Protein AF-A0A9D6Q837-F1 (afdb_monomer_lite)

Secondary structure (DSSP, 8-state):
--------------------PPPHHHHHHHHHHHTTS---S--SSSSSTTSSS------------------PPPPPPPPPPPPPPPPPPPPP-PPPPPPPTTTTS-----------PPPPPPP-PPPPPPPPPPPPPPPPPPPPP-----------------------------------------------------------PPPPPGGGSS---PPSS--------S-PPPEEE-TTSGGGGTTTS-HHHHHHHHTTS--EEE----HHHHHTTS-HHHHHHHHHTTTTEEE-TTT--EEETTTSS--S---S-S-SS--TTT-TTHHHHHHHHHHHHHHTT-EEEEEEEEEEEETTEEEEEEEEEEEEEESSS-TT-----TT-EEEEEEEEEEESTTSTT-EEEEEEESSSSPPPEEEEEETTTTEEEEE-GGGGGSBGGGSS-BGGGGGG--S-GGGEEEEEEEEEEEEEEES-SSPEEEEE-SSSEEEE------BGGGSTT--S-TT-B-SS-EEEEEEEEEEEEEES-TT----EEEEEEETTT--EEEEEEE-TTS-EEEEEEEEEEEEE-TTSS-EEEEEEEEEEEETTTTEEEEEEEEEEEEEES---TTTTSHHHHHHTT-

pLDDT: mean 71.73, std 31.16, range [20.94, 98.62]

Radius of gyration: 36.21 Å; chains: 1; bounding box: 129×101×110 Å

Sequence (634 aa):
MCEGLPSAASESNGVAGMASAVSFAELMEVYMMIRRHLPTCLGLAAFVLLLGVGALRAQNVDWGDLFDEGQKPAPKAQPAPAPAVVPAPAAAVPAAKPLTLEDSLRRKPIAKAAPAAAPAAPARRVAKAPAVPAPKRVAAPQPVPQVSEPVTARVAETAAEPVVATAPATAPMAAEREAAAVAEAEPRVAAVAVERAAPLEAPRAKPQPPEQIAKLDFPKAAPAAPADEGDGKSWTLDSNNWQQGEGLLPPTVLKRVKEGQYFYKVSPVDPEKFKQNYSKPFWAASEANDGKYDVDPATCGLKDLKTGKAPEFYFGYPFPRIDAKNDPMAACKMAWNFTAANQMQNGAGATFSLNGIDGSGEFKRIKLWLHAQSFHGRSAGPIANPENLRDESMTQVLEPQDIDGVGGLTKRVNDWTSQDETWFYVPSTRRVRRVNAATRSDPVAGLDIFGDDLNCYAGKVEYYKWKLVGETDILAPVLRPYALPQKQITETRSEVEIPYFRASYETPGSKGAPWLVVENLTLVPRPVWIIEGQADDPYYNFGKVIMYMDKDMYRIYWKLVHNKAGEYFYNAMCAYHWSKSADGSFSAVTPNMVVGVNDKTNRAALGGRYKTQFLESKYEDSYFTLHHLTHMSD

Structure (mmCIF, N/CA/C/O backbone):
data_AF-A0A9D6Q837-F1
#
_entry.id   AF-A0A9D6Q837-F1
#
loop_
_atom_site.group_PDB
_atom_site.id
_atom_site.type_symbol
_atom_site.label_atom_id
_atom_site.label_alt_id
_atom_site.label_comp_id
_atom_site.label_asym_id
_atom_site.label_entity_id
_atom_site.label_seq_id
_atom_site.pdbx_PDB_ins_code
_atom_site.Cartn_x
_atom_site.Cartn_y
_atom_site.Cartn_z
_atom_site.occupancy
_atom_site.B_iso_or_equiv
_atom_site.auth_seq_id
_atom_site.auth_comp_id
_atom_site.auth_asym_id
_atom_site.auth_atom_id
_atom_site.pdbx_PDB_model_num
ATOM 1 N N . MET A 1 1 ? -72.678 18.193 18.899 1.00 39.44 1 MET A N 1
ATOM 2 C CA . MET A 1 1 ? -71.795 17.036 19.150 1.00 39.44 1 MET A CA 1
ATOM 3 C C . MET A 1 1 ? -70.400 17.427 18.704 1.00 39.44 1 MET A C 1
ATOM 5 O O . MET A 1 1 ? -70.150 17.380 17.512 1.00 39.44 1 MET A O 1
ATOM 9 N N . CYS A 1 2 ? -69.603 17.957 19.636 1.00 36.06 2 CYS A N 1
ATOM 10 C CA . CYS A 1 2 ? -68.149 18.174 19.586 1.00 36.06 2 CYS A CA 1
ATOM 11 C C . CYS A 1 2 ? -67.794 19.100 20.766 1.00 36.06 2 CYS A C 1
ATOM 13 O O . CYS A 1 2 ? -68.037 20.299 20.698 1.00 36.06 2 CYS A O 1
ATOM 15 N N . GLU A 1 3 ? -67.256 18.527 21.837 1.00 31.59 3 GLU A N 1
ATOM 16 C CA . GLU A 1 3 ? -66.613 19.173 22.996 1.00 31.59 3 GLU A CA 1
ATOM 17 C C . GLU A 1 3 ? -65.413 18.265 23.325 1.00 31.59 3 GLU A C 1
ATOM 19 O O . GLU A 1 3 ? -65.542 17.052 23.175 1.00 31.59 3 GLU A O 1
ATOM 24 N N . GLY A 1 4 ? -64.211 18.672 23.729 1.00 28.48 4 GLY A N 1
ATOM 25 C CA . GLY A 1 4 ? -63.563 19.926 24.143 1.00 28.48 4 GLY A CA 1
ATOM 26 C C . GLY A 1 4 ? -62.277 19.455 24.870 1.00 28.48 4 GLY A C 1
ATOM 27 O O . GLY A 1 4 ? -62.355 18.501 25.634 1.00 28.48 4 GLY A O 1
ATOM 28 N N . LEU A 1 5 ? -61.057 19.797 24.421 1.00 30.41 5 LEU A N 1
ATOM 29 C CA . LEU A 1 5 ? -60.169 20.867 24.945 1.00 30.41 5 LEU A CA 1
ATOM 30 C C . LEU A 1 5 ? -59.920 20.835 26.486 1.00 30.41 5 LEU A C 1
ATOM 32 O O . LEU A 1 5 ? -60.842 20.508 27.222 1.00 30.41 5 LEU A O 1
ATOM 36 N N . PRO A 1 6 ? -58.815 21.408 27.028 1.00 50.44 6 PRO A N 1
ATOM 37 C CA . PRO A 1 6 ? -57.408 21.403 26.576 1.00 50.44 6 PRO A CA 1
ATOM 38 C C . PRO A 1 6 ? -56.337 21.437 27.718 1.00 50.44 6 PRO A C 1
ATOM 40 O O . PRO A 1 6 ? -56.650 21.539 28.896 1.00 50.44 6 PRO A O 1
ATOM 43 N N . SER A 1 7 ? -55.056 21.405 27.312 1.00 29.47 7 SER A N 1
ATOM 44 C CA . SER A 1 7 ? -53.880 22.179 27.794 1.00 29.47 7 SER A CA 1
ATOM 45 C C . SER A 1 7 ? -53.828 22.755 29.224 1.00 29.47 7 SER A C 1
ATOM 47 O O . SER A 1 7 ? -54.617 23.633 29.557 1.00 29.47 7 SER A O 1
ATOM 49 N N . ALA A 1 8 ? -52.716 22.498 29.933 1.00 27.44 8 ALA A N 1
ATOM 50 C CA . ALA A 1 8 ? -52.001 23.534 30.694 1.00 27.44 8 ALA A CA 1
ATOM 51 C C . ALA A 1 8 ? -50.529 23.157 30.951 1.00 27.44 8 ALA A C 1
ATOM 53 O O . ALA A 1 8 ? -50.224 22.091 31.482 1.00 27.44 8 ALA A O 1
ATOM 54 N N . ALA A 1 9 ? -49.631 24.074 30.594 1.00 30.34 9 ALA A N 1
ATOM 55 C CA . ALA A 1 9 ? -48.292 24.196 31.151 1.00 30.34 9 ALA A CA 1
ATOM 56 C C . ALA A 1 9 ? -48.362 25.042 32.436 1.00 30.34 9 ALA A C 1
ATOM 58 O O . ALA A 1 9 ? -49.115 26.014 32.471 1.00 30.34 9 ALA A O 1
ATOM 59 N N . SER A 1 10 ? -47.548 24.736 33.449 1.00 26.75 10 SER A N 1
ATOM 60 C CA . SER A 1 10 ? -47.136 25.731 34.446 1.00 26.75 10 SER A CA 1
ATOM 61 C C . SER A 1 10 ? -45.802 25.369 35.088 1.00 26.75 10 SER A C 1
ATOM 63 O O . SER A 1 10 ? -45.542 24.223 35.450 1.00 26.75 10 SER A O 1
ATOM 65 N N . GLU A 1 11 ? -44.983 26.399 35.216 1.00 26.88 11 GLU A N 1
ATOM 66 C CA . GLU A 1 11 ? -43.651 26.443 35.790 1.00 26.88 11 GLU A CA 1
ATOM 67 C C . GLU A 1 11 ? -43.623 26.264 37.320 1.00 26.88 11 GLU A C 1
ATOM 69 O O . GLU A 1 11 ? -44.568 26.592 38.034 1.00 26.88 11 GLU A O 1
ATOM 74 N N . SER A 1 12 ? -42.415 25.936 37.788 1.00 24.58 12 SER A N 1
ATOM 75 C CA . SER A 1 12 ? -41.745 26.507 38.967 1.00 24.58 12 SER A CA 1
ATOM 76 C C . SER A 1 12 ? -41.788 25.780 40.325 1.00 24.58 12 SER A C 1
ATOM 78 O O . SER A 1 12 ? -42.825 25.447 40.883 1.00 24.58 12 SER A O 1
ATOM 80 N N . ASN A 1 13 ? -40.563 25.701 40.861 1.00 25.44 13 ASN A N 1
ATOM 81 C CA . ASN A 1 13 ? -40.130 25.750 42.257 1.00 25.44 13 ASN A CA 1
ATOM 82 C C . ASN A 1 13 ? -40.287 24.506 43.140 1.00 25.44 13 ASN A C 1
ATOM 84 O O . ASN A 1 13 ? -41.368 24.043 43.481 1.00 25.44 13 ASN A O 1
ATOM 88 N N . GLY A 1 14 ? -39.117 23.993 43.529 1.00 24.61 14 GLY A N 1
ATOM 89 C CA . GLY A 1 14 ? -38.948 22.806 44.342 1.00 24.61 14 GLY A CA 1
ATOM 90 C C . GLY A 1 14 ? -39.061 23.028 45.843 1.00 24.61 14 GLY A C 1
ATOM 91 O O . GLY A 1 14 ? -39.140 24.148 46.335 1.00 24.61 14 GLY A O 1
ATOM 92 N N . VAL A 1 15 ? -38.965 21.909 46.557 1.00 25.39 15 VAL A N 1
ATOM 93 C CA . VAL A 1 15 ? -38.552 21.825 47.956 1.00 25.39 15 VAL A CA 1
ATOM 94 C C . VAL A 1 15 ? -37.712 20.556 48.100 1.00 25.39 15 VAL A C 1
ATOM 96 O O . VAL A 1 15 ? -38.094 19.478 47.649 1.00 25.39 15 VAL A O 1
ATOM 99 N N . ALA A 1 16 ? -36.534 20.721 48.690 1.00 24.91 16 ALA A N 1
ATOM 100 C CA . ALA A 1 16 ? -35.633 19.657 49.089 1.00 24.91 16 ALA A CA 1
ATOM 101 C C . ALA A 1 16 ? -36.115 18.970 50.376 1.00 24.91 16 ALA A C 1
ATOM 103 O O . ALA A 1 16 ? -36.673 19.624 51.254 1.00 24.91 16 ALA A O 1
ATOM 104 N N . GLY A 1 17 ? -35.755 17.694 50.537 1.00 23.55 17 GLY A N 1
ATOM 105 C CA . GLY A 1 17 ? -35.501 17.109 51.854 1.00 23.55 17 GLY A CA 1
ATOM 106 C C . GLY A 1 17 ? -36.252 15.817 52.159 1.00 23.55 17 GLY A C 1
ATOM 107 O O . GLY A 1 17 ? -37.423 15.850 52.504 1.00 23.55 17 GLY A O 1
ATOM 108 N N . MET A 1 18 ? -35.530 14.694 52.140 1.00 24.53 18 MET A N 1
ATOM 109 C CA . MET A 1 18 ? -35.377 13.830 53.319 1.00 24.53 18 MET A CA 1
ATOM 110 C C . MET A 1 18 ? -34.307 12.771 53.030 1.00 24.53 18 MET A C 1
ATOM 112 O O . MET A 1 18 ? -34.534 11.791 52.329 1.00 24.53 18 MET A O 1
ATOM 116 N N . ALA A 1 19 ? -33.114 13.006 53.575 1.00 25.86 19 ALA A N 1
ATOM 117 C CA . ALA A 1 19 ? -32.118 11.972 53.793 1.00 25.86 19 ALA A CA 1
ATOM 118 C C . ALA A 1 19 ? -32.452 11.286 55.124 1.00 25.86 19 ALA A C 1
ATOM 120 O O . ALA A 1 19 ? -32.451 11.936 56.170 1.00 25.86 19 ALA A O 1
ATOM 121 N N . SER A 1 20 ? -32.745 9.990 55.095 1.00 29.55 20 SER A N 1
ATOM 122 C CA . SER A 1 20 ? -32.776 9.147 56.289 1.00 29.55 20 SER A CA 1
ATOM 123 C C . SER A 1 20 ? -31.363 8.631 56.559 1.00 29.55 20 SER A C 1
ATOM 125 O O . SER A 1 20 ? -30.804 7.874 55.766 1.00 29.55 20 SER A O 1
ATOM 127 N N . ALA A 1 21 ? -30.784 9.094 57.665 1.00 32.91 21 ALA A N 1
ATOM 128 C CA . ALA A 1 21 ? -29.494 8.665 58.180 1.00 32.91 21 ALA A CA 1
ATOM 129 C C . ALA A 1 21 ? -29.577 7.220 58.700 1.00 32.91 21 ALA A C 1
ATOM 131 O O . ALA A 1 21 ? -30.364 6.924 59.596 1.00 32.91 21 ALA A O 1
ATOM 132 N N . VAL A 1 22 ? -28.747 6.340 58.144 1.00 36.19 22 VAL A N 1
ATOM 133 C CA . VAL A 1 22 ? -28.461 5.009 58.697 1.00 36.19 22 VAL A CA 1
ATOM 134 C C . VAL A 1 22 ? -27.540 5.194 59.903 1.00 36.19 22 VAL A C 1
ATOM 136 O O . VAL A 1 22 ? -26.556 5.935 59.845 1.00 36.19 22 VAL A O 1
ATOM 139 N N . SER A 1 23 ? -27.894 4.562 61.019 1.00 42.44 23 SER A N 1
ATOM 140 C CA . SER A 1 23 ? -27.197 4.689 62.299 1.00 42.44 23 SER A CA 1
ATOM 141 C C . SER A 1 23 ? -25.847 3.967 62.274 1.00 42.44 23 SER A C 1
ATOM 143 O O . SER A 1 23 ? -25.711 2.874 61.728 1.00 42.44 23 SER A O 1
ATOM 145 N N . PHE A 1 24 ? -24.850 4.543 62.951 1.00 35.34 24 PHE A N 1
ATOM 146 C CA . PHE A 1 24 ? -23.502 3.985 63.142 1.00 35.34 24 PHE A CA 1
ATOM 147 C C . PHE A 1 24 ? -23.506 2.570 63.767 1.00 35.34 24 PHE A C 1
ATOM 149 O O . PHE A 1 24 ? -22.534 1.827 63.638 1.00 35.34 24 PHE A O 1
ATOM 156 N N . ALA A 1 25 ? -24.611 2.171 64.408 1.00 38.16 25 ALA A N 1
ATOM 157 C CA . ALA A 1 25 ? -24.802 0.830 64.954 1.00 38.16 25 ALA A CA 1
ATOM 158 C C . ALA A 1 25 ? -25.039 -0.247 63.871 1.00 38.16 25 ALA A C 1
ATOM 160 O O . ALA A 1 25 ? -24.546 -1.363 64.018 1.00 38.16 25 ALA A O 1
ATOM 161 N N . GLU A 1 26 ? -25.703 0.083 62.757 1.00 40.00 26 GLU A N 1
ATOM 162 C CA . GLU A 1 26 ? -26.008 -0.870 61.669 1.00 40.00 26 GLU A CA 1
ATOM 163 C C . GLU A 1 26 ? -24.774 -1.163 60.794 1.00 40.00 26 GLU A C 1
ATOM 165 O O . GLU A 1 26 ? -24.598 -2.271 60.290 1.00 40.00 26 GLU A O 1
ATOM 170 N N . LEU A 1 27 ? -23.847 -0.206 60.688 1.00 39.38 27 LEU A N 1
ATOM 171 C CA . LEU A 1 27 ? -22.554 -0.386 60.013 1.00 39.38 27 LEU A CA 1
ATOM 172 C C . LEU A 1 27 ? -21.581 -1.285 60.801 1.00 39.38 27 LEU A C 1
ATOM 174 O O . LEU A 1 27 ? -20.732 -1.950 60.204 1.00 39.38 27 LEU A O 1
ATOM 178 N N . MET A 1 28 ? -21.722 -1.354 62.129 1.00 38.91 28 MET A N 1
ATOM 179 C CA . MET A 1 28 ? -20.871 -2.186 62.987 1.00 38.91 28 MET A CA 1
ATOM 180 C C . MET A 1 28 ? -21.278 -3.667 62.995 1.00 38.91 28 MET A C 1
ATOM 182 O O . MET A 1 28 ? -20.398 -4.524 63.107 1.00 38.91 28 MET A O 1
ATOM 186 N N . GLU A 1 29 ? -22.561 -4.001 62.808 1.00 39.28 29 GLU A N 1
ATOM 187 C CA . GLU A 1 29 ? -22.994 -5.405 62.682 1.00 39.28 29 GLU A CA 1
ATOM 188 C C . GLU A 1 29 ? -22.538 -6.041 61.362 1.00 39.28 29 GLU A C 1
ATOM 190 O O . GLU A 1 29 ? -22.049 -7.174 61.357 1.00 39.28 29 GLU A O 1
ATOM 195 N N . VAL A 1 30 ? -22.579 -5.296 60.253 1.00 46.72 30 VAL A N 1
ATOM 196 C CA . VAL A 1 30 ? -22.106 -5.787 58.945 1.00 46.72 30 VAL A CA 1
ATOM 197 C C . VAL A 1 30 ? -20.580 -5.966 58.940 1.00 46.72 30 VAL A C 1
ATOM 199 O O . VAL A 1 30 ? -20.066 -6.955 58.412 1.00 46.72 30 VAL A O 1
ATOM 202 N N . TYR A 1 31 ? -19.839 -5.074 59.609 1.00 42.34 31 TYR A N 1
ATOM 203 C CA . TYR A 1 31 ? -18.385 -5.185 59.773 1.00 42.34 31 TYR A CA 1
ATOM 204 C C . TYR A 1 31 ? -17.968 -6.394 60.633 1.00 42.34 31 TYR A C 1
ATOM 206 O O . TYR A 1 31 ? -16.999 -7.087 60.314 1.00 42.34 31 TYR A O 1
ATOM 214 N N . MET A 1 32 ? -18.724 -6.706 61.692 1.00 45.62 32 MET A N 1
ATOM 215 C CA . MET A 1 32 ? -18.499 -7.895 62.526 1.00 45.62 32 MET A CA 1
ATOM 216 C C . MET A 1 32 ? -18.823 -9.205 61.784 1.00 45.62 32 MET A C 1
ATOM 218 O O . MET A 1 32 ? -18.166 -10.220 62.026 1.00 45.62 32 MET A O 1
ATOM 222 N N . MET A 1 33 ? -19.780 -9.185 60.849 1.00 38.16 33 MET A N 1
ATOM 223 C CA . MET A 1 33 ? -20.182 -10.357 60.062 1.00 38.16 33 MET A CA 1
ATOM 224 C C . MET A 1 33 ? -19.150 -10.730 58.983 1.00 38.16 33 MET A C 1
ATOM 226 O O . MET A 1 33 ? -18.876 -11.911 58.772 1.00 38.16 33 MET A O 1
ATOM 230 N N . ILE A 1 34 ? -18.493 -9.739 58.370 1.00 42.59 34 ILE A N 1
ATOM 231 C CA . ILE A 1 34 ? -17.441 -9.951 57.356 1.00 42.59 34 ILE A CA 1
ATOM 232 C C . ILE A 1 34 ? -16.131 -10.461 57.991 1.00 42.59 34 ILE A C 1
ATOM 234 O O . ILE A 1 34 ? -15.354 -11.173 57.359 1.00 42.59 34 ILE A O 1
ATOM 238 N N . ARG A 1 35 ? -15.902 -10.185 59.281 1.00 39.03 35 ARG A N 1
ATOM 239 C CA . ARG A 1 35 ? -14.664 -10.548 59.994 1.00 39.03 35 ARG A CA 1
ATOM 240 C C . ARG A 1 35 ? -14.529 -12.035 60.350 1.00 39.03 35 ARG A C 1
ATOM 242 O O . ARG A 1 35 ? -13.464 -12.445 60.811 1.00 39.03 35 ARG A O 1
ATOM 249 N N . ARG A 1 36 ? -15.581 -12.848 60.185 1.00 38.44 36 ARG A N 1
ATOM 250 C CA . ARG A 1 36 ? -15.608 -14.245 60.663 1.00 38.44 36 ARG A CA 1
ATOM 251 C C . ARG A 1 36 ? -15.116 -15.284 59.646 1.00 38.44 36 ARG A C 1
ATOM 253 O O . ARG A 1 36 ? -14.923 -16.437 60.028 1.00 38.44 36 ARG A O 1
ATOM 260 N N . HIS A 1 37 ? -14.830 -14.892 58.401 1.00 37.03 37 HIS A N 1
ATOM 261 C CA . HIS A 1 37 ? -14.312 -15.794 57.367 1.00 37.03 37 HIS A CA 1
ATOM 262 C C . HIS A 1 37 ? -13.068 -15.233 56.649 1.00 37.03 37 HIS A C 1
ATOM 264 O O . HIS A 1 37 ? -13.146 -14.706 55.547 1.00 37.03 37 HIS A O 1
ATOM 270 N N . LEU A 1 38 ? -11.917 -15.496 57.282 1.00 33.97 38 LEU A N 1
ATOM 271 C CA . LEU A 1 38 ? -10.571 -15.673 56.703 1.00 33.97 38 LEU A CA 1
ATOM 272 C C . LEU A 1 38 ? -9.677 -14.441 56.377 1.00 33.97 38 LEU A C 1
ATOM 274 O O . LEU A 1 38 ? -10.170 -13.337 56.172 1.00 33.97 38 LEU A O 1
ATOM 278 N N . PRO A 1 39 ? -8.330 -14.624 56.420 1.00 33.84 39 PRO A N 1
ATOM 279 C CA . PRO A 1 39 ? -7.385 -13.658 56.995 1.00 33.84 39 PRO A CA 1
ATOM 280 C C . PRO A 1 39 ? -6.311 -13.110 56.016 1.00 33.84 39 PRO A C 1
ATOM 282 O O . PRO A 1 39 ? -5.859 -13.817 55.127 1.00 33.84 39 PRO A O 1
ATOM 285 N N . THR A 1 40 ? -5.897 -11.847 56.242 1.00 34.00 40 THR A N 1
ATOM 286 C CA . THR A 1 40 ? -4.584 -11.173 55.976 1.00 34.00 40 THR A CA 1
ATOM 287 C C . THR A 1 40 ? -3.727 -11.628 54.770 1.00 34.00 40 THR A C 1
ATOM 289 O O . THR A 1 40 ? -3.297 -12.769 54.728 1.00 34.00 40 THR A O 1
ATOM 292 N N . CYS A 1 41 ? -3.305 -10.804 53.797 1.00 27.39 41 CYS A N 1
ATOM 293 C CA . CYS A 1 41 ? -2.899 -9.392 53.818 1.00 27.39 41 CYS A CA 1
ATOM 294 C C . CYS A 1 41 ? -3.023 -8.746 52.419 1.00 27.39 41 CYS A C 1
ATOM 296 O O . CYS A 1 41 ? -2.227 -9.038 51.535 1.00 27.39 41 CYS A O 1
ATOM 298 N N . LEU A 1 42 ? -3.944 -7.795 52.256 1.00 29.34 42 LEU A N 1
ATOM 299 C CA . LEU A 1 42 ? -3.774 -6.598 51.411 1.00 29.34 42 LEU A CA 1
ATOM 300 C C . LEU A 1 42 ? -4.814 -5.545 51.841 1.00 29.34 42 LEU A C 1
ATOM 302 O O . LEU A 1 42 ? -5.597 -5.018 51.062 1.00 29.34 42 LEU A O 1
ATOM 306 N N . GLY A 1 43 ? -4.853 -5.294 53.153 1.00 35.19 43 GLY A N 1
ATOM 307 C CA . GLY A 1 43 ? -5.811 -4.406 53.821 1.00 35.19 43 GLY A CA 1
ATOM 308 C C . GLY A 1 43 ? -5.274 -3.009 54.143 1.00 35.19 43 GLY A C 1
ATOM 309 O O . GLY A 1 43 ? -5.840 -2.355 55.009 1.00 35.19 43 GLY A O 1
ATOM 310 N N . LEU A 1 44 ? -4.192 -2.545 53.500 1.00 30.30 44 LEU A N 1
ATOM 311 C CA . LEU A 1 44 ? -3.573 -1.248 53.832 1.00 30.30 44 LEU A CA 1
ATOM 312 C C . LEU A 1 44 ? -3.654 -0.164 52.742 1.00 30.30 44 LEU A C 1
ATOM 314 O O . LEU A 1 44 ? -3.354 0.987 53.034 1.00 30.30 44 LEU A O 1
ATOM 318 N N . ALA A 1 45 ? -4.101 -0.468 51.520 1.00 29.25 45 ALA A N 1
ATOM 319 C CA . ALA A 1 45 ? -4.232 0.551 50.465 1.00 29.25 45 ALA A CA 1
ATOM 320 C C . ALA A 1 45 ? -5.640 1.176 50.382 1.00 29.25 45 ALA A C 1
ATOM 322 O O . ALA A 1 45 ? -5.799 2.283 49.878 1.00 29.25 45 ALA A O 1
ATOM 323 N N . ALA A 1 46 ? -6.662 0.510 50.932 1.00 32.44 46 ALA A N 1
ATOM 324 C CA . ALA A 1 46 ? -8.051 0.976 50.872 1.00 32.44 46 ALA A CA 1
ATOM 325 C C . ALA A 1 46 ? -8.450 1.937 52.013 1.00 32.44 46 ALA A C 1
ATOM 327 O O . ALA A 1 46 ? -9.553 2.474 51.996 1.00 32.44 46 ALA A O 1
ATOM 328 N N . PHE A 1 47 ? -7.567 2.188 52.989 1.00 30.16 47 PHE A N 1
ATOM 329 C CA . PHE A 1 47 ? -7.880 3.021 54.162 1.00 30.16 47 PHE A CA 1
ATOM 330 C C . PHE A 1 47 ? -7.332 4.462 54.078 1.00 30.16 47 PHE A C 1
ATOM 332 O O . PHE A 1 47 ? -7.745 5.319 54.851 1.00 30.16 47 PHE A O 1
ATOM 339 N N . VAL A 1 48 ? -6.449 4.769 53.116 1.00 31.52 48 VAL A N 1
ATOM 340 C CA . VAL A 1 48 ? -5.860 6.120 52.952 1.00 31.52 48 VAL A CA 1
ATOM 341 C C . VAL A 1 48 ? -6.677 7.016 52.006 1.00 31.52 48 VAL A C 1
ATOM 343 O O . VAL A 1 48 ? -6.594 8.237 52.086 1.00 31.52 48 VAL A O 1
ATOM 346 N N . LEU A 1 49 ? -7.547 6.450 51.164 1.00 28.12 49 LEU A N 1
ATOM 347 C CA . LEU A 1 49 ? -8.348 7.220 50.198 1.00 28.12 49 LEU A CA 1
ATOM 348 C C . LEU A 1 49 ? -9.710 7.705 50.730 1.00 28.12 49 LEU A C 1
ATOM 350 O O . LEU A 1 49 ? -10.367 8.499 50.065 1.00 28.12 49 LEU A O 1
ATOM 354 N N . LEU A 1 50 ? -10.115 7.295 51.936 1.00 28.34 50 LEU A N 1
ATOM 355 C CA . LEU A 1 50 ? -11.419 7.639 52.528 1.00 28.34 50 LEU A CA 1
ATOM 356 C C . LEU A 1 50 ? -11.367 8.705 53.642 1.00 28.34 50 LEU A C 1
ATOM 358 O O . LEU A 1 50 ? -12.399 9.013 54.227 1.00 28.34 50 LEU A O 1
ATOM 362 N N . LEU A 1 51 ? -10.206 9.319 53.909 1.00 26.80 51 LEU A N 1
ATOM 363 C CA . LEU A 1 51 ? -10.045 10.360 54.947 1.00 26.80 51 LEU A CA 1
ATOM 364 C C . LEU A 1 51 ? -9.482 11.702 54.432 1.00 26.80 51 LEU A C 1
ATOM 366 O O . LEU A 1 51 ? -9.047 12.533 55.223 1.00 26.80 51 LEU A O 1
ATOM 370 N N . GLY A 1 52 ? -9.495 11.941 53.116 1.00 28.22 52 GLY A N 1
ATOM 371 C CA . GLY A 1 52 ? -8.871 13.126 52.507 1.00 28.22 52 GLY A CA 1
ATOM 372 C C . GLY A 1 52 ? -9.807 14.218 51.982 1.00 28.22 52 GLY A C 1
ATOM 373 O O . GLY A 1 52 ? -9.310 15.213 51.465 1.00 28.22 52 GLY A O 1
ATOM 374 N N . VAL A 1 53 ? -11.133 14.063 52.065 1.00 27.58 53 VAL A N 1
ATOM 375 C CA . VAL A 1 53 ? -12.087 15.090 51.607 1.00 27.58 53 VAL A CA 1
ATOM 376 C C . VAL A 1 53 ? -13.298 15.117 52.538 1.00 27.58 53 VAL A C 1
ATOM 378 O O . VAL A 1 53 ? -14.130 14.218 52.486 1.00 27.58 53 VAL A O 1
ATOM 381 N N . GLY A 1 54 ? -13.420 16.166 53.360 1.00 22.86 54 GLY A N 1
ATOM 382 C CA . GLY A 1 54 ? -14.710 16.516 53.967 1.00 22.86 54 GLY A CA 1
ATOM 383 C C . GLY A 1 54 ? -14.703 17.097 55.382 1.00 22.86 54 GLY A C 1
ATOM 384 O O . GLY A 1 54 ? -15.298 16.495 56.262 1.00 22.86 54 GLY A O 1
ATOM 385 N N . ALA A 1 55 ? -14.104 18.274 55.587 1.00 24.17 55 ALA A N 1
ATOM 386 C CA . ALA A 1 55 ? -14.559 19.329 56.516 1.00 24.17 55 ALA A CA 1
ATOM 387 C C . ALA A 1 55 ? -13.633 20.541 56.271 1.00 24.17 55 ALA A C 1
ATOM 389 O O . ALA A 1 55 ? -12.422 20.396 56.335 1.00 24.17 55 ALA A O 1
ATOM 390 N N . LEU A 1 56 ? -14.070 21.722 55.841 1.00 24.41 56 LEU A N 1
ATOM 391 C CA . LEU A 1 56 ? -14.992 22.649 56.490 1.00 24.41 56 LEU A CA 1
ATOM 392 C C . LEU A 1 56 ? -15.641 23.547 55.422 1.00 24.41 56 LEU A C 1
ATOM 394 O O . LEU A 1 56 ? -14.986 23.955 54.462 1.00 24.41 56 LEU A O 1
ATOM 398 N N . ARG A 1 57 ? -16.900 23.938 55.639 1.00 26.56 57 ARG A N 1
ATOM 399 C CA . ARG A 1 57 ? -17.565 25.018 54.900 1.00 26.56 57 ARG A CA 1
ATOM 400 C C . ARG A 1 57 ? -18.048 26.090 55.883 1.00 26.56 57 ARG A C 1
ATOM 402 O O . ARG A 1 57 ? -18.669 25.753 56.883 1.00 26.56 57 ARG A O 1
ATOM 409 N N . ALA A 1 58 ? -17.824 27.340 55.473 1.00 26.45 58 ALA A N 1
ATOM 410 C CA . ALA A 1 58 ? -18.555 28.574 55.781 1.00 26.45 58 ALA A CA 1
ATOM 411 C C . ALA A 1 58 ? -18.321 29.303 57.122 1.00 26.45 58 ALA A C 1
ATOM 413 O O . ALA A 1 58 ? -18.848 28.912 58.155 1.00 26.45 58 ALA A O 1
ATOM 414 N N . GLN A 1 59 ? -17.700 30.487 57.020 1.00 25.05 59 GLN A N 1
ATOM 415 C CA . GLN A 1 59 ? -18.181 31.729 57.642 1.00 25.05 59 GLN A CA 1
ATOM 416 C C . GLN A 1 59 ? -18.008 32.895 56.644 1.00 25.05 59 GLN A C 1
ATOM 418 O O . GLN A 1 59 ? -16.949 33.048 56.041 1.00 25.05 59 GLN A O 1
ATOM 423 N N . ASN A 1 60 ? -19.085 33.663 56.449 1.00 27.67 60 ASN A N 1
ATOM 424 C CA . ASN A 1 60 ? -19.163 34.918 55.688 1.00 27.67 60 ASN A CA 1
ATOM 425 C C . ASN A 1 60 ? -18.607 36.086 56.515 1.00 27.67 60 ASN A C 1
ATOM 427 O O . ASN A 1 60 ? -18.954 36.132 57.689 1.00 27.67 60 ASN A O 1
ATOM 431 N N . VAL A 1 61 ? -17.930 37.063 55.887 1.00 24.36 61 VAL A N 1
ATOM 432 C CA . VAL A 1 61 ? -18.126 38.522 56.088 1.00 24.36 61 VAL A CA 1
ATOM 433 C C . VAL A 1 61 ? -17.665 39.268 54.819 1.00 24.36 61 VAL A C 1
ATOM 435 O O . VAL A 1 61 ? -16.600 38.980 54.280 1.00 24.36 61 VAL A O 1
ATOM 438 N N . ASP A 1 62 ? -18.501 40.203 54.370 1.00 26.52 62 ASP A N 1
ATOM 439 C CA . ASP A 1 62 ? -18.341 41.195 53.296 1.00 26.52 62 ASP A CA 1
ATOM 440 C C . ASP A 1 62 ? -17.842 42.532 53.876 1.00 26.52 62 ASP A C 1
ATOM 442 O O . ASP A 1 62 ? -18.292 42.875 54.965 1.00 26.52 62 ASP A O 1
ATOM 446 N N . TRP A 1 63 ? -16.969 43.261 53.166 1.00 24.50 63 TRP A N 1
ATOM 447 C CA . TRP A 1 63 ? -16.882 44.734 53.161 1.00 24.50 63 TRP A CA 1
ATOM 448 C C . TRP A 1 63 ? -16.155 45.206 51.891 1.00 24.50 63 TRP A C 1
ATOM 450 O O . TRP A 1 63 ? -15.077 44.710 51.556 1.00 24.50 63 TRP A O 1
ATOM 460 N N . GLY A 1 64 ? -16.773 46.165 51.200 1.00 23.81 64 GLY A N 1
ATOM 461 C CA . GLY A 1 64 ? -16.338 46.713 49.921 1.00 23.81 64 GLY A CA 1
ATOM 462 C C . GLY A 1 64 ? -15.240 47.783 49.955 1.00 23.81 64 GLY A C 1
ATOM 463 O O . GLY A 1 64 ? -14.720 48.170 50.997 1.00 23.81 64 GLY A O 1
ATOM 464 N N . ASP A 1 65 ? -14.968 48.243 48.732 1.00 25.64 65 ASP A N 1
ATOM 465 C CA . ASP A 1 65 ? -14.356 49.501 48.298 1.00 25.64 65 ASP A CA 1
ATOM 466 C C . ASP A 1 65 ? -12.940 49.864 48.764 1.00 25.64 65 ASP A C 1
ATOM 468 O O . ASP A 1 65 ? -12.731 50.435 49.828 1.00 25.64 65 ASP A O 1
ATOM 472 N N . LEU A 1 66 ? -11.985 49.713 47.836 1.00 26.08 66 LEU A N 1
ATOM 473 C CA . LEU A 1 66 ? -10.865 50.644 47.656 1.00 26.08 66 LEU A CA 1
ATOM 474 C C . LEU A 1 66 ? -10.524 50.758 46.153 1.00 26.08 66 LEU A C 1
ATOM 476 O O . LEU A 1 66 ? -9.821 49.926 45.591 1.00 26.08 66 LEU A O 1
ATOM 480 N N . PHE A 1 67 ? -11.095 51.796 45.540 1.00 28.73 67 PHE A N 1
ATOM 481 C CA . PHE A 1 67 ? -10.519 52.713 44.546 1.00 28.73 67 PHE A CA 1
ATOM 482 C C . PHE A 1 67 ? -9.691 52.197 43.344 1.00 28.73 67 PHE A C 1
ATOM 484 O O . PHE A 1 67 ? -8.534 51.808 43.454 1.00 28.73 67 PHE A O 1
ATOM 491 N N . ASP A 1 68 ? -10.310 52.440 42.186 1.00 26.61 68 ASP A N 1
ATOM 492 C CA . ASP A 1 68 ? -9.846 53.258 41.052 1.00 26.61 68 ASP A CA 1
ATOM 493 C C . ASP 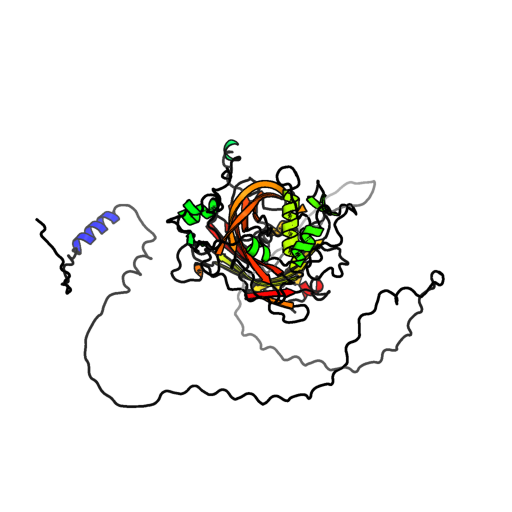A 1 68 ? -9.017 52.704 39.878 1.00 26.61 68 ASP A C 1
ATOM 495 O O . ASP A 1 68 ? -8.021 51.998 39.996 1.00 26.61 68 ASP A O 1
ATOM 499 N N . GLU A 1 69 ? -9.527 53.138 38.722 1.00 27.08 69 GLU A N 1
ATOM 500 C CA . GLU A 1 69 ? -9.027 53.242 37.352 1.00 27.08 69 GLU A CA 1
ATOM 501 C C . GLU A 1 69 ? -7.563 52.890 37.034 1.00 27.08 69 GLU A C 1
ATOM 503 O O . GLU A 1 69 ? -6.613 53.409 37.614 1.00 27.08 69 GLU A O 1
ATOM 508 N N . GLY A 1 70 ? -7.364 52.151 35.931 1.00 26.53 70 GLY A N 1
ATOM 509 C CA . GLY A 1 70 ? -6.065 52.162 35.251 1.00 26.53 70 GLY A CA 1
ATOM 510 C C . GLY A 1 70 ? -5.828 51.084 34.195 1.00 26.53 70 GLY A C 1
ATOM 511 O O . GLY A 1 70 ? -5.238 50.054 34.477 1.00 26.53 70 GLY A O 1
ATOM 512 N N . GLN A 1 71 ? -6.231 51.377 32.956 1.00 28.64 71 GLN A N 1
ATOM 513 C CA . GLN A 1 71 ? -5.562 51.003 31.694 1.00 28.64 71 GLN A CA 1
ATOM 514 C C . GLN A 1 71 ? -5.122 49.541 31.428 1.00 28.64 71 GLN A C 1
ATOM 516 O O . GLN A 1 71 ? -4.127 49.021 31.925 1.00 28.64 71 GLN A O 1
ATOM 521 N N . LYS A 1 72 ? -5.787 48.955 30.420 1.00 31.30 72 LYS A N 1
ATOM 522 C CA . LYS A 1 72 ? -5.306 47.834 29.591 1.00 31.30 72 LYS A CA 1
ATOM 523 C C . LYS A 1 72 ? -3.877 48.084 29.063 1.00 31.30 72 LYS A C 1
ATOM 525 O O . LYS A 1 72 ? -3.658 49.135 28.458 1.00 31.30 72 LYS A O 1
ATOM 530 N N . PRO A 1 73 ? -2.946 47.112 29.126 1.00 30.33 73 PRO A N 1
ATOM 531 C CA . PRO A 1 73 ? -1.716 47.189 28.349 1.00 30.33 73 PRO A CA 1
ATOM 532 C C . PRO A 1 73 ? -1.971 46.769 26.892 1.00 30.33 73 PRO A C 1
ATOM 534 O O . PRO A 1 73 ? -2.493 45.691 26.606 1.00 30.33 73 PRO A O 1
ATOM 537 N N . ALA A 1 74 ? -1.598 47.654 25.968 1.00 33.09 74 ALA A N 1
ATOM 538 C CA . ALA A 1 74 ? -1.574 47.413 24.529 1.00 33.09 74 ALA A CA 1
ATOM 539 C C . ALA A 1 74 ? -0.533 46.335 24.143 1.00 33.09 74 ALA A C 1
ATOM 541 O O . ALA A 1 74 ? 0.496 46.202 24.814 1.00 33.09 74 ALA A O 1
ATOM 542 N N . PRO A 1 75 ? -0.745 45.587 23.043 1.00 35.03 75 PRO A N 1
ATOM 543 C CA . PRO A 1 75 ? 0.247 44.651 22.526 1.00 35.03 75 PRO A CA 1
ATOM 544 C C . PRO A 1 75 ? 1.464 45.397 21.955 1.00 35.03 75 PRO A C 1
ATOM 546 O O . PRO A 1 75 ? 1.331 46.371 21.214 1.00 35.03 75 PRO A O 1
ATOM 549 N N . LYS A 1 76 ? 2.666 44.922 22.302 1.00 32.22 76 LYS A N 1
ATOM 550 C CA . LYS A 1 76 ? 3.945 45.430 21.784 1.00 32.22 76 LYS A CA 1
ATOM 551 C C . LYS A 1 76 ? 4.005 45.284 20.258 1.00 32.22 76 LYS A C 1
ATOM 553 O O . LYS A 1 76 ? 3.842 44.187 19.730 1.00 32.22 76 LYS A O 1
ATOM 558 N N . ALA A 1 77 ? 4.283 46.396 19.582 1.00 31.98 77 ALA A N 1
ATOM 559 C CA . ALA A 1 77 ? 4.539 46.467 18.151 1.00 31.98 77 ALA A CA 1
ATOM 560 C C . ALA A 1 77 ? 5.810 45.685 17.764 1.00 31.98 77 ALA A C 1
ATOM 562 O O . ALA A 1 77 ? 6.858 45.830 18.395 1.00 31.98 77 ALA A O 1
ATOM 563 N N . GLN A 1 78 ? 5.708 44.874 16.710 1.00 37.12 78 GLN A N 1
ATOM 564 C CA . GLN A 1 78 ? 6.850 44.314 15.985 1.00 37.12 78 GLN A CA 1
ATOM 565 C C . GLN A 1 78 ? 7.502 45.410 15.120 1.00 37.12 78 GLN A C 1
ATOM 567 O O . GLN A 1 78 ? 6.781 46.249 14.573 1.00 37.12 78 GLN A O 1
ATOM 572 N N . PRO A 1 79 ? 8.837 45.424 14.953 1.00 33.25 79 PRO A N 1
ATOM 573 C CA . PRO A 1 79 ? 9.483 46.341 14.022 1.00 33.25 79 PRO A CA 1
ATOM 574 C C . PRO A 1 79 ? 9.167 45.947 12.569 1.00 33.25 79 PRO A C 1
ATOM 576 O O . PRO A 1 79 ? 9.200 44.771 12.209 1.00 33.25 79 PRO A O 1
ATOM 579 N N . ALA A 1 80 ? 8.847 46.946 11.743 1.00 35.97 80 ALA A N 1
ATOM 580 C CA . ALA A 1 80 ? 8.529 46.790 10.326 1.00 35.97 80 ALA A CA 1
ATOM 581 C C . ALA A 1 80 ? 9.714 46.216 9.515 1.00 35.97 80 ALA A C 1
ATOM 583 O O . ALA A 1 80 ? 10.867 46.544 9.810 1.00 35.97 80 ALA A O 1
ATOM 584 N N . PRO A 1 81 ? 9.460 45.403 8.470 1.00 36.19 81 PRO A N 1
ATOM 585 C CA . PRO A 1 81 ? 10.506 44.941 7.567 1.00 36.19 81 PRO A CA 1
ATOM 586 C C . PRO A 1 81 ? 11.001 46.083 6.663 1.00 36.19 81 PRO A C 1
ATOM 588 O O . PRO A 1 81 ? 10.227 46.926 6.210 1.00 36.19 81 PRO A O 1
ATOM 591 N N . ALA A 1 82 ? 12.308 46.095 6.400 1.00 38.16 82 ALA A N 1
ATOM 592 C CA . ALA A 1 82 ? 12.964 47.020 5.479 1.00 38.16 82 ALA A CA 1
ATOM 593 C C . ALA A 1 82 ? 12.418 46.884 4.036 1.00 38.16 82 ALA A C 1
ATOM 595 O O . ALA A 1 82 ? 12.016 45.786 3.639 1.00 38.16 82 ALA A O 1
ATOM 596 N N . PRO A 1 83 ? 12.408 47.965 3.230 1.00 35.28 83 PRO A N 1
ATOM 597 C CA . PRO A 1 83 ? 11.859 47.932 1.878 1.00 35.28 83 PRO A CA 1
ATOM 598 C C . PRO A 1 83 ? 12.717 47.090 0.924 1.00 35.28 83 PRO A C 1
ATOM 600 O O . PRO A 1 83 ? 13.947 47.113 0.964 1.00 35.28 83 PRO A O 1
ATOM 603 N N . ALA A 1 84 ? 12.031 46.364 0.041 1.00 32.91 84 ALA A N 1
ATOM 604 C CA . ALA A 1 84 ? 12.615 45.532 -1.000 1.00 32.91 84 ALA A CA 1
ATOM 605 C C . ALA A 1 84 ? 13.403 46.362 -2.029 1.00 32.91 84 ALA A C 1
ATOM 607 O O . ALA A 1 84 ? 12.913 47.360 -2.557 1.00 32.91 84 ALA A O 1
ATOM 608 N N . VAL A 1 85 ? 14.611 45.898 -2.355 1.00 33.16 85 VAL A N 1
ATOM 609 C CA . VAL A 1 85 ? 15.378 46.350 -3.520 1.00 33.16 85 VAL A CA 1
ATOM 610 C C . VAL A 1 85 ? 14.821 45.642 -4.755 1.00 33.16 85 VAL A C 1
ATOM 612 O O . VAL A 1 85 ? 14.835 44.416 -4.839 1.00 33.16 85 VAL A O 1
ATOM 615 N N . VAL A 1 86 ? 14.319 46.425 -5.706 1.00 32.97 86 VAL A N 1
ATOM 616 C CA . VAL A 1 86 ? 13.841 45.973 -7.020 1.00 32.97 86 VAL A CA 1
ATOM 617 C C . VAL A 1 86 ? 15.044 45.791 -7.958 1.00 32.97 86 VAL A C 1
ATOM 619 O O . VAL A 1 86 ? 15.769 46.764 -8.169 1.00 32.97 86 VAL A O 1
ATOM 622 N N . PRO A 1 87 ? 15.264 44.619 -8.583 1.00 33.00 87 PRO A N 1
ATOM 623 C CA . PRO A 1 87 ? 16.080 44.539 -9.784 1.00 33.00 87 PRO A CA 1
ATOM 624 C C . PRO A 1 87 ? 15.238 44.879 -11.025 1.00 33.00 87 PRO A C 1
ATOM 626 O O . PRO A 1 87 ? 14.109 44.417 -11.188 1.00 33.00 87 PRO A O 1
ATOM 629 N N . ALA A 1 88 ? 15.810 45.714 -11.893 1.00 30.89 88 ALA A N 1
ATOM 630 C CA . ALA A 1 88 ? 15.258 46.150 -13.175 1.00 30.89 88 ALA A CA 1
ATOM 631 C C . ALA A 1 88 ? 14.972 44.973 -14.144 1.00 30.89 88 ALA A C 1
ATOM 633 O O . ALA A 1 88 ? 15.627 43.932 -14.051 1.00 30.89 88 ALA A O 1
ATOM 634 N N . PRO A 1 89 ? 14.027 45.123 -15.096 1.00 30.97 89 PRO A N 1
ATOM 635 C CA . PRO A 1 89 ? 13.609 44.036 -15.978 1.00 30.97 89 PRO A CA 1
ATOM 636 C C . PRO A 1 89 ? 14.689 43.694 -17.014 1.00 30.97 89 PRO A C 1
ATOM 638 O O . PRO A 1 89 ? 15.156 44.560 -17.755 1.00 30.97 89 PRO A O 1
ATOM 641 N N . ALA A 1 90 ? 15.055 42.413 -17.095 1.00 30.45 90 ALA A N 1
ATOM 642 C CA . ALA A 1 90 ? 15.866 41.884 -18.184 1.00 30.45 90 ALA A CA 1
ATOM 643 C C . ALA A 1 90 ? 15.008 41.698 -19.447 1.00 30.45 90 ALA A C 1
ATOM 645 O O . ALA A 1 90 ? 13.880 41.207 -19.396 1.00 30.45 90 ALA A O 1
ATOM 646 N N . ALA A 1 91 ? 15.568 42.134 -20.573 1.00 29.36 91 ALA A N 1
ATOM 647 C CA . ALA A 1 91 ? 14.952 42.177 -21.888 1.00 29.36 91 ALA A CA 1
ATOM 648 C C . ALA A 1 91 ? 14.535 40.795 -22.426 1.00 29.36 91 ALA A C 1
ATOM 650 O O . ALA A 1 91 ? 15.195 39.781 -22.198 1.00 29.36 91 ALA A O 1
ATOM 651 N N . ALA A 1 92 ? 13.448 40.797 -23.197 1.00 28.27 92 ALA A N 1
ATOM 652 C CA . ALA A 1 92 ? 12.919 39.651 -23.920 1.00 28.27 92 ALA A CA 1
ATOM 653 C C . ALA A 1 92 ? 13.936 39.076 -24.924 1.00 28.27 92 ALA A C 1
ATOM 655 O O . ALA A 1 92 ? 14.462 39.796 -25.773 1.00 28.27 92 ALA A O 1
ATOM 656 N N . VAL A 1 93 ? 14.142 37.759 -24.871 1.00 30.67 93 VAL A N 1
ATOM 657 C CA . VAL A 1 93 ? 14.795 36.969 -25.925 1.00 30.67 93 VAL A CA 1
ATOM 658 C C . VAL A 1 93 ? 13.694 36.202 -26.672 1.00 30.67 93 VAL A C 1
ATOM 660 O O . VAL A 1 93 ? 12.872 35.557 -26.018 1.00 30.67 93 VAL A O 1
ATOM 663 N N . PRO A 1 94 ? 13.605 36.285 -28.014 1.00 30.36 94 PRO A N 1
ATOM 664 C CA . PRO A 1 94 ? 12.495 35.702 -28.759 1.00 30.36 94 PRO A CA 1
ATOM 665 C C . PRO A 1 94 ? 12.597 34.174 -28.867 1.00 30.36 94 PRO A C 1
ATOM 667 O O . PRO A 1 94 ? 13.678 33.601 -28.992 1.00 30.36 94 PRO A O 1
ATOM 670 N N . ALA A 1 95 ? 11.426 33.536 -28.854 1.00 28.80 95 ALA A N 1
ATOM 671 C CA . ALA A 1 95 ? 11.222 32.098 -28.965 1.00 28.80 95 ALA A CA 1
ATOM 672 C C . ALA A 1 95 ? 11.840 31.497 -30.242 1.00 28.80 95 ALA A C 1
ATOM 674 O O . ALA A 1 95 ? 11.577 31.957 -31.356 1.00 28.80 95 ALA A O 1
ATOM 675 N N . ALA A 1 96 ? 12.607 30.415 -30.081 1.00 32.12 96 ALA A N 1
ATOM 676 C CA . ALA A 1 96 ? 13.041 29.560 -31.179 1.00 32.12 96 ALA A CA 1
ATOM 677 C C . ALA A 1 96 ? 11.907 28.596 -31.582 1.00 32.12 96 ALA A C 1
ATOM 679 O O . ALA A 1 96 ? 11.295 27.947 -30.734 1.00 32.12 96 ALA A O 1
ATOM 680 N N . LYS A 1 97 ? 11.618 28.528 -32.887 1.00 33.41 97 LYS A N 1
ATOM 681 C CA . LYS A 1 97 ? 10.631 27.623 -33.505 1.00 33.41 97 LYS A CA 1
ATOM 682 C C . LYS A 1 97 ? 11.075 26.148 -33.418 1.00 33.41 97 LYS A C 1
ATOM 684 O O . LYS A 1 97 ? 12.278 25.891 -33.417 1.00 33.41 97 LYS A O 1
ATOM 689 N N . PRO A 1 98 ? 10.137 25.181 -33.413 1.00 32.06 98 PRO A N 1
ATOM 690 C CA . PRO A 1 98 ? 10.470 23.757 -33.399 1.00 32.06 98 PRO A CA 1
ATOM 691 C C . PRO A 1 98 ? 11.085 23.301 -34.733 1.00 32.06 98 PRO A C 1
ATOM 693 O O . PRO A 1 98 ? 10.616 23.685 -35.806 1.00 32.06 98 PRO A O 1
ATOM 696 N N . LEU A 1 99 ? 12.131 22.474 -34.649 1.00 36.69 99 LEU A N 1
ATOM 697 C CA . LEU A 1 99 ? 12.803 21.840 -35.787 1.00 36.69 99 LEU A CA 1
ATOM 698 C C . LEU A 1 99 ? 11.915 20.750 -36.406 1.00 36.69 99 LEU A C 1
ATOM 700 O O . LEU A 1 99 ? 11.361 19.908 -35.698 1.00 36.69 99 LEU A O 1
ATOM 704 N N . THR A 1 100 ? 11.793 20.761 -37.732 1.00 39.12 100 THR A N 1
ATOM 705 C CA . THR A 1 100 ? 11.028 19.785 -38.519 1.00 39.12 100 THR A CA 1
ATOM 706 C C . THR A 1 100 ? 11.882 18.589 -38.948 1.00 39.12 100 THR A C 1
ATOM 708 O O . THR A 1 100 ? 13.095 18.690 -39.118 1.00 39.12 100 THR A O 1
ATOM 711 N N . LEU A 1 101 ? 11.214 17.454 -39.174 1.00 32.00 101 LEU A N 1
ATOM 712 C CA . LEU A 1 101 ? 11.759 16.115 -39.456 1.00 32.00 101 LEU A CA 1
ATOM 713 C C . LEU A 1 101 ? 12.685 16.007 -40.696 1.00 32.00 101 LEU A C 1
ATOM 715 O O . LEU A 1 101 ? 13.295 14.964 -40.915 1.00 32.00 101 LEU A O 1
ATOM 719 N N . GLU A 1 102 ? 12.839 17.062 -41.498 1.00 36.91 102 GLU A N 1
ATOM 720 C CA . GLU A 1 102 ? 13.677 17.059 -42.708 1.00 36.91 102 GLU A CA 1
ATOM 721 C C . GLU A 1 102 ? 15.154 17.431 -42.466 1.00 36.91 102 GLU A C 1
ATOM 723 O O . GLU A 1 102 ? 16.004 17.100 -43.295 1.00 36.91 102 GLU A O 1
ATOM 728 N N . ASP A 1 103 ? 15.511 17.994 -41.303 1.00 37.84 103 ASP A N 1
ATOM 729 C CA . ASP A 1 103 ? 16.906 18.370 -40.992 1.00 37.84 103 ASP A CA 1
ATOM 730 C C . ASP A 1 103 ? 17.766 17.208 -40.453 1.00 37.84 103 ASP A C 1
ATOM 732 O O . ASP A 1 103 ? 18.988 17.317 -40.343 1.00 37.84 103 ASP A O 1
ATOM 736 N N . SER A 1 104 ? 17.160 16.048 -40.174 1.00 37.47 104 SER A N 1
ATOM 737 C CA . SER A 1 104 ? 17.856 14.862 -39.639 1.00 37.47 104 SER A CA 1
ATOM 738 C C . SER A 1 104 ? 18.345 13.868 -40.707 1.00 37.47 104 SER A C 1
ATOM 740 O O . SER A 1 104 ? 18.930 12.842 -40.366 1.00 37.47 104 SER A O 1
ATOM 742 N N . LEU A 1 105 ? 18.140 14.140 -42.004 1.00 35.41 105 LEU A N 1
ATOM 743 C CA . LEU A 1 105 ? 18.351 13.152 -43.081 1.00 35.41 105 LEU A CA 1
ATOM 744 C C . LEU A 1 105 ? 19.479 13.468 -44.078 1.00 35.41 105 LEU A C 1
ATOM 746 O O . LEU A 1 105 ? 19.549 12.866 -45.151 1.00 35.41 105 LEU A O 1
ATOM 750 N N . ARG A 1 106 ? 20.433 14.343 -43.738 1.00 35.88 106 ARG A N 1
ATOM 751 C CA . ARG A 1 106 ? 21.627 14.564 -44.578 1.00 35.88 106 ARG A CA 1
ATOM 752 C C . ARG A 1 106 ? 22.930 14.517 -43.789 1.00 35.88 106 ARG A C 1
ATOM 754 O O . ARG A 1 106 ? 23.469 15.554 -43.427 1.00 35.88 106 ARG A O 1
ATOM 761 N N . ARG A 1 107 ? 23.491 13.310 -43.641 1.00 34.09 107 ARG A N 1
ATOM 762 C CA . ARG A 1 107 ? 24.939 13.025 -43.768 1.00 34.09 107 ARG A CA 1
ATOM 763 C C . ARG A 1 107 ? 25.172 11.508 -43.854 1.00 34.09 107 ARG A C 1
ATOM 765 O O . ARG A 1 107 ? 24.778 10.754 -42.975 1.00 34.09 107 ARG A O 1
ATOM 772 N N . LYS A 1 108 ? 25.775 11.077 -44.966 1.00 30.53 108 LYS A N 1
ATOM 773 C CA . LYS A 1 108 ? 26.204 9.699 -45.278 1.00 30.53 108 LYS A CA 1
ATOM 774 C C . LYS A 1 108 ? 27.667 9.458 -44.818 1.00 30.53 108 LYS A C 1
ATOM 776 O O . LYS A 1 108 ? 28.335 10.427 -44.464 1.00 30.53 108 LYS A O 1
ATOM 781 N N . PRO A 1 109 ? 28.147 8.195 -44.779 1.00 36.31 109 PRO A N 1
ATOM 782 C CA . PRO A 1 109 ? 29.017 7.671 -43.718 1.00 36.31 109 PRO A CA 1
ATOM 783 C C . PRO A 1 109 ? 30.504 7.594 -44.099 1.00 36.31 109 PRO A C 1
ATOM 785 O O . PRO A 1 109 ? 30.827 7.494 -45.280 1.00 36.31 109 PRO A O 1
ATOM 788 N N . ILE A 1 110 ? 31.403 7.521 -43.104 1.00 31.53 110 ILE A N 1
ATOM 789 C CA . ILE A 1 110 ? 32.793 7.071 -43.302 1.00 31.53 110 ILE A CA 1
ATOM 790 C C . ILE A 1 110 ? 33.204 6.035 -42.232 1.00 31.53 110 ILE A C 1
ATOM 792 O O . ILE A 1 110 ? 33.066 6.254 -41.035 1.00 31.53 110 ILE A O 1
ATOM 796 N N . ALA A 1 111 ? 33.658 4.904 -42.781 1.00 29.70 111 ALA A N 1
ATOM 797 C CA . ALA A 1 111 ? 34.351 3.686 -42.339 1.00 29.70 111 ALA A CA 1
ATOM 798 C C . ALA A 1 111 ? 34.923 3.476 -40.910 1.00 29.70 111 ALA A C 1
ATOM 800 O O . ALA A 1 111 ? 35.455 4.365 -40.256 1.00 29.70 111 ALA A O 1
ATOM 801 N N . LYS A 1 112 ? 34.911 2.180 -40.536 1.00 32.03 112 LYS A N 1
ATOM 802 C CA . LYS A 1 112 ? 35.558 1.498 -39.395 1.00 32.03 112 LYS A CA 1
ATOM 803 C C . LYS A 1 112 ? 37.098 1.503 -39.456 1.00 32.03 112 LYS A C 1
ATOM 805 O O . LYS A 1 112 ? 37.657 1.149 -40.490 1.00 32.03 112 LYS A O 1
ATOM 810 N N . ALA A 1 113 ? 37.740 1.660 -38.294 1.00 28.48 113 ALA A N 1
ATOM 811 C CA . ALA A 1 113 ? 39.000 0.998 -37.919 1.00 28.48 113 ALA A CA 1
ATOM 812 C C . ALA A 1 113 ? 39.069 0.820 -36.381 1.00 28.48 113 ALA A C 1
ATOM 814 O O . ALA A 1 113 ? 38.600 1.683 -35.642 1.00 28.48 113 ALA A O 1
ATOM 815 N N . ALA A 1 114 ? 39.594 -0.319 -35.916 1.00 31.05 114 ALA A N 1
ATOM 816 C CA . ALA A 1 114 ? 39.721 -0.720 -34.504 1.00 31.05 114 ALA A CA 1
ATOM 817 C C . ALA A 1 114 ? 41.151 -0.446 -33.948 1.00 31.05 114 ALA A C 1
ATOM 819 O O . ALA A 1 114 ? 41.967 0.131 -34.662 1.00 31.05 114 ALA A O 1
ATOM 820 N N . PRO A 1 115 ? 41.456 -0.807 -32.684 1.00 38.25 115 PRO A N 1
ATOM 821 C CA . PRO A 1 115 ? 41.770 0.101 -31.581 1.00 38.25 115 PRO A CA 1
ATOM 822 C C . PRO A 1 115 ? 43.267 0.455 -31.451 1.00 38.25 115 PRO A C 1
ATOM 824 O O . PRO A 1 115 ? 44.137 -0.362 -31.740 1.00 38.25 115 PRO A O 1
ATOM 827 N N . ALA A 1 116 ? 43.571 1.646 -30.923 1.00 28.91 116 ALA A N 1
ATOM 828 C CA . ALA A 1 116 ? 44.926 2.050 -30.540 1.00 28.91 116 ALA A CA 1
ATOM 829 C C . ALA A 1 116 ? 44.958 2.593 -29.100 1.00 28.91 116 ALA A C 1
ATOM 831 O O . ALA A 1 116 ? 44.010 3.220 -28.632 1.00 28.91 116 ALA A O 1
ATOM 832 N N . ALA A 1 117 ? 46.055 2.279 -28.412 1.00 29.80 117 ALA A N 1
ATOM 833 C CA . ALA A 1 117 ? 46.306 2.425 -26.984 1.00 29.80 117 ALA A CA 1
ATOM 834 C C . ALA A 1 117 ? 46.261 3.867 -26.435 1.00 29.80 117 ALA A C 1
ATOM 836 O O . ALA A 1 117 ? 46.496 4.845 -27.142 1.00 29.80 117 ALA A O 1
ATOM 837 N N . ALA A 1 118 ? 45.995 3.955 -25.128 1.00 31.20 118 ALA A N 1
ATOM 838 C CA . ALA A 1 118 ? 45.925 5.172 -24.323 1.00 31.20 118 ALA A CA 1
ATOM 839 C C . ALA A 1 118 ? 47.246 5.973 -24.281 1.00 31.20 118 ALA A C 1
ATOM 841 O O . ALA A 1 118 ? 48.314 5.365 -24.173 1.00 31.20 118 ALA A O 1
ATOM 842 N N . PRO A 1 119 ? 47.198 7.321 -24.236 1.00 31.86 119 PRO A N 1
ATOM 843 C CA . PRO A 1 119 ? 48.340 8.130 -23.835 1.00 31.86 119 PRO A CA 1
ATOM 844 C C . PRO A 1 119 ? 48.282 8.506 -22.344 1.00 31.86 119 PRO A C 1
ATOM 846 O O . PRO A 1 119 ? 47.249 8.903 -21.805 1.00 31.86 119 PRO A O 1
ATOM 849 N N . ALA A 1 120 ? 49.438 8.380 -21.692 1.00 30.12 120 ALA A N 1
ATOM 850 C CA . ALA A 1 120 ? 49.695 8.723 -20.299 1.00 30.12 120 ALA A CA 1
ATOM 851 C C . ALA A 1 120 ? 49.644 10.242 -20.033 1.00 30.12 120 ALA A C 1
ATOM 853 O O . ALA A 1 120 ? 50.064 11.052 -20.860 1.00 30.12 120 ALA A O 1
ATOM 854 N N . ALA A 1 121 ? 49.171 10.612 -18.840 1.00 33.06 121 ALA A N 1
ATOM 855 C CA . ALA A 1 121 ? 49.13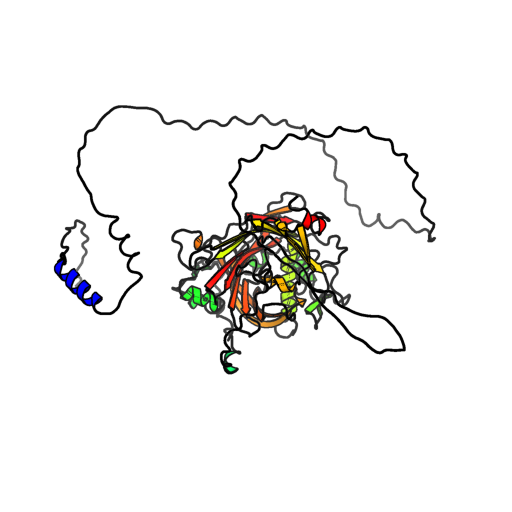5 11.982 -18.329 1.00 33.06 121 ALA A CA 1
ATOM 856 C C . ALA A 1 121 ? 50.518 12.457 -17.817 1.00 33.06 121 ALA A C 1
ATOM 858 O O . ALA A 1 121 ? 51.291 11.642 -17.305 1.00 33.06 121 ALA A O 1
ATOM 859 N N . PRO A 1 122 ? 50.844 13.764 -17.894 1.00 32.94 122 PRO A N 1
ATOM 860 C CA . PRO A 1 122 ? 52.126 14.289 -17.430 1.00 32.94 122 PRO A CA 1
ATOM 861 C C . PRO A 1 122 ? 52.170 14.482 -15.904 1.00 32.94 122 PRO A C 1
ATOM 863 O O . PRO A 1 122 ? 51.234 14.988 -15.283 1.00 32.94 122 PRO A O 1
ATOM 866 N N . ALA A 1 123 ? 53.307 14.115 -15.306 1.00 33.19 123 ALA A N 1
ATOM 867 C CA . ALA A 1 123 ? 53.595 14.226 -13.879 1.00 33.19 123 ALA A CA 1
ATOM 868 C C . ALA A 1 123 ? 53.659 15.690 -13.396 1.00 33.19 123 ALA A C 1
ATOM 870 O O . ALA A 1 123 ? 54.423 16.501 -13.925 1.00 33.19 123 ALA A O 1
ATOM 871 N N . ARG A 1 124 ? 52.912 16.017 -12.331 1.00 31.00 124 ARG A N 1
ATOM 872 C CA . ARG A 1 124 ? 53.006 17.298 -11.610 1.00 31.00 124 ARG A CA 1
ATOM 873 C C . ARG A 1 124 ? 53.727 17.107 -10.273 1.00 31.00 124 ARG A C 1
ATOM 875 O O . ARG A 1 124 ? 53.331 16.293 -9.447 1.00 31.00 124 ARG A O 1
ATOM 882 N N . ARG A 1 125 ? 54.798 17.887 -10.091 1.00 30.06 125 ARG A N 1
ATOM 883 C CA . ARG A 1 125 ? 55.605 18.013 -8.868 1.00 30.06 125 ARG A CA 1
ATOM 884 C C . ARG A 1 125 ? 54.760 18.509 -7.689 1.00 30.06 125 ARG A C 1
ATOM 886 O O . ARG A 1 125 ? 54.028 19.486 -7.821 1.00 30.06 125 ARG A O 1
ATOM 893 N N . VAL A 1 126 ? 54.937 17.868 -6.537 1.00 30.77 126 VAL A N 1
ATOM 894 C CA . VAL A 1 126 ? 54.367 18.254 -5.240 1.00 30.77 126 VAL A CA 1
ATOM 895 C C . VAL A 1 126 ? 55.185 19.405 -4.645 1.00 30.77 126 VAL A C 1
ATOM 897 O O . VAL A 1 126 ? 56.396 19.277 -4.466 1.00 30.77 126 VAL A O 1
ATOM 900 N N . ALA A 1 127 ? 54.526 20.521 -4.327 1.00 30.62 127 ALA A N 1
ATOM 901 C CA . ALA A 1 127 ? 55.080 21.604 -3.517 1.00 30.62 127 ALA A CA 1
ATOM 902 C C . ALA A 1 127 ? 54.641 21.436 -2.049 1.00 30.62 127 ALA A C 1
ATOM 904 O O . ALA A 1 127 ? 53.481 21.143 -1.768 1.00 30.62 127 ALA A O 1
ATOM 905 N N . LYS A 1 128 ? 55.593 21.599 -1.123 1.00 32.53 128 LYS A N 1
ATOM 906 C CA . LYS A 1 128 ? 55.438 21.513 0.340 1.00 32.53 128 LYS A CA 1
ATOM 907 C C . LYS A 1 128 ? 54.609 22.696 0.870 1.00 32.53 128 LYS A C 1
ATOM 909 O O . LYS A 1 128 ? 54.976 23.841 0.620 1.00 32.53 128 LYS A O 1
ATOM 914 N N . ALA A 1 129 ? 53.557 22.424 1.645 1.00 31.69 129 ALA A N 1
ATOM 915 C CA . ALA A 1 129 ? 52.836 23.419 2.448 1.00 31.69 129 ALA A CA 1
ATOM 916 C C . ALA A 1 129 ? 53.452 23.545 3.866 1.00 31.69 129 ALA A C 1
ATOM 918 O O . ALA A 1 129 ? 54.041 22.569 4.345 1.00 31.69 129 ALA A O 1
ATOM 919 N N . PRO A 1 130 ? 53.357 24.711 4.542 1.00 33.19 130 PRO A N 1
ATOM 920 C CA . PRO A 1 130 ? 53.987 24.946 5.841 1.00 33.19 130 PRO A CA 1
ATOM 921 C C . PRO A 1 130 ? 53.158 24.393 7.012 1.00 33.19 130 PRO A C 1
ATOM 923 O O . PRO A 1 130 ? 51.935 24.289 6.942 1.00 33.19 130 PRO A O 1
ATOM 926 N N . ALA A 1 131 ? 53.851 24.037 8.097 1.00 33.53 131 ALA A N 1
ATOM 927 C CA . ALA A 1 131 ? 53.288 23.440 9.305 1.00 33.53 131 ALA A CA 1
ATOM 928 C C . ALA A 1 131 ? 52.453 24.438 10.134 1.00 33.53 131 ALA A C 1
ATOM 930 O O . ALA A 1 131 ? 52.890 25.558 10.393 1.00 33.53 131 ALA A O 1
ATOM 931 N N . VAL A 1 132 ? 51.285 23.988 10.602 1.00 34.72 132 VAL A N 1
ATOM 932 C CA . VAL A 1 132 ? 50.415 24.673 11.575 1.00 34.72 132 VAL A CA 1
ATOM 933 C C . VAL A 1 132 ? 50.622 24.023 12.957 1.00 34.72 132 VAL A C 1
ATOM 935 O O . VAL A 1 132 ? 50.681 22.793 13.027 1.00 34.72 132 VAL A O 1
ATOM 938 N N . PRO A 1 133 ? 50.772 24.792 14.056 1.00 33.62 133 PRO A N 1
ATOM 939 C CA . PRO A 1 133 ? 51.128 24.249 15.367 1.00 33.62 133 PRO A CA 1
ATOM 940 C C . PRO A 1 133 ? 49.929 23.634 16.111 1.00 33.62 133 PRO A C 1
ATOM 942 O O . PRO A 1 133 ? 48.802 24.117 16.021 1.00 33.62 133 PRO A O 1
ATOM 945 N N . ALA A 1 134 ? 50.197 22.575 16.881 1.00 36.38 134 ALA A N 1
ATOM 946 C CA . ALA A 1 134 ? 49.219 21.848 17.691 1.00 36.38 134 ALA A CA 1
ATOM 947 C C . ALA A 1 134 ? 48.673 22.681 18.878 1.00 36.38 134 ALA A C 1
ATOM 949 O O . ALA A 1 134 ? 49.439 23.422 19.504 1.00 36.38 134 ALA A O 1
ATOM 950 N N . PRO A 1 135 ? 47.386 22.534 19.255 1.00 34.50 135 PRO A N 1
ATOM 951 C CA . PRO A 1 135 ? 46.831 23.204 20.426 1.00 34.50 135 PRO A CA 1
ATOM 952 C C . PRO A 1 135 ? 47.283 22.550 21.744 1.00 34.50 135 PRO A C 1
ATOM 954 O O . PRO A 1 135 ? 47.380 21.329 21.872 1.00 34.50 135 PRO A O 1
ATOM 957 N N . LYS A 1 136 ? 47.560 23.402 22.739 1.00 32.03 136 LYS A N 1
ATOM 958 C CA . LYS A 1 136 ? 48.016 23.041 24.088 1.00 32.03 136 LYS A CA 1
ATOM 959 C C . LYS A 1 136 ? 46.911 22.357 24.904 1.00 32.03 136 LYS A C 1
ATOM 961 O O . LYS A 1 136 ? 45.779 22.825 24.965 1.00 32.03 136 LYS A O 1
ATOM 966 N N . ARG A 1 137 ? 47.306 21.283 25.591 1.00 30.89 137 ARG A N 1
ATOM 967 C CA . ARG A 1 137 ? 46.551 20.526 26.602 1.00 30.89 137 ARG A CA 1
ATOM 968 C C . ARG A 1 137 ? 46.200 21.436 27.791 1.00 30.89 137 ARG A C 1
ATOM 970 O O . ARG A 1 137 ? 47.108 21.994 28.404 1.00 30.89 137 ARG A O 1
ATOM 977 N N . VAL A 1 138 ? 44.918 21.553 28.134 1.00 32.62 138 VAL A N 1
ATOM 978 C CA . VAL A 1 138 ? 44.455 22.143 29.404 1.00 32.62 138 VAL A CA 1
ATOM 979 C C . VAL A 1 138 ? 44.113 21.002 30.363 1.00 32.62 138 VAL A C 1
ATOM 981 O O . VAL A 1 138 ? 43.517 20.003 29.965 1.00 32.62 138 VAL A O 1
ATOM 984 N N . ALA A 1 139 ? 44.592 21.125 31.599 1.00 31.62 139 ALA A N 1
ATOM 985 C CA . ALA A 1 139 ? 44.563 20.104 32.639 1.00 31.62 139 ALA A CA 1
ATOM 986 C C . ALA A 1 139 ? 43.147 19.828 33.178 1.00 31.62 139 ALA A C 1
ATOM 988 O O . ALA A 1 139 ? 42.342 20.743 33.334 1.00 31.62 139 ALA A O 1
ATOM 989 N N . ALA A 1 140 ? 42.883 18.560 33.500 1.00 34.06 140 ALA A N 1
ATOM 990 C CA . ALA A 1 140 ? 41.695 18.114 34.222 1.00 34.06 140 ALA A CA 1
ATOM 991 C C . ALA A 1 140 ? 41.814 18.421 35.734 1.00 34.06 140 ALA A C 1
ATOM 993 O O . ALA A 1 140 ? 42.923 18.330 36.271 1.00 34.06 140 ALA A O 1
ATOM 994 N N . PRO A 1 141 ? 40.712 18.731 36.446 1.00 33.16 141 PRO A N 1
ATOM 995 C CA . PRO A 1 141 ? 40.713 18.796 37.905 1.00 33.16 141 PRO A CA 1
ATOM 996 C C . PRO A 1 141 ? 40.735 17.389 38.528 1.00 33.16 141 PRO A C 1
ATOM 998 O O . PRO A 1 141 ? 40.095 16.464 38.029 1.00 33.16 141 PRO A O 1
ATOM 1001 N N . GLN A 1 142 ? 41.487 17.241 39.622 1.00 33.34 142 GLN A N 1
ATOM 1002 C CA . GLN A 1 142 ? 41.668 15.991 40.372 1.00 33.34 142 GLN A CA 1
ATOM 1003 C C . GLN A 1 142 ? 40.428 15.588 41.201 1.00 33.34 142 GLN A C 1
ATOM 1005 O O . GLN A 1 142 ? 39.694 16.468 41.655 1.00 33.34 142 GLN A O 1
ATOM 1010 N N . PRO A 1 143 ? 40.220 14.279 41.456 1.00 33.50 143 PRO A N 1
ATOM 1011 C CA . PRO A 1 143 ? 39.137 13.770 42.297 1.00 33.50 143 PRO A CA 1
ATOM 1012 C C . PRO A 1 143 ? 39.493 13.722 43.798 1.00 33.50 143 PRO A C 1
ATOM 1014 O O . PRO A 1 143 ? 40.640 13.504 44.184 1.00 33.50 143 PRO A O 1
ATOM 1017 N N . VAL A 1 144 ? 38.467 13.894 44.638 1.00 31.55 144 VAL A N 1
ATOM 1018 C CA . VAL A 1 144 ? 38.466 13.755 46.111 1.00 31.55 144 VAL A CA 1
ATOM 1019 C C . VAL A 1 144 ? 38.368 12.259 46.494 1.00 31.55 144 VAL A C 1
ATOM 1021 O O . VAL A 1 144 ? 37.689 11.520 45.778 1.00 31.55 144 VAL A O 1
ATOM 1024 N N . PRO A 1 145 ? 39.020 11.772 47.576 1.00 31.27 145 PRO A N 1
ATOM 1025 C CA . PRO A 1 145 ? 39.210 10.338 47.810 1.00 31.27 145 PRO A CA 1
ATOM 1026 C C . PRO A 1 145 ? 38.029 9.674 48.537 1.00 31.27 145 PRO A C 1
ATOM 1028 O O . PRO A 1 145 ? 37.442 10.258 49.448 1.00 31.27 145 PRO A O 1
ATOM 1031 N N . GLN A 1 146 ? 37.741 8.415 48.188 1.00 29.80 146 GLN A N 1
ATOM 1032 C CA . GLN A 1 146 ? 36.945 7.499 49.010 1.00 29.80 146 GLN A CA 1
ATOM 1033 C C . GLN A 1 146 ? 37.825 6.392 49.601 1.00 29.80 146 GLN A C 1
ATOM 1035 O O . GLN A 1 146 ? 38.790 5.933 48.994 1.00 29.80 146 GLN A O 1
ATOM 1040 N N . VAL A 1 147 ? 37.475 6.044 50.835 1.00 28.84 147 VAL A N 1
ATOM 1041 C CA . VAL A 1 147 ? 38.212 5.242 51.811 1.00 28.84 147 VAL A CA 1
ATOM 1042 C C . VAL A 1 147 ? 38.156 3.745 51.480 1.00 28.84 147 VAL A C 1
ATOM 1044 O O . VAL A 1 147 ? 37.129 3.220 51.060 1.00 28.84 147 VAL A O 1
ATOM 1047 N N . SER A 1 148 ? 39.296 3.089 51.689 1.00 27.80 148 SER A N 1
ATOM 1048 C CA . SER A 1 148 ? 39.590 1.655 51.600 1.00 27.80 148 SER A CA 1
ATOM 1049 C C . SER A 1 148 ? 39.022 0.836 52.763 1.00 27.80 148 SER A C 1
ATOM 1051 O O . SER A 1 148 ? 38.925 1.369 53.862 1.00 27.80 148 SER A O 1
ATOM 1053 N N . GLU A 1 149 ? 38.789 -0.468 52.554 1.00 29.31 149 GLU A N 1
ATOM 1054 C CA . GLU A 1 149 ? 39.427 -1.580 53.304 1.00 29.31 149 GLU A CA 1
ATOM 1055 C C . GLU A 1 149 ? 38.942 -2.978 52.814 1.00 29.31 149 GLU A C 1
ATOM 1057 O O . GLU A 1 149 ? 37.918 -3.060 52.135 1.00 29.31 149 GLU A O 1
ATOM 1062 N N . PRO A 1 150 ? 39.714 -4.064 53.062 1.00 44.31 150 PRO A N 1
ATOM 1063 C CA . PRO A 1 150 ? 39.919 -5.182 52.120 1.00 44.31 150 PRO A CA 1
ATOM 1064 C C . PRO A 1 150 ? 39.548 -6.570 52.688 1.00 44.31 150 PRO A C 1
ATOM 1066 O O . PRO A 1 150 ? 39.386 -6.684 53.892 1.00 44.31 150 PRO A O 1
ATOM 1069 N N . VAL A 1 151 ? 39.570 -7.648 51.878 1.00 29.14 151 VAL A N 1
ATOM 1070 C CA . VAL A 1 151 ? 40.011 -8.995 52.335 1.00 29.14 151 VAL A CA 1
ATOM 1071 C C . VAL A 1 151 ? 40.638 -9.821 51.191 1.00 29.14 151 VAL A C 1
ATOM 1073 O O . VAL A 1 151 ? 40.127 -9.919 50.082 1.00 29.14 151 VAL A O 1
ATOM 1076 N N . THR A 1 152 ? 41.777 -10.419 51.536 1.00 26.42 152 THR A N 1
ATOM 1077 C CA . THR A 1 152 ? 42.724 -11.311 50.845 1.00 26.42 152 THR A CA 1
ATOM 1078 C C . THR A 1 152 ? 42.297 -12.790 50.731 1.00 26.42 152 THR A C 1
ATOM 1080 O O . THR A 1 152 ? 41.664 -13.287 51.655 1.00 26.42 152 THR A O 1
ATOM 1083 N N . ALA A 1 153 ? 42.816 -13.546 49.740 1.00 28.64 153 ALA A N 1
ATOM 1084 C CA . ALA A 1 153 ? 43.905 -14.546 49.926 1.00 28.64 153 ALA A CA 1
ATOM 1085 C C . ALA A 1 153 ? 43.893 -15.789 48.984 1.00 28.64 153 ALA A C 1
ATOM 1087 O O . ALA A 1 153 ? 42.963 -16.582 48.995 1.00 28.64 153 ALA A O 1
ATOM 1088 N N . ARG A 1 154 ? 45.063 -15.986 48.340 1.00 26.77 154 ARG A N 1
ATOM 1089 C CA . ARG A 1 154 ? 45.901 -17.206 48.166 1.00 26.77 154 ARG A CA 1
ATOM 1090 C C . ARG A 1 154 ? 45.477 -18.413 47.297 1.00 26.77 154 ARG A C 1
ATOM 1092 O O . ARG A 1 154 ? 44.491 -19.089 47.547 1.00 26.77 154 ARG A O 1
ATOM 1099 N N . VAL A 1 155 ? 46.422 -18.778 46.416 1.00 28.94 155 VAL A N 1
ATOM 1100 C CA . VAL A 1 155 ? 46.663 -20.091 45.778 1.00 28.94 155 VAL A CA 1
ATOM 1101 C C . VAL A 1 155 ? 48.105 -20.526 46.100 1.00 28.94 155 VAL A C 1
ATOM 1103 O O . VAL A 1 155 ? 48.970 -19.653 46.180 1.00 28.94 155 VAL A O 1
ATOM 1106 N N . ALA A 1 156 ? 48.347 -21.834 46.266 1.00 26.11 156 ALA A N 1
ATOM 1107 C CA . ALA A 1 156 ? 49.635 -22.564 46.177 1.00 26.11 156 ALA A CA 1
ATOM 1108 C C . ALA A 1 156 ? 49.379 -24.053 46.548 1.00 26.11 156 ALA A C 1
ATOM 1110 O O . ALA A 1 156 ? 48.542 -24.284 47.415 1.00 26.11 156 ALA A O 1
ATOM 1111 N N . GLU A 1 157 ? 50.030 -25.122 46.063 1.00 27.42 157 GLU A N 1
ATOM 1112 C CA . GLU A 1 157 ? 50.978 -25.423 44.967 1.00 27.42 157 GLU A CA 1
ATOM 1113 C C . GLU A 1 157 ? 51.318 -26.945 45.043 1.00 27.42 157 GLU A C 1
ATOM 1115 O O . GLU A 1 157 ? 51.280 -27.500 46.140 1.00 27.42 157 GLU A O 1
ATOM 1120 N N . THR A 1 158 ? 51.765 -27.562 43.929 1.00 25.16 158 THR A N 1
ATOM 1121 C CA . THR A 1 158 ? 52.702 -28.734 43.799 1.00 25.16 158 THR A CA 1
ATOM 1122 C C . THR A 1 158 ? 52.317 -30.135 44.336 1.00 25.16 158 THR A C 1
ATOM 1124 O O . THR A 1 158 ? 51.634 -30.246 45.340 1.00 25.16 158 THR A O 1
ATOM 1127 N N . ALA A 1 159 ? 52.785 -31.293 43.833 1.00 25.47 159 ALA A N 1
ATOM 1128 C CA . ALA A 1 159 ? 53.509 -31.791 42.640 1.00 25.47 159 ALA A CA 1
ATOM 1129 C C . ALA A 1 159 ? 53.668 -33.338 42.816 1.00 25.47 159 ALA A C 1
ATOM 1131 O O . ALA A 1 159 ? 53.679 -33.777 43.965 1.00 25.47 159 ALA A O 1
ATOM 1132 N N . ALA A 1 160 ? 53.821 -34.134 41.735 1.00 25.44 160 ALA A N 1
ATOM 1133 C CA . ALA A 1 160 ? 54.731 -35.311 41.593 1.00 25.44 160 ALA A CA 1
ATOM 1134 C C . ALA A 1 160 ? 54.290 -36.330 40.500 1.00 25.44 160 ALA A C 1
ATOM 1136 O O . ALA A 1 160 ? 53.174 -36.842 40.531 1.00 25.44 160 ALA A O 1
ATOM 1137 N N . GLU A 1 161 ? 55.204 -36.646 39.569 1.00 22.53 161 GLU A N 1
ATOM 1138 C CA . GLU A 1 161 ? 55.183 -37.762 38.583 1.00 22.53 161 GLU A CA 1
ATOM 1139 C C . GLU A 1 161 ? 55.908 -39.027 39.158 1.00 22.53 161 GLU A C 1
ATOM 1141 O O . GLU A 1 161 ? 56.165 -39.012 40.366 1.00 22.53 161 GLU A O 1
ATOM 1146 N N . PRO A 1 162 ? 56.408 -40.057 38.400 1.00 50.34 162 PRO A N 1
ATOM 1147 C CA . PRO A 1 162 ? 56.210 -40.528 36.996 1.00 50.34 162 PRO A CA 1
ATOM 1148 C C . PRO A 1 162 ? 56.102 -42.088 36.836 1.00 50.34 162 PRO A C 1
ATOM 1150 O O . PRO A 1 162 ? 56.125 -42.809 37.829 1.00 50.34 162 PRO A O 1
ATOM 1153 N N . VAL A 1 163 ? 56.048 -42.622 35.587 1.00 26.98 163 VAL A N 1
ATOM 1154 C CA . VAL A 1 163 ? 56.980 -43.652 35.000 1.00 26.98 163 VAL A CA 1
ATOM 1155 C C . VAL A 1 163 ? 56.377 -44.545 33.861 1.00 26.98 163 VAL A C 1
ATOM 1157 O O . VAL A 1 163 ? 55.613 -45.465 34.114 1.00 26.98 163 VAL A O 1
ATOM 1160 N N . VAL A 1 164 ? 56.821 -44.259 32.614 1.00 26.12 164 VAL A N 1
ATOM 1161 C CA . VAL A 1 164 ? 57.519 -45.092 31.572 1.00 26.12 164 VAL A CA 1
ATOM 1162 C C . VAL A 1 164 ? 56.845 -46.190 30.685 1.00 26.12 164 VAL A C 1
ATOM 1164 O O . VAL A 1 164 ? 56.326 -47.187 31.168 1.00 26.12 164 VAL A O 1
ATOM 1167 N N . ALA A 1 165 ? 57.144 -46.040 29.365 1.00 26.22 165 ALA A N 1
ATOM 1168 C CA . ALA A 1 165 ? 57.378 -47.006 28.247 1.00 26.22 165 ALA A CA 1
ATOM 1169 C C . ALA A 1 165 ? 56.175 -47.651 27.518 1.00 26.22 165 ALA A C 1
ATOM 1171 O O . ALA A 1 165 ? 55.267 -48.152 28.151 1.00 26.22 165 ALA A O 1
ATOM 1172 N N . THR A 1 166 ? 56.105 -47.791 26.181 1.00 26.55 166 THR A N 1
ATOM 1173 C CA . THR A 1 166 ? 57.102 -47.810 25.080 1.00 26.55 166 THR A CA 1
ATOM 1174 C C . THR A 1 166 ? 56.431 -47.472 23.727 1.00 26.55 166 THR A C 1
ATOM 1176 O O . THR A 1 166 ? 55.252 -47.743 23.525 1.00 26.55 166 THR A O 1
ATOM 1179 N N . ALA A 1 167 ? 57.210 -46.906 22.799 1.00 24.11 167 ALA A N 1
ATOM 1180 C CA . ALA A 1 167 ? 56.952 -46.720 21.354 1.00 24.11 167 ALA A CA 1
ATOM 1181 C C . ALA A 1 167 ? 57.909 -47.679 20.562 1.00 24.11 167 ALA A C 1
ATOM 1183 O O . ALA A 1 167 ? 58.676 -48.353 21.258 1.00 24.11 167 ALA A O 1
ATOM 1184 N N . PRO A 1 168 ? 58.008 -47.751 19.199 1.00 44.12 168 PRO A N 1
ATOM 1185 C CA . PRO A 1 168 ? 57.532 -46.785 18.191 1.00 44.12 168 PRO A CA 1
ATOM 1186 C C . PRO A 1 168 ? 57.103 -47.312 16.781 1.00 44.12 168 PRO A C 1
ATOM 1188 O O . PRO A 1 168 ? 57.199 -48.489 16.453 1.00 44.12 168 PRO A O 1
ATOM 1191 N N . ALA A 1 169 ? 56.753 -46.327 15.934 1.00 26.75 169 ALA A N 1
ATOM 1192 C CA . ALA A 1 169 ? 57.039 -46.185 14.490 1.00 26.75 169 ALA A CA 1
ATOM 1193 C C . ALA A 1 169 ? 56.031 -46.706 13.437 1.00 26.75 169 ALA A C 1
ATOM 1195 O O . ALA A 1 169 ? 56.069 -47.853 13.011 1.00 26.75 169 ALA A O 1
ATOM 1196 N N . THR A 1 170 ? 55.251 -45.797 12.835 1.00 28.03 170 THR A N 1
ATOM 1197 C CA . THR A 1 170 ? 55.596 -45.089 11.573 1.00 28.03 170 THR A CA 1
ATOM 1198 C C . THR A 1 170 ? 54.550 -43.997 11.251 1.00 28.03 170 THR A C 1
ATOM 1200 O O . THR A 1 170 ? 53.402 -44.076 11.667 1.00 28.03 170 THR A O 1
ATOM 1203 N N . ALA A 1 171 ? 55.006 -42.922 10.605 1.00 30.84 171 ALA A N 1
ATOM 1204 C CA . ALA A 1 171 ? 54.446 -41.560 10.534 1.00 30.84 171 ALA A CA 1
ATOM 1205 C C . ALA A 1 171 ? 53.851 -41.236 9.125 1.00 30.84 171 ALA A C 1
ATOM 1207 O O . ALA A 1 171 ? 53.898 -42.117 8.269 1.00 30.84 171 ALA A O 1
ATOM 1208 N N . PRO A 1 172 ? 53.509 -39.976 8.753 1.00 39.19 172 PRO A N 1
ATOM 1209 C CA . PRO A 1 172 ? 52.596 -39.003 9.387 1.00 39.19 172 PRO A CA 1
ATOM 1210 C C . PRO A 1 172 ? 51.651 -38.260 8.385 1.00 39.19 172 PRO A C 1
ATOM 1212 O O . PRO A 1 172 ? 51.859 -38.286 7.176 1.00 39.19 172 PRO A O 1
ATOM 1215 N N . MET A 1 173 ? 50.681 -37.488 8.911 1.00 27.69 173 MET A N 1
ATOM 1216 C CA . MET A 1 173 ? 50.649 -35.997 8.901 1.00 27.69 173 MET A CA 1
ATOM 1217 C C . MET A 1 173 ? 49.306 -35.292 8.560 1.00 27.69 173 MET A C 1
ATOM 1219 O O . MET A 1 173 ? 48.760 -35.459 7.474 1.00 27.69 173 MET A O 1
ATOM 1223 N N . ALA A 1 174 ? 48.946 -34.378 9.489 1.00 28.02 174 ALA A N 1
ATOM 1224 C CA . ALA A 1 174 ? 48.120 -33.148 9.430 1.00 28.02 174 ALA A CA 1
ATOM 1225 C C . ALA A 1 174 ? 46.574 -33.291 9.529 1.00 28.02 174 ALA A C 1
ATOM 1227 O O . ALA A 1 174 ? 45.919 -33.532 8.521 1.00 28.02 174 ALA A O 1
ATOM 1228 N N . ALA A 1 175 ? 45.934 -33.300 10.716 1.00 26.39 175 ALA A N 1
ATOM 1229 C CA . ALA A 1 175 ? 45.754 -32.272 11.784 1.00 26.39 175 ALA A CA 1
ATOM 1230 C C . ALA A 1 175 ? 44.780 -31.130 11.383 1.00 26.39 175 ALA A C 1
ATOM 1232 O O . ALA A 1 175 ? 45.086 -30.360 10.477 1.00 26.39 175 ALA A O 1
ATOM 1233 N N . GLU A 1 176 ? 43.508 -31.132 11.825 1.00 25.95 176 GLU A N 1
ATOM 1234 C CA . GLU A 1 176 ? 42.938 -30.735 13.153 1.00 25.95 176 GLU A CA 1
ATOM 1235 C C . GLU A 1 176 ? 42.807 -29.205 13.299 1.00 25.95 176 GLU A C 1
ATOM 1237 O O . GLU A 1 176 ? 43.764 -28.475 13.078 1.00 25.95 176 GLU A O 1
ATOM 1242 N N . ARG A 1 177 ? 41.615 -28.598 13.439 1.00 24.20 177 ARG A N 1
ATOM 1243 C CA . ARG A 1 177 ? 40.616 -28.643 14.534 1.00 24.20 177 ARG A CA 1
ATOM 1244 C C . ARG A 1 177 ? 41.199 -28.390 15.932 1.00 24.20 177 ARG A C 1
ATOM 1246 O O . ARG A 1 177 ? 42.025 -29.142 16.407 1.00 24.20 177 ARG A O 1
ATOM 1253 N N . GLU A 1 178 ? 40.575 -27.401 16.576 1.00 23.75 178 GLU A N 1
ATOM 1254 C CA . GLU A 1 178 ? 40.396 -27.222 18.023 1.00 23.75 178 GLU A CA 1
ATOM 1255 C C . GLU A 1 178 ? 41.291 -26.186 18.728 1.00 23.75 178 GLU A C 1
ATOM 1257 O O . GLU A 1 178 ? 42.481 -26.373 18.942 1.00 23.75 178 GLU A O 1
ATOM 1262 N N . ALA A 1 179 ? 40.652 -25.084 19.135 1.00 24.25 179 ALA A N 1
ATOM 1263 C CA . ALA A 1 179 ? 40.969 -24.351 20.357 1.00 24.25 179 ALA A CA 1
ATOM 1264 C C . ALA A 1 179 ? 39.743 -23.511 20.755 1.00 24.25 179 ALA A C 1
ATOM 1266 O O . ALA A 1 179 ? 39.481 -22.444 20.199 1.00 24.25 179 ALA A O 1
ATOM 1267 N N . ALA A 1 180 ? 38.977 -24.034 21.709 1.00 23.84 180 ALA A N 1
ATOM 1268 C CA . ALA A 1 180 ? 38.052 -23.283 22.543 1.00 23.84 180 ALA A CA 1
ATOM 1269 C C . ALA A 1 180 ? 38.611 -23.243 23.977 1.00 23.84 180 ALA A C 1
ATOM 1271 O O . ALA A 1 180 ? 39.193 -24.229 24.423 1.00 23.84 180 ALA A O 1
ATOM 1272 N N . ALA A 1 181 ? 38.325 -22.134 24.671 1.00 22.72 181 ALA A N 1
ATOM 1273 C CA . ALA A 1 181 ? 38.374 -21.879 26.122 1.00 22.72 181 ALA A CA 1
ATOM 1274 C C . ALA A 1 181 ? 39.533 -21.024 26.699 1.00 22.72 181 ALA A C 1
ATOM 1276 O O . ALA A 1 181 ? 40.700 -21.220 26.375 1.00 22.72 181 ALA A O 1
ATOM 1277 N N . VAL A 1 182 ? 39.123 -20.164 27.660 1.00 22.55 182 VAL A N 1
ATOM 1278 C CA . VAL A 1 182 ? 39.848 -19.236 28.577 1.00 22.55 182 VAL A CA 1
ATOM 1279 C C . VAL A 1 182 ? 40.088 -17.816 27.985 1.00 22.55 182 VAL A C 1
ATOM 1281 O O . VAL A 1 182 ? 40.758 -17.711 26.970 1.00 22.55 182 VAL A O 1
ATOM 1284 N N . ALA A 1 183 ? 39.591 -16.660 28.484 1.00 23.09 183 ALA A N 1
ATOM 1285 C CA . ALA A 1 183 ? 39.016 -16.217 29.774 1.00 23.09 183 ALA A CA 1
ATOM 1286 C C . ALA A 1 183 ? 38.128 -14.927 29.664 1.00 23.09 183 ALA A C 1
ATOM 1288 O O . ALA A 1 183 ? 38.250 -14.168 28.704 1.00 23.09 183 ALA A O 1
ATOM 1289 N N . GLU A 1 184 ? 37.280 -14.702 30.689 1.00 23.72 184 GLU A N 1
ATOM 1290 C CA . GLU A 1 184 ? 36.462 -13.510 31.078 1.00 23.72 184 GLU A CA 1
ATOM 1291 C C . GLU A 1 184 ? 37.319 -12.234 31.378 1.00 23.72 184 GLU A C 1
ATOM 1293 O O . GLU A 1 184 ? 38.528 -12.374 31.525 1.00 23.72 184 GLU A O 1
ATOM 1298 N N . ALA A 1 185 ? 36.860 -10.962 31.492 1.00 20.94 185 ALA A N 1
ATOM 1299 C CA . ALA A 1 185 ? 35.679 -10.387 32.171 1.00 20.94 185 ALA A CA 1
ATOM 1300 C C . ALA A 1 185 ? 35.393 -8.868 31.851 1.00 20.94 185 ALA A C 1
ATOM 1302 O O . ALA A 1 185 ? 36.328 -8.106 31.627 1.00 20.94 185 ALA A O 1
ATOM 1303 N N . GLU A 1 186 ? 34.098 -8.474 31.947 1.00 25.72 186 GLU A N 1
ATOM 1304 C CA . GLU A 1 186 ? 33.425 -7.145 32.190 1.00 25.72 186 GLU A CA 1
ATOM 1305 C C . GLU A 1 186 ? 33.422 -5.958 31.170 1.00 25.72 186 GLU A C 1
ATOM 1307 O O . GLU A 1 186 ? 34.362 -5.824 30.393 1.00 25.72 186 GLU A O 1
ATOM 1312 N N . PRO A 1 187 ? 32.420 -5.016 31.181 1.00 26.70 187 PRO A N 1
ATOM 1313 C CA . PRO A 1 187 ? 31.112 -4.969 31.867 1.00 26.70 187 PRO A CA 1
ATOM 1314 C C . PRO A 1 187 ? 29.890 -4.976 30.902 1.00 26.70 187 PRO A C 1
ATOM 1316 O O . PRO A 1 187 ? 29.980 -4.663 29.715 1.00 26.70 187 PRO A O 1
ATOM 1319 N N . ARG A 1 188 ? 28.702 -5.323 31.423 1.00 31.06 188 ARG A N 1
ATOM 1320 C CA . ARG A 1 188 ? 27.430 -5.379 30.673 1.00 31.06 188 ARG A CA 1
ATOM 1321 C C . ARG A 1 188 ? 26.861 -3.978 30.403 1.00 31.06 188 ARG A C 1
ATOM 1323 O O . ARG A 1 188 ? 26.472 -3.284 31.336 1.00 31.06 188 ARG A O 1
ATOM 1330 N N . VAL A 1 189 ? 26.705 -3.626 29.126 1.00 23.64 189 VAL A N 1
ATOM 1331 C CA . VAL A 1 189 ? 25.826 -2.543 28.649 1.00 23.64 189 VAL A CA 1
ATOM 1332 C C . VAL A 1 189 ? 24.817 -3.160 27.682 1.00 23.64 189 VAL A C 1
ATOM 1334 O O . VAL A 1 189 ? 25.195 -3.920 26.791 1.00 23.64 189 VAL A O 1
ATOM 1337 N N . ALA A 1 190 ? 23.532 -2.888 27.915 1.00 24.30 190 ALA A N 1
ATOM 1338 C CA . ALA A 1 190 ? 22.394 -3.469 27.212 1.00 24.30 190 ALA A CA 1
ATOM 1339 C C . ALA A 1 190 ? 22.520 -3.317 25.687 1.00 24.30 190 ALA A C 1
ATOM 1341 O O . ALA A 1 190 ? 22.393 -2.226 25.134 1.00 24.30 190 ALA A O 1
ATOM 1342 N N . ALA A 1 191 ? 22.772 -4.432 25.005 1.00 23.88 191 ALA A N 1
ATOM 1343 C CA . ALA A 1 191 ? 22.650 -4.517 23.564 1.00 23.88 191 ALA A CA 1
ATOM 1344 C C . ALA A 1 191 ? 21.160 -4.514 23.208 1.00 23.88 191 ALA A C 1
ATOM 1346 O O . ALA A 1 191 ? 20.395 -5.314 23.745 1.00 23.88 191 ALA A O 1
ATOM 1347 N N . VAL A 1 192 ? 20.763 -3.655 22.267 1.00 28.14 192 VAL A N 1
ATOM 1348 C CA . VAL A 1 192 ? 19.515 -3.815 21.514 1.00 28.14 192 VAL A CA 1
ATOM 1349 C C . VAL A 1 192 ? 19.664 -5.099 20.700 1.00 28.14 192 VAL A C 1
ATOM 1351 O O . VAL A 1 192 ? 20.161 -5.114 19.573 1.00 28.14 192 VAL A O 1
ATOM 1354 N N . ALA A 1 193 ? 19.333 -6.212 21.343 1.00 24.94 193 ALA A N 1
ATOM 1355 C CA . ALA A 1 193 ? 19.163 -7.488 20.702 1.00 24.94 193 ALA A CA 1
ATOM 1356 C C . ALA A 1 193 ? 17.851 -7.418 19.920 1.00 24.94 193 ALA A C 1
ATOM 1358 O O . ALA A 1 193 ? 16.776 -7.238 20.488 1.00 24.94 193 ALA A O 1
ATOM 1359 N N . VAL A 1 194 ? 17.937 -7.619 18.607 1.00 32.47 194 VAL A N 1
ATOM 1360 C CA . VAL A 1 194 ? 16.882 -8.352 17.907 1.00 32.47 194 VAL A CA 1
ATOM 1361 C C . VAL A 1 194 ? 16.962 -9.768 18.473 1.00 32.47 194 VAL A C 1
ATOM 1363 O O . VAL A 1 194 ? 17.675 -10.628 17.957 1.00 32.47 194 VAL A O 1
ATOM 1366 N N . GLU A 1 195 ? 16.367 -9.955 19.646 1.00 24.83 195 GLU A N 1
ATOM 1367 C CA . GLU A 1 195 ? 16.276 -11.254 20.278 1.00 24.83 195 GLU A CA 1
ATOM 1368 C C . GLU A 1 195 ? 15.300 -12.074 19.440 1.00 24.83 195 GLU A C 1
ATOM 1370 O O . GLU A 1 195 ? 14.153 -11.682 19.219 1.00 24.83 195 GLU A O 1
ATOM 1375 N N . ARG A 1 196 ? 15.789 -13.201 18.916 1.00 28.61 196 ARG A N 1
ATOM 1376 C CA . ARG A 1 196 ? 14.935 -14.280 18.429 1.00 28.61 196 ARG A CA 1
ATOM 1377 C C . ARG A 1 196 ? 13.942 -14.572 19.545 1.00 28.61 196 ARG A C 1
ATOM 1379 O O . ARG A 1 196 ? 14.336 -15.126 20.568 1.00 28.61 196 ARG A O 1
ATOM 1386 N N . ALA A 1 197 ? 12.672 -14.241 19.343 1.00 25.48 197 ALA A N 1
ATOM 1387 C CA . ALA A 1 197 ? 11.631 -14.875 20.124 1.00 25.48 197 ALA A CA 1
ATOM 1388 C C . ALA A 1 197 ? 11.815 -16.387 19.930 1.00 25.48 197 ALA A C 1
ATOM 1390 O O . ALA A 1 197 ? 11.741 -16.893 18.805 1.00 25.48 197 ALA A O 1
ATOM 1391 N N . ALA A 1 198 ? 12.134 -17.100 21.009 1.00 23.98 198 ALA A N 1
ATOM 1392 C CA . ALA A 1 198 ? 11.964 -18.540 21.027 1.00 23.98 198 ALA A CA 1
ATOM 1393 C C . ALA A 1 198 ? 10.511 -18.829 20.608 1.00 23.98 198 ALA A C 1
ATOM 1395 O O . ALA A 1 198 ? 9.617 -18.069 21.000 1.00 23.98 198 ALA A O 1
ATOM 1396 N N . PRO A 1 199 ? 10.249 -19.864 19.791 1.00 26.81 199 PRO A N 1
ATOM 1397 C CA . PRO A 1 199 ? 8.879 -20.222 19.469 1.00 26.81 199 PRO A CA 1
ATOM 1398 C C . PRO A 1 199 ? 8.131 -20.422 20.786 1.00 26.81 199 PRO A C 1
ATOM 1400 O O . PRO A 1 199 ? 8.546 -21.219 21.625 1.00 26.81 199 PRO A O 1
ATOM 1403 N N . LEU A 1 200 ? 7.059 -19.653 20.987 1.00 28.80 200 LEU A N 1
ATOM 1404 C CA . LEU A 1 200 ? 6.100 -19.924 22.046 1.00 28.80 200 LEU A CA 1
ATOM 1405 C C . LEU A 1 200 ? 5.587 -21.347 21.803 1.00 28.80 200 LEU A C 1
ATOM 1407 O O . LEU A 1 200 ? 4.781 -21.569 20.898 1.00 28.80 200 LEU A O 1
ATOM 1411 N N . GLU A 1 201 ? 6.078 -22.318 22.574 1.00 25.92 201 GLU A N 1
ATOM 1412 C CA . GLU A 1 201 ? 5.433 -23.619 22.696 1.00 25.92 201 GLU A CA 1
ATOM 1413 C C . GLU A 1 201 ? 4.064 -23.376 23.333 1.00 25.92 201 GLU A C 1
ATOM 1415 O O . GLU A 1 201 ? 3.906 -23.304 24.551 1.00 25.92 201 GLU A O 1
ATOM 1420 N N . ALA A 1 202 ? 3.055 -23.188 22.485 1.00 29.12 202 ALA A N 1
ATOM 1421 C CA . ALA A 1 202 ? 1.674 -23.268 22.912 1.00 29.12 202 ALA A CA 1
ATOM 1422 C C . ALA A 1 202 ? 1.435 -24.683 23.474 1.00 29.12 202 ALA A C 1
ATOM 1424 O O . ALA A 1 202 ? 1.867 -25.662 22.852 1.00 29.12 202 ALA A O 1
ATOM 1425 N N . PRO A 1 203 ? 0.744 -24.837 24.619 1.00 26.72 203 PRO A N 1
ATOM 1426 C CA . PRO A 1 203 ? 0.363 -26.158 25.097 1.00 26.72 203 PRO A CA 1
ATOM 1427 C C . PRO A 1 203 ? -0.424 -26.862 23.988 1.00 26.72 203 PRO A C 1
ATOM 1429 O O . PRO A 1 203 ? -1.380 -26.295 23.459 1.00 26.72 203 PRO A O 1
ATOM 1432 N N . ARG A 1 204 ? 0.008 -28.076 23.609 1.00 28.27 204 ARG A N 1
ATOM 1433 C CA . ARG A 1 204 ? -0.640 -28.927 22.597 1.00 28.27 204 ARG A CA 1
ATOM 1434 C C . ARG A 1 204 ? -2.128 -29.086 22.921 1.00 28.27 204 ARG A C 1
ATOM 1436 O O . ARG A 1 204 ? -2.525 -29.985 23.663 1.00 28.27 204 ARG A O 1
ATOM 1443 N N . ALA A 1 205 ? -2.955 -28.224 22.343 1.00 31.88 205 ALA A N 1
ATOM 1444 C CA . ALA A 1 205 ? -4.386 -28.426 22.271 1.00 31.88 205 ALA A CA 1
ATOM 1445 C C . ALA A 1 205 ? -4.643 -29.583 21.300 1.00 31.88 205 ALA A C 1
ATOM 1447 O O . ALA A 1 205 ? -4.014 -29.684 20.244 1.00 31.88 205 ALA A O 1
ATOM 1448 N N . LYS A 1 206 ? -5.534 -30.499 21.687 1.00 27.22 206 LYS A N 1
ATOM 1449 C CA . LYS A 1 206 ? -5.936 -31.627 20.841 1.00 27.22 206 LYS A CA 1
ATOM 1450 C C . LYS A 1 206 ? -6.452 -31.086 19.496 1.00 27.22 206 LYS A C 1
ATOM 1452 O O . LYS A 1 206 ? -7.210 -30.116 19.518 1.00 27.22 206 LYS A O 1
ATOM 1457 N N . PRO A 1 207 ? -6.070 -31.688 18.355 1.00 29.41 207 PRO A N 1
ATOM 1458 C CA . PRO A 1 207 ? -6.505 -31.216 17.047 1.00 29.41 207 PRO A CA 1
ATOM 1459 C C . PRO A 1 207 ? -8.033 -31.239 16.973 1.00 29.41 207 PRO A C 1
ATOM 1461 O O . PRO A 1 207 ? -8.658 -32.278 17.197 1.00 29.41 207 PRO A O 1
ATOM 1464 N N . GLN A 1 208 ? -8.630 -30.081 16.694 1.00 29.06 208 GLN A N 1
ATOM 1465 C CA . GLN A 1 208 ? -10.040 -30.005 16.336 1.00 29.06 208 GLN A CA 1
ATOM 1466 C C . GLN A 1 208 ? -10.243 -30.649 14.955 1.00 29.06 208 GLN A C 1
ATOM 1468 O O . GLN A 1 208 ? -9.361 -30.540 14.097 1.00 29.06 208 GLN A O 1
ATOM 1473 N N . PRO A 1 209 ? -11.367 -31.352 14.733 1.00 24.81 209 PRO A N 1
ATOM 1474 C CA . PRO A 1 209 ? -11.601 -32.044 13.478 1.00 24.81 209 PRO A CA 1
ATOM 1475 C C . PRO A 1 209 ? -11.642 -31.077 12.273 1.00 24.81 209 PRO A C 1
ATOM 1477 O O . PRO A 1 209 ? -12.060 -29.927 12.427 1.00 24.81 209 PRO A O 1
ATOM 1480 N N . PRO A 1 210 ? -11.255 -31.538 11.065 1.00 29.97 210 PRO A N 1
ATOM 1481 C CA . PRO A 1 210 ? -11.024 -30.699 9.876 1.00 29.97 210 PRO A CA 1
ATOM 1482 C C . PRO A 1 210 ? -12.224 -29.884 9.361 1.00 29.97 210 PRO A C 1
ATOM 1484 O O . PRO A 1 210 ? -12.061 -29.052 8.472 1.00 29.97 210 PRO A O 1
ATOM 1487 N N . GLU A 1 211 ? -13.428 -30.093 9.892 1.00 28.17 211 GLU A N 1
ATOM 1488 C CA . GLU A 1 211 ? -14.662 -29.484 9.384 1.00 28.17 211 GLU A CA 1
ATOM 1489 C C . GLU A 1 211 ? -14.863 -28.011 9.787 1.00 28.17 211 GLU A C 1
ATOM 1491 O O . GLU A 1 211 ? -15.705 -27.339 9.198 1.00 28.17 211 GLU A O 1
ATOM 1496 N N . GLN A 1 212 ? -14.071 -27.462 10.718 1.00 28.95 212 GLN A N 1
ATOM 1497 C CA . GLN A 1 212 ? -14.136 -26.031 11.080 1.00 28.95 212 GLN A CA 1
ATOM 1498 C C . GLN A 1 212 ? -13.136 -25.138 10.316 1.00 28.95 212 GLN A C 1
ATOM 1500 O O . GLN A 1 212 ? -13.169 -23.919 10.459 1.00 28.95 212 GLN A O 1
ATOM 1505 N N . ILE A 1 213 ? -12.266 -25.718 9.475 1.00 33.31 213 ILE A N 1
ATOM 1506 C CA . ILE A 1 213 ? -11.164 -25.009 8.786 1.00 33.31 213 ILE A CA 1
ATOM 1507 C C . ILE A 1 213 ? -11.565 -24.522 7.375 1.00 33.31 213 ILE A C 1
ATOM 1509 O O . ILE A 1 213 ? -10.884 -23.696 6.766 1.00 33.31 213 ILE A O 1
ATOM 1513 N N . ALA A 1 214 ? -12.722 -24.944 6.866 1.00 30.89 214 ALA A N 1
ATOM 1514 C CA . ALA A 1 214 ? -13.239 -24.536 5.566 1.00 30.89 214 ALA A CA 1
ATOM 1515 C C . ALA A 1 214 ? -14.665 -23.995 5.706 1.00 30.89 214 ALA A C 1
ATOM 1517 O O . ALA A 1 214 ? -15.613 -24.768 5.644 1.00 30.89 214 ALA A O 1
ATOM 1518 N N . LYS A 1 215 ? -14.785 -22.678 5.924 1.00 28.59 215 LYS A N 1
ATOM 1519 C CA . LYS A 1 215 ? -15.898 -21.792 5.521 1.00 28.59 215 LYS A CA 1
ATOM 1520 C C . LYS A 1 215 ? -15.709 -20.423 6.179 1.00 28.59 215 LYS A C 1
ATOM 1522 O O . LYS A 1 215 ? -16.320 -20.097 7.190 1.00 28.59 215 LYS A O 1
ATOM 1527 N N . LEU A 1 216 ? -14.883 -19.577 5.568 1.00 36.84 216 LEU A N 1
ATOM 1528 C CA . LEU A 1 216 ? -15.351 -18.203 5.429 1.00 36.84 216 LEU A CA 1
ATOM 1529 C C . LEU A 1 216 ? -16.405 -18.302 4.327 1.00 36.84 216 LEU A C 1
ATOM 1531 O O . LEU A 1 216 ? -16.057 -18.315 3.149 1.00 36.84 216 LEU A O 1
ATOM 1535 N N . ASP A 1 217 ? -17.666 -18.515 4.715 1.00 31.00 217 ASP A N 1
ATOM 1536 C CA . ASP A 1 217 ? -18.792 -18.277 3.815 1.00 31.00 217 ASP A CA 1
ATOM 1537 C C . ASP A 1 217 ? -18.766 -16.772 3.545 1.00 31.00 217 ASP A C 1
ATOM 1539 O O . ASP A 1 217 ? -19.341 -15.973 4.284 1.00 31.00 217 ASP A O 1
ATOM 1543 N N . PHE A 1 218 ? -17.987 -16.369 2.538 1.00 38.56 218 PHE A N 1
ATOM 1544 C CA . PHE A 1 218 ? -18.089 -15.031 1.993 1.00 38.56 218 PHE A CA 1
ATOM 1545 C C . PHE A 1 218 ? -19.543 -14.896 1.545 1.00 38.56 218 PHE A C 1
ATOM 1547 O O . PHE A 1 218 ? -19.992 -15.720 0.737 1.00 38.56 218 PHE A O 1
ATOM 1554 N N . PRO A 1 219 ? -20.311 -13.950 2.110 1.00 33.03 219 PRO A N 1
ATOM 1555 C CA . PRO A 1 219 ? -21.699 -13.794 1.733 1.00 33.03 219 PRO A CA 1
ATOM 1556 C C . PRO A 1 219 ? -21.761 -13.659 0.214 1.00 33.03 219 PRO A C 1
ATOM 1558 O O . PRO A 1 219 ? -21.023 -12.885 -0.396 1.00 33.03 219 PRO A O 1
ATOM 1561 N N . LYS A 1 220 ? -22.613 -14.481 -0.401 1.00 34.78 220 LYS A N 1
ATOM 1562 C CA . LYS A 1 220 ? -22.978 -14.347 -1.809 1.00 34.78 220 LYS A CA 1
ATOM 1563 C C . LYS A 1 220 ? -23.390 -12.889 -2.005 1.00 34.78 220 LYS A C 1
ATOM 1565 O O . LYS A 1 220 ? -24.236 -12.461 -1.230 1.00 34.78 220 LYS A O 1
ATOM 1570 N N . ALA A 1 221 ? -22.741 -12.194 -2.950 1.00 32.75 221 ALA A N 1
ATOM 1571 C CA . ALA A 1 221 ? -22.877 -10.768 -3.277 1.00 32.75 221 ALA A CA 1
ATOM 1572 C C . ALA A 1 221 ? -23.809 -10.007 -2.324 1.00 32.75 221 ALA A C 1
ATOM 1574 O O . ALA A 1 221 ? -25.029 -10.186 -2.396 1.00 32.75 221 ALA A O 1
ATOM 1575 N N . ALA A 1 222 ? -23.228 -9.176 -1.447 1.00 34.47 222 ALA A N 1
ATOM 1576 C CA . ALA A 1 222 ? -24.003 -8.246 -0.633 1.00 34.47 222 ALA A CA 1
ATOM 1577 C C . ALA A 1 222 ? -25.080 -7.586 -1.516 1.00 34.47 222 ALA A C 1
ATOM 1579 O O . ALA A 1 222 ? -24.799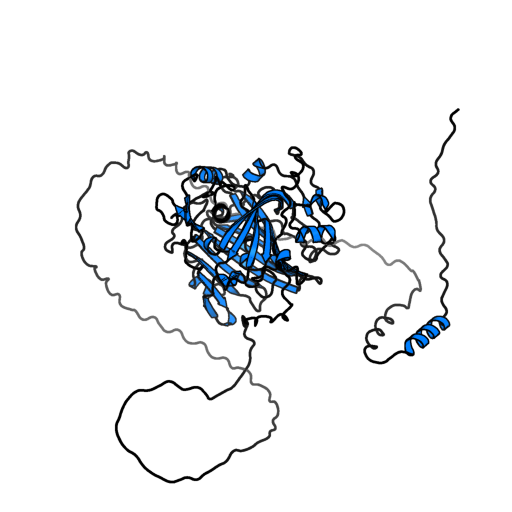 -7.319 -2.693 1.00 34.47 222 ALA A O 1
ATOM 1580 N N . PRO A 1 223 ? -26.313 -7.372 -1.012 1.00 31.34 223 PRO A N 1
ATOM 1581 C CA . PRO A 1 223 ? -27.280 -6.576 -1.752 1.00 31.34 223 PRO A CA 1
ATOM 1582 C C . PRO A 1 223 ? -26.555 -5.308 -2.188 1.00 31.34 223 PRO A C 1
ATOM 1584 O O . PRO A 1 223 ? -25.895 -4.683 -1.355 1.00 31.34 223 PRO A O 1
ATOM 1587 N N . ALA A 1 224 ? -26.598 -5.023 -3.496 1.00 34.38 224 ALA A N 1
ATOM 1588 C CA . ALA A 1 224 ? -25.940 -3.858 -4.064 1.00 34.38 224 ALA A CA 1
ATOM 1589 C C . ALA A 1 224 ? -26.207 -2.685 -3.126 1.00 34.38 224 ALA A C 1
ATOM 1591 O O . ALA A 1 224 ? -27.366 -2.479 -2.736 1.00 34.38 224 ALA A O 1
ATOM 1592 N N . ALA A 1 225 ? -25.142 -1.987 -2.712 1.00 38.53 225 ALA A N 1
ATOM 1593 C CA . ALA A 1 225 ? -25.299 -0.748 -1.962 1.00 38.53 225 ALA A CA 1
ATOM 1594 C C . ALA A 1 225 ? -26.416 0.042 -2.659 1.00 38.53 225 ALA A C 1
ATOM 1596 O O . ALA A 1 225 ? -26.367 0.106 -3.893 1.00 38.53 225 ALA A O 1
ATOM 1597 N N . PRO A 1 226 ? -27.456 0.510 -1.935 1.00 33.75 226 PRO A N 1
ATOM 1598 C CA . PRO A 1 226 ? -28.646 1.067 -2.559 1.00 33.75 226 PRO A CA 1
ATOM 1599 C C . PRO A 1 226 ? -28.215 2.008 -3.675 1.00 33.75 226 PRO A C 1
ATOM 1601 O O . PRO A 1 226 ? -27.453 2.948 -3.439 1.00 33.75 226 PRO A O 1
ATOM 1604 N N . ALA A 1 227 ? -28.616 1.654 -4.897 1.00 32.75 227 ALA A N 1
ATOM 1605 C CA . ALA A 1 227 ? -28.354 2.423 -6.096 1.00 32.75 227 ALA A CA 1
ATOM 1606 C C . ALA A 1 227 ? -29.246 3.665 -6.055 1.00 32.75 227 ALA A C 1
ATOM 1608 O O . ALA A 1 227 ? -30.184 3.792 -6.831 1.00 32.75 227 ALA A O 1
ATOM 1609 N N . ASP A 1 228 ? -28.979 4.545 -5.095 1.00 33.81 228 ASP A N 1
ATOM 1610 C CA . ASP A 1 228 ? -29.483 5.901 -5.117 1.00 33.81 228 ASP A CA 1
ATOM 1611 C C . ASP A 1 228 ? -28.500 6.720 -5.947 1.00 33.81 228 ASP A C 1
ATOM 1613 O O . ASP A 1 228 ? -27.322 6.883 -5.618 1.00 33.81 228 ASP A O 1
ATOM 1617 N N . GLU A 1 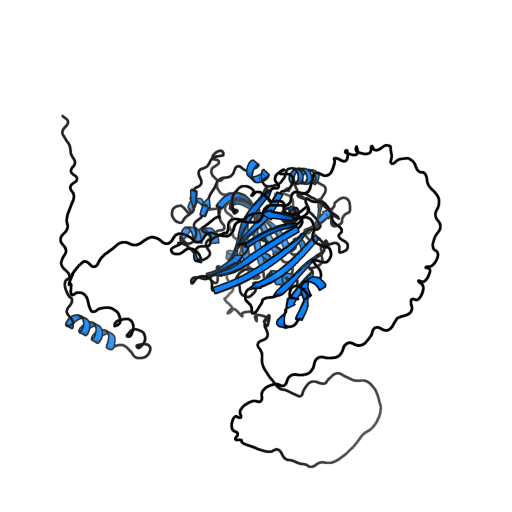229 ? -29.021 7.163 -7.082 1.00 34.69 229 GLU A N 1
ATOM 1618 C CA . GLU A 1 229 ? -28.476 8.154 -7.994 1.00 34.69 229 GLU A CA 1
ATOM 1619 C C . GLU A 1 229 ? -27.655 9.222 -7.251 1.00 34.69 229 GLU A C 1
ATOM 1621 O O . GLU A 1 229 ? -28.212 10.002 -6.490 1.00 34.69 229 GLU A O 1
ATOM 1626 N N . GLY A 1 230 ? -26.337 9.253 -7.476 1.00 38.25 230 GLY A N 1
ATOM 1627 C CA . GLY A 1 230 ? -25.471 10.447 -7.479 1.00 38.25 230 GLY A CA 1
ATOM 1628 C C . GLY A 1 230 ? -25.286 11.306 -6.217 1.00 38.25 230 GLY A C 1
ATOM 1629 O O . GLY A 1 230 ? -24.202 11.861 -6.055 1.00 38.25 230 GLY A O 1
ATOM 1630 N N . ASP A 1 231 ? -26.254 11.391 -5.305 1.00 41.09 231 ASP A N 1
ATOM 1631 C CA . ASP A 1 231 ? -26.353 12.438 -4.278 1.00 41.09 231 ASP A CA 1
ATOM 1632 C C . ASP A 1 231 ? -26.756 11.884 -2.895 1.00 41.09 231 ASP A C 1
ATOM 1634 O O . ASP A 1 231 ? -27.274 12.606 -2.037 1.00 41.09 231 ASP A O 1
ATOM 1638 N N . GLY A 1 232 ? -26.526 10.590 -2.646 1.00 58.47 232 GLY A N 1
ATOM 1639 C CA . GLY A 1 232 ? -26.855 9.957 -1.369 1.00 58.47 232 GLY A CA 1
ATOM 1640 C C . GLY A 1 232 ? -26.236 10.705 -0.178 1.00 58.47 232 GLY A C 1
ATOM 1641 O O . GLY A 1 232 ? -25.022 10.919 -0.091 1.00 58.47 232 GLY A O 1
ATOM 1642 N N . LYS A 1 233 ? -27.086 11.132 0.762 1.00 81.69 233 LYS A N 1
ATOM 1643 C CA . LYS A 1 233 ? -26.667 11.879 1.953 1.00 81.69 233 LYS A CA 1
ATOM 1644 C C . LYS A 1 233 ? -25.677 11.040 2.766 1.00 81.69 233 LYS A C 1
ATOM 1646 O O . LYS A 1 233 ? -25.929 9.873 3.054 1.00 81.69 233 LYS A O 1
ATOM 1651 N N . SER A 1 234 ? -24.555 11.644 3.168 1.00 90.81 234 SER A N 1
ATOM 1652 C CA . SER A 1 234 ? -23.612 10.975 4.075 1.00 90.81 234 SER A CA 1
ATOM 1653 C C . SER A 1 234 ? -24.310 10.574 5.376 1.00 90.81 234 SER A C 1
ATOM 1655 O O . SER A 1 234 ? -25.120 11.339 5.906 1.00 90.81 234 SER A O 1
ATOM 1657 N N . TRP A 1 235 ? -23.969 9.403 5.899 1.00 95.25 235 TRP A N 1
ATOM 1658 C CA . TRP A 1 235 ? -24.568 8.827 7.102 1.00 95.25 235 TRP A CA 1
ATOM 1659 C C . TRP A 1 235 ? -23.491 8.252 8.025 1.00 95.25 235 TRP A C 1
ATOM 1661 O O . TRP A 1 235 ? -22.312 8.218 7.669 1.00 95.25 235 TRP A O 1
ATOM 1671 N N . THR A 1 236 ? -23.883 7.841 9.229 1.00 96.81 236 THR A N 1
ATOM 1672 C CA . THR A 1 236 ? -22.976 7.233 10.210 1.00 96.81 236 THR A CA 1
ATOM 1673 C C . THR A 1 236 ? -23.364 5.781 10.428 1.00 96.81 236 THR A C 1
ATOM 1675 O O . THR A 1 236 ? -24.502 5.499 10.802 1.00 96.81 236 THR A O 1
ATOM 1678 N N . LEU A 1 237 ? -22.416 4.877 10.205 1.00 97.94 237 LEU A N 1
ATOM 1679 C CA . LEU A 1 237 ? -22.513 3.479 10.599 1.00 97.94 237 LEU A CA 1
ATOM 1680 C C . LEU A 1 237 ? -22.056 3.349 12.051 1.00 97.94 237 LEU A C 1
ATOM 1682 O O . LEU A 1 237 ? -20.917 3.696 12.357 1.00 97.94 237 LEU A O 1
ATOM 1686 N N . ASP A 1 238 ? -22.924 2.855 12.925 1.00 97.81 238 ASP A N 1
ATOM 1687 C CA . ASP A 1 238 ? -22.660 2.630 14.346 1.00 97.81 238 ASP A CA 1
ATOM 1688 C C . ASP A 1 238 ? -23.428 1.402 14.878 1.00 97.81 238 ASP A C 1
ATOM 1690 O O . ASP A 1 238 ? -23.992 0.609 14.122 1.00 97.81 238 ASP A O 1
ATOM 1694 N N . SER A 1 239 ? -23.436 1.207 16.198 1.00 97.75 239 SER A N 1
ATOM 1695 C CA . SER A 1 239 ? -24.088 0.065 16.845 1.00 97.75 239 SER A CA 1
ATOM 1696 C C . SER A 1 239 ? -25.613 0.021 16.691 1.00 97.75 239 SER A C 1
ATOM 1698 O O . SER A 1 239 ? -26.206 -1.024 16.937 1.00 97.75 239 SER A O 1
ATOM 1700 N N . ASN A 1 240 ? -26.276 1.121 16.328 1.00 98.00 240 ASN A N 1
ATOM 1701 C CA . ASN A 1 240 ? -27.736 1.174 16.185 1.00 98.00 240 ASN A CA 1
ATOM 1702 C C . ASN A 1 240 ? -28.206 0.690 14.809 1.00 98.00 240 ASN A C 1
ATOM 1704 O O . ASN A 1 240 ? -29.348 0.261 14.667 1.00 98.00 240 ASN A O 1
ATOM 1708 N N . ASN A 1 241 ? -27.337 0.764 13.801 1.00 97.75 241 ASN A N 1
ATOM 1709 C CA . ASN A 1 241 ? -27.628 0.396 12.416 1.00 97.75 241 ASN A CA 1
ATOM 1710 C C . ASN A 1 241 ? -26.556 -0.527 11.815 1.00 97.75 241 ASN A C 1
ATOM 1712 O O . ASN A 1 241 ? -26.412 -0.587 10.594 1.00 97.75 241 ASN A O 1
ATOM 1716 N N . TRP A 1 242 ? -25.818 -1.257 12.658 1.00 97.81 242 TRP A N 1
ATOM 1717 C CA . TRP A 1 242 ? -24.691 -2.109 12.263 1.00 97.81 242 TRP A CA 1
ATOM 1718 C C . TRP A 1 242 ? -25.042 -3.115 11.156 1.00 97.81 242 TRP A C 1
ATOM 1720 O O . TRP A 1 242 ? -24.172 -3.470 10.368 1.00 97.81 242 TRP A O 1
ATOM 1730 N N . GLN A 1 243 ? -26.308 -3.531 11.049 1.00 97.88 243 GLN A N 1
ATOM 1731 C CA . GLN A 1 243 ? -26.807 -4.417 9.993 1.00 97.88 243 GLN A CA 1
ATOM 1732 C C . GLN A 1 243 ? -26.579 -3.839 8.588 1.00 97.88 243 GLN A C 1
ATOM 1734 O O . GLN A 1 243 ? -26.374 -4.589 7.644 1.00 97.88 243 GLN A O 1
ATOM 1739 N N . GLN A 1 244 ? -26.538 -2.510 8.437 1.00 95.75 244 GLN A N 1
ATOM 1740 C CA . GLN A 1 244 ? -26.214 -1.860 7.160 1.00 95.75 244 GLN A CA 1
ATOM 1741 C C . GLN A 1 244 ? -24.757 -2.093 6.726 1.00 95.75 244 GLN A C 1
ATOM 1743 O O . GLN A 1 244 ? -24.426 -1.883 5.565 1.00 95.75 244 GLN A O 1
ATOM 1748 N N . GLY A 1 245 ? -23.881 -2.516 7.643 1.00 95.50 245 GLY A N 1
ATOM 1749 C CA . GLY A 1 245 ? -22.506 -2.918 7.352 1.00 95.50 245 GLY A CA 1
ATOM 1750 C C . GLY A 1 245 ? -22.331 -4.416 7.068 1.00 95.50 245 GLY A C 1
ATOM 1751 O O . GLY A 1 245 ? -21.209 -4.834 6.769 1.00 95.50 245 GLY A O 1
ATOM 1752 N N . GLU A 1 246 ? -23.385 -5.236 7.174 1.00 95.94 246 GLU A N 1
ATOM 1753 C CA . GLU A 1 246 ? -23.313 -6.671 6.868 1.00 95.94 246 GLU A CA 1
ATOM 1754 C C . GLU A 1 246 ? -22.896 -6.900 5.412 1.00 95.94 246 GLU A C 1
ATOM 1756 O O . GLU A 1 246 ? -23.433 -6.304 4.484 1.00 95.94 246 GLU A O 1
ATOM 1761 N N . GLY A 1 247 ? -21.881 -7.743 5.208 1.00 94.88 247 GLY A N 1
ATOM 1762 C CA . GLY A 1 247 ? -21.305 -8.001 3.884 1.00 94.88 247 GLY A CA 1
ATOM 1763 C C . GLY A 1 247 ? -20.428 -6.875 3.322 1.00 94.88 247 GLY A C 1
ATOM 1764 O O . GLY A 1 247 ? -19.641 -7.149 2.423 1.00 94.88 247 GLY A O 1
ATOM 1765 N N . LEU A 1 248 ? -20.494 -5.657 3.876 1.00 97.44 248 LEU A N 1
ATOM 1766 C CA . LEU A 1 248 ? -19.694 -4.512 3.425 1.00 97.44 248 LEU A CA 1
ATOM 1767 C C . LEU A 1 248 ? -18.425 -4.269 4.259 1.00 97.44 248 LEU A C 1
ATOM 1769 O O . LEU A 1 248 ? -17.542 -3.516 3.848 1.00 97.44 248 LEU A O 1
ATOM 1773 N N . LEU A 1 249 ? -18.315 -4.876 5.438 1.00 97.94 249 LEU A N 1
ATOM 1774 C CA . LEU A 1 249 ? -17.118 -4.833 6.278 1.00 97.94 249 LEU A CA 1
ATOM 1775 C C . LEU A 1 249 ? -16.597 -6.249 6.535 1.00 97.94 249 LEU A C 1
ATOM 1777 O O . LEU A 1 249 ? -17.397 -7.186 6.629 1.00 97.94 249 LEU A O 1
ATOM 1781 N N . PRO A 1 250 ? -15.276 -6.429 6.736 1.00 96.38 250 PRO A N 1
ATOM 1782 C CA . PRO A 1 250 ? -14.761 -7.689 7.249 1.00 96.38 250 PRO A CA 1
ATOM 1783 C C . PRO A 1 250 ? -15.480 -8.084 8.552 1.00 96.38 250 PRO A C 1
ATOM 1785 O O . PRO A 1 250 ? -15.706 -7.213 9.399 1.00 96.38 250 PRO A O 1
ATOM 1788 N N . PRO A 1 251 ? -15.801 -9.374 8.776 1.00 95.00 251 PRO A N 1
ATOM 1789 C CA . PRO A 1 251 ? -16.589 -9.796 9.939 1.00 95.00 251 PRO A CA 1
ATOM 1790 C C . PRO A 1 251 ? -16.012 -9.346 11.290 1.00 95.00 251 PRO A C 1
ATOM 1792 O O . PRO A 1 251 ? -16.753 -9.003 12.210 1.00 95.00 251 PRO A O 1
ATOM 1795 N N . THR A 1 252 ? -14.684 -9.302 11.403 1.00 94.44 252 THR A N 1
ATOM 1796 C CA . THR A 1 252 ? -13.965 -8.871 12.612 1.00 94.44 252 THR A CA 1
ATOM 1797 C C . THR A 1 252 ? -14.132 -7.377 12.888 1.00 94.44 252 THR A C 1
ATOM 1799 O O . THR A 1 252 ? -14.256 -6.974 14.042 1.00 94.44 252 THR A O 1
ATOM 1802 N N . VAL A 1 253 ? -14.229 -6.561 11.838 1.00 97.38 253 VAL A N 1
ATOM 1803 C CA . VAL A 1 253 ? -14.483 -5.116 11.921 1.00 97.38 253 VAL A CA 1
ATOM 1804 C C . VAL A 1 253 ? -15.957 -4.853 12.223 1.00 97.38 253 VAL A C 1
ATOM 1806 O O . VAL A 1 253 ? -16.273 -4.069 13.118 1.00 97.38 253 VAL A O 1
ATOM 1809 N N . LEU A 1 254 ? -16.869 -5.553 11.539 1.00 98.06 254 LEU A N 1
ATOM 1810 C CA . LEU A 1 254 ? -18.311 -5.432 11.767 1.00 98.06 254 LEU A CA 1
ATOM 1811 C C . LEU A 1 254 ? -18.697 -5.789 13.208 1.00 98.06 254 LEU A C 1
ATOM 1813 O O . LEU A 1 254 ? -19.524 -5.111 13.816 1.00 98.06 254 LEU A O 1
ATOM 1817 N N . LYS A 1 255 ? -18.054 -6.813 13.785 1.00 97.38 255 LYS A N 1
ATOM 1818 C CA . LYS A 1 255 ? -18.219 -7.171 15.198 1.00 97.38 255 LYS A CA 1
ATOM 1819 C C . LYS A 1 255 ? -17.960 -5.972 16.119 1.00 97.38 255 LYS A C 1
ATOM 1821 O O . LYS A 1 255 ? -18.763 -5.709 17.009 1.00 97.38 255 LYS A O 1
ATOM 1826 N N . ARG A 1 256 ? -16.892 -5.208 15.874 1.00 97.44 256 ARG A N 1
ATOM 1827 C CA . ARG A 1 256 ? -16.547 -4.019 16.670 1.00 97.44 256 ARG A CA 1
ATOM 1828 C C . ARG A 1 256 ? -17.538 -2.866 16.468 1.00 97.44 256 ARG A C 1
ATOM 1830 O O . ARG A 1 256 ? -17.802 -2.133 17.418 1.00 97.44 256 ARG A O 1
ATOM 1837 N N . VAL A 1 257 ? -18.139 -2.728 15.282 1.00 98.38 257 VAL A N 1
ATOM 1838 C CA . VAL A 1 257 ? -19.254 -1.782 15.052 1.00 98.38 257 VAL A CA 1
ATOM 1839 C C . VAL A 1 257 ? -20.472 -2.176 15.889 1.00 98.38 257 VAL A C 1
ATOM 1841 O O . VAL A 1 257 ? -21.004 -1.358 16.636 1.00 98.38 257 VAL A O 1
ATOM 1844 N N . LYS A 1 258 ? -20.876 -3.450 15.827 1.00 98.12 258 LYS A N 1
ATOM 1845 C CA . LYS A 1 258 ? -22.003 -3.991 16.600 1.00 98.12 258 LYS A CA 1
ATOM 1846 C C . LYS A 1 258 ? -21.824 -3.804 18.110 1.00 98.12 258 LYS A C 1
ATOM 1848 O O . LYS A 1 258 ? -22.783 -3.504 18.811 1.00 98.12 258 LYS A O 1
ATOM 1853 N N . GLU A 1 259 ? -20.597 -3.952 18.603 1.00 97.31 259 GLU A N 1
ATOM 1854 C CA . GLU A 1 259 ? -20.232 -3.749 20.012 1.00 97.31 259 GLU A CA 1
ATOM 1855 C C . GLU A 1 259 ? -20.098 -2.263 20.409 1.00 97.31 259 GLU A C 1
ATOM 1857 O O . GLU A 1 259 ? -19.768 -1.964 21.555 1.00 97.31 259 GLU A O 1
ATOM 1862 N N . GLY A 1 260 ? -20.324 -1.319 19.486 1.00 97.12 260 GLY A N 1
ATOM 1863 C CA . GLY A 1 260 ? -20.200 0.122 19.740 1.00 97.12 260 GLY A CA 1
ATOM 1864 C C . GLY A 1 260 ? -18.758 0.605 19.909 1.00 97.12 260 GLY A C 1
ATOM 1865 O O . GLY A 1 260 ? -18.523 1.733 20.343 1.00 97.12 260 GLY A O 1
ATOM 1866 N N . GLN A 1 261 ? -17.777 -0.233 19.569 1.00 96.94 261 GLN A N 1
ATOM 1867 C CA . GLN A 1 261 ? -16.364 0.132 19.600 1.00 96.94 261 GLN A CA 1
ATOM 1868 C C . GLN A 1 261 ? -15.970 0.949 18.375 1.00 96.94 261 GLN A C 1
ATOM 1870 O O . GLN A 1 261 ? -15.085 1.794 18.488 1.00 96.94 261 GLN A O 1
ATOM 1875 N N . TYR A 1 262 ? -16.608 0.701 17.229 1.00 98.12 262 TYR A N 1
ATOM 1876 C CA . TYR A 1 262 ? -16.383 1.421 15.980 1.00 98.12 262 TYR A CA 1
ATOM 1877 C C . TYR A 1 262 ? -17.636 2.145 15.510 1.00 98.12 262 TYR A C 1
ATOM 1879 O O . TYR A 1 262 ? -18.750 1.636 15.614 1.00 98.12 262 TYR A O 1
ATOM 1887 N N . PHE A 1 263 ? -17.413 3.316 14.932 1.00 97.50 263 PHE A N 1
ATOM 1888 C CA . PHE A 1 263 ? -18.394 4.036 14.144 1.00 97.50 263 PHE A CA 1
ATOM 1889 C C . PHE A 1 263 ? -17.676 4.735 12.996 1.00 97.50 263 PHE A C 1
ATOM 1891 O O . PHE A 1 263 ? -16.518 5.136 13.129 1.00 97.50 263 PHE A O 1
ATOM 1898 N N . TYR A 1 264 ? -18.356 4.879 11.866 1.00 97.38 264 TYR A N 1
ATOM 1899 C CA . TYR A 1 264 ? -17.755 5.411 10.654 1.00 97.38 264 TYR A CA 1
ATOM 1900 C C . TYR A 1 264 ? -18.701 6.354 9.933 1.00 97.38 264 TYR A C 1
ATOM 1902 O O . TYR A 1 264 ? -19.879 6.054 9.758 1.00 97.38 264 TYR A O 1
ATOM 1910 N N . LYS A 1 265 ? -18.161 7.465 9.431 1.00 97.12 265 LYS A N 1
ATOM 1911 C CA . LYS A 1 265 ? -18.850 8.259 8.418 1.00 97.12 265 LYS A CA 1
ATOM 1912 C C . LYS A 1 265 ? -18.805 7.508 7.092 1.00 97.12 265 LYS A C 1
ATOM 1914 O O . LYS A 1 265 ? -17.722 7.170 6.620 1.00 97.12 265 LYS A O 1
ATOM 1919 N N . VAL A 1 266 ? -19.960 7.312 6.476 1.00 97.44 266 VAL A N 1
ATOM 1920 C CA . VAL A 1 266 ? -20.106 6.724 5.148 1.00 97.44 266 VAL A CA 1
ATOM 1921 C C . VAL A 1 266 ? -20.572 7.799 4.173 1.00 97.44 266 VAL A C 1
ATOM 1923 O O . VAL A 1 266 ? -21.523 8.536 4.445 1.00 97.44 266 VAL A O 1
ATOM 1926 N N . SER A 1 267 ? -19.903 7.889 3.028 1.00 95.88 267 SER A N 1
ATOM 1927 C CA . SER A 1 267 ? -20.262 8.804 1.947 1.00 95.88 267 SER A CA 1
ATOM 1928 C C . SER A 1 267 ? -20.345 8.039 0.625 1.00 95.88 267 SER A C 1
ATOM 1930 O O . SER A 1 267 ? -19.339 7.481 0.191 1.00 95.88 267 SER A O 1
ATOM 1932 N N . PRO A 1 268 ? -21.512 8.016 -0.037 1.00 93.31 268 PRO A N 1
ATOM 1933 C CA . PRO A 1 268 ? -21.624 7.541 -1.411 1.00 93.31 268 PRO A CA 1
ATOM 1934 C C . PRO A 1 268 ? -20.715 8.333 -2.358 1.00 93.31 268 PRO A C 1
ATOM 1936 O O . PRO A 1 268 ? -20.390 9.498 -2.105 1.00 93.31 268 PRO A O 1
ATOM 1939 N N . VAL A 1 269 ? -20.288 7.692 -3.444 1.00 94.38 269 VAL A N 1
ATOM 1940 C CA . VAL A 1 269 ? -19.432 8.300 -4.468 1.00 94.38 269 VAL A CA 1
ATOM 1941 C C . VAL A 1 269 ? -19.942 7.937 -5.851 1.00 94.38 269 VAL A C 1
ATOM 1943 O O . VAL A 1 269 ? -20.382 6.811 -6.070 1.00 94.38 269 VAL A O 1
ATOM 1946 N N . ASP A 1 270 ? -19.838 8.876 -6.787 1.00 94.25 270 ASP A N 1
ATOM 1947 C CA . ASP A 1 270 ? -20.037 8.574 -8.201 1.00 94.25 270 ASP A CA 1
ATOM 1948 C C . ASP A 1 270 ? -18.838 7.747 -8.711 1.00 94.25 270 ASP A C 1
ATOM 1950 O O . ASP A 1 270 ? -17.697 8.214 -8.590 1.00 94.25 270 ASP A O 1
ATOM 1954 N N . PRO A 1 271 ? -19.045 6.528 -9.246 1.00 93.81 271 PRO A N 1
ATOM 1955 C CA . PRO A 1 271 ? -17.948 5.650 -9.650 1.00 93.81 271 PRO A CA 1
ATOM 1956 C C . PRO A 1 271 ? -17.031 6.265 -10.711 1.00 93.81 271 PRO A C 1
ATOM 1958 O O . PRO A 1 271 ? -15.810 6.144 -10.610 1.00 93.81 271 PRO A O 1
ATOM 1961 N N . GLU A 1 272 ? -17.594 6.973 -11.692 1.00 95.06 272 GLU A N 1
ATOM 1962 C CA . GLU A 1 272 ? -16.820 7.565 -12.785 1.00 95.06 272 GLU A CA 1
ATOM 1963 C C . GLU A 1 272 ? -15.970 8.741 -12.284 1.00 95.06 272 GLU A C 1
ATOM 1965 O O . GLU A 1 272 ? -14.770 8.828 -12.552 1.00 95.06 272 GLU A O 1
ATOM 1970 N N . LYS A 1 273 ? -16.542 9.614 -11.455 1.00 95.56 273 LYS A N 1
ATOM 1971 C CA . LYS A 1 273 ? -15.816 10.701 -10.793 1.00 95.56 273 LYS A CA 1
ATOM 1972 C C . LYS A 1 273 ? -14.762 10.181 -9.817 1.00 95.56 273 LYS A C 1
ATOM 1974 O O . LYS A 1 273 ? -13.706 10.799 -9.678 1.00 95.56 273 LYS A O 1
ATOM 1979 N N . PHE A 1 274 ? -15.009 9.057 -9.147 1.00 96.44 274 PHE A N 1
ATOM 1980 C CA . PHE A 1 274 ? -14.014 8.420 -8.288 1.00 96.44 274 PHE A CA 1
ATOM 1981 C C . PHE A 1 274 ? -12.844 7.859 -9.106 1.00 96.44 274 PHE A C 1
ATOM 1983 O O . PHE A 1 274 ? -11.688 8.094 -8.756 1.00 96.44 274 PHE A O 1
ATOM 1990 N N . LYS A 1 275 ? -13.125 7.214 -10.245 1.00 95.94 275 LYS A N 1
ATOM 1991 C CA . LYS A 1 275 ? -12.116 6.730 -11.204 1.00 95.94 275 LYS A CA 1
ATOM 1992 C C . LYS A 1 275 ? -11.257 7.863 -11.769 1.00 95.94 275 LYS A C 1
ATOM 1994 O O . LYS A 1 275 ? -10.051 7.705 -11.982 1.00 95.94 275 LYS A O 1
ATOM 1999 N N . GLN A 1 276 ? -11.843 9.048 -11.926 1.00 96.06 276 GLN A N 1
ATOM 2000 C CA . GLN A 1 276 ? -11.111 10.251 -12.311 1.00 96.06 276 GLN A CA 1
ATOM 2001 C C . GLN A 1 276 ? -10.084 10.698 -11.270 1.00 96.06 276 GLN A C 1
ATOM 2003 O O . GLN A 1 276 ? -9.314 11.596 -11.587 1.00 96.06 276 GLN A O 1
ATOM 2008 N N . ASN A 1 277 ? -9.997 10.126 -10.064 1.00 97.38 277 ASN A N 1
ATOM 2009 C CA . ASN A 1 277 ? -8.866 10.393 -9.169 1.00 97.38 277 ASN A CA 1
ATOM 2010 C C . ASN A 1 277 ? -7.512 10.043 -9.816 1.00 97.38 277 ASN A C 1
ATOM 2012 O O . ASN A 1 277 ? -6.523 10.713 -9.517 1.00 97.38 277 ASN A O 1
ATOM 2016 N N . TYR A 1 278 ? -7.479 9.080 -10.744 1.00 97.56 278 TYR A N 1
ATOM 2017 C CA . TYR A 1 278 ? -6.335 8.862 -11.628 1.00 97.56 278 TYR A CA 1
ATOM 2018 C C . TYR A 1 278 ? -6.407 9.706 -12.897 1.00 97.56 278 TYR A C 1
ATOM 2020 O O . TYR A 1 278 ? -7.481 9.996 -13.431 1.00 97.56 278 TYR A O 1
ATOM 2028 N N . SER A 1 279 ? -5.238 10.142 -13.362 1.00 96.94 279 SER A N 1
ATOM 2029 C CA . SER A 1 279 ? -5.113 11.062 -14.484 1.00 96.94 279 SER A CA 1
ATOM 2030 C C . SER A 1 279 ? -5.505 10.410 -15.814 1.00 96.94 279 SER A C 1
ATOM 2032 O O . SER A 1 279 ? -5.392 9.199 -16.015 1.00 96.94 279 SER A O 1
ATOM 2034 N N . LYS A 1 280 ? -5.949 11.233 -16.771 1.00 97.25 280 LYS A N 1
ATOM 2035 C CA . LYS A 1 280 ? -6.262 10.762 -18.130 1.00 97.25 280 LYS A CA 1
ATOM 2036 C C . LYS A 1 280 ? -5.059 10.078 -18.806 1.00 97.25 280 LYS A C 1
ATOM 2038 O O . LYS A 1 280 ? -5.278 9.030 -19.409 1.00 97.25 280 LYS A O 1
ATOM 2043 N N . PRO A 1 281 ? -3.810 10.588 -18.687 1.00 97.56 281 PRO A N 1
ATOM 2044 C CA . PRO A 1 281 ? -2.633 9.882 -19.193 1.00 97.56 281 PRO A CA 1
ATOM 2045 C C . PRO A 1 281 ? -2.464 8.468 -18.627 1.00 97.56 281 PRO A C 1
ATOM 2047 O O . PRO A 1 281 ? -2.127 7.560 -19.382 1.00 97.56 281 PRO A O 1
ATOM 2050 N N . PHE A 1 282 ? -2.736 8.256 -17.334 1.00 98.06 282 PHE A N 1
ATOM 2051 C CA . PHE A 1 282 ? -2.649 6.930 -16.718 1.00 98.06 282 PHE A CA 1
ATOM 2052 C C . PHE A 1 282 ? -3.656 5.951 -17.338 1.00 98.06 282 PHE A C 1
ATOM 2054 O O . PHE A 1 282 ? -3.294 4.832 -17.709 1.00 98.06 282 PHE A O 1
ATOM 2061 N N . TRP A 1 283 ? -4.908 6.380 -17.515 1.00 97.75 283 TRP A N 1
ATOM 2062 C CA . TRP A 1 283 ? -5.943 5.550 -18.136 1.00 97.75 283 TRP A CA 1
ATOM 2063 C C . TRP A 1 283 ? -5.671 5.270 -19.615 1.00 97.75 283 TRP A C 1
ATOM 2065 O O . TRP A 1 283 ? -5.808 4.131 -20.050 1.00 97.75 283 TRP A O 1
ATOM 2075 N N . ALA A 1 284 ? -5.213 6.269 -20.372 1.00 98.19 284 ALA A N 1
ATOM 2076 C CA . ALA A 1 284 ? -4.838 6.085 -21.773 1.00 98.19 284 ALA A CA 1
ATOM 2077 C C . ALA A 1 284 ? -3.676 5.088 -21.932 1.00 98.19 284 ALA A C 1
ATOM 2079 O O . ALA A 1 284 ? -3.719 4.224 -22.805 1.00 98.19 284 ALA A O 1
ATOM 2080 N N . ALA A 1 285 ? -2.661 5.171 -21.064 1.00 98.31 285 ALA A N 1
ATOM 2081 C CA . ALA A 1 285 ? -1.557 4.216 -21.049 1.00 98.31 285 ALA A CA 1
ATOM 2082 C C . ALA A 1 285 ? -2.022 2.807 -20.650 1.00 98.31 285 ALA A C 1
ATOM 2084 O O . ALA A 1 285 ? -1.590 1.830 -21.254 1.00 98.31 285 ALA A O 1
ATOM 2085 N N . SER A 1 286 ? -2.951 2.711 -19.693 1.00 98.56 286 SER A N 1
ATOM 2086 C CA . SER A 1 286 ? -3.556 1.442 -19.273 1.00 98.56 286 SER A CA 1
ATOM 2087 C C . SER A 1 286 ? -4.280 0.757 -20.430 1.00 98.56 286 SER A C 1
ATOM 2089 O O . SER A 1 286 ? -3.975 -0.389 -20.725 1.00 98.56 286 SER A O 1
ATOM 2091 N N . GLU A 1 287 ? -5.175 1.453 -21.140 1.00 98.44 287 GLU A N 1
ATOM 2092 C CA . GLU A 1 287 ? -5.859 0.890 -22.318 1.00 98.44 287 GLU A CA 1
ATOM 2093 C C . GLU A 1 287 ? -4.864 0.483 -23.411 1.00 98.44 287 GLU A C 1
ATOM 2095 O O . GLU A 1 287 ? -4.994 -0.575 -24.019 1.00 98.44 287 GLU A O 1
ATOM 2100 N N . ALA A 1 288 ? -3.813 1.280 -23.623 1.00 98.44 288 ALA A N 1
ATOM 2101 C CA . ALA A 1 288 ? -2.771 0.941 -24.582 1.00 98.44 288 ALA A CA 1
ATOM 2102 C C . ALA A 1 288 ? -1.965 -0.309 -24.189 1.00 98.44 288 ALA A C 1
ATOM 2104 O O . ALA A 1 288 ? -1.251 -0.834 -25.040 1.00 98.44 288 ALA A O 1
ATOM 2105 N N . ASN A 1 289 ? -2.014 -0.767 -22.936 1.00 98.56 289 ASN A N 1
ATOM 2106 C CA . ASN A 1 289 ? -1.314 -1.969 -22.477 1.00 98.56 289 ASN A CA 1
ATOM 2107 C C . ASN A 1 289 ? -2.100 -3.262 -22.689 1.00 98.56 289 ASN A C 1
ATOM 2109 O O . ASN A 1 289 ? -1.548 -4.339 -22.453 1.00 98.56 289 ASN A O 1
ATOM 2113 N N . ASP A 1 290 ? -3.348 -3.176 -23.151 1.00 98.12 290 ASP A N 1
ATOM 2114 C CA . ASP A 1 290 ? -4.175 -4.352 -23.388 1.00 98.12 290 ASP A CA 1
ATOM 2115 C C . ASP A 1 290 ? -3.468 -5.349 -24.321 1.00 98.12 290 ASP A C 1
ATOM 2117 O O . ASP A 1 290 ? -2.953 -4.992 -25.384 1.00 98.12 290 ASP A O 1
ATOM 2121 N N . GLY A 1 291 ? -3.367 -6.602 -23.873 1.00 97.38 291 GLY A N 1
ATOM 2122 C CA . GLY A 1 291 ? -2.680 -7.675 -24.595 1.00 97.38 291 GLY A CA 1
ATOM 2123 C C . GLY A 1 291 ? -1.154 -7.551 -24.736 1.00 97.38 291 GLY A C 1
ATOM 2124 O O . GLY A 1 291 ? -0.568 -8.356 -25.457 1.00 97.38 291 GLY A O 1
ATOM 2125 N N . LYS A 1 292 ? -0.479 -6.588 -24.085 1.00 98.25 292 LYS A N 1
ATOM 2126 C CA . LYS A 1 292 ? 0.998 -6.467 -24.140 1.00 98.25 292 LYS A CA 1
ATOM 2127 C C . LYS A 1 292 ? 1.729 -7.345 -23.130 1.00 98.25 292 LYS A C 1
ATOM 2129 O O . LYS A 1 292 ? 2.859 -7.770 -23.382 1.00 98.25 292 LYS A O 1
ATOM 2134 N N . TYR A 1 293 ? 1.101 -7.581 -21.986 1.00 98.50 293 TYR A N 1
ATOM 2135 C CA . TYR A 1 293 ? 1.720 -8.249 -20.851 1.00 98.50 293 TYR A CA 1
ATOM 2136 C C . TYR A 1 293 ? 0.965 -9.512 -20.469 1.00 98.50 293 TYR A C 1
ATOM 2138 O O . TYR A 1 293 ? -0.232 -9.662 -20.708 1.00 98.50 293 TYR A O 1
ATOM 2146 N N . ASP A 1 294 ? 1.690 -10.405 -19.818 1.00 98.12 294 ASP A N 1
ATOM 2147 C CA . ASP A 1 294 ? 1.170 -11.571 -19.123 1.00 98.12 294 ASP A CA 1
ATOM 2148 C C . ASP A 1 294 ? 1.998 -11.776 -17.846 1.00 98.12 294 ASP A C 1
ATOM 2150 O O . ASP A 1 294 ? 2.894 -10.984 -17.542 1.00 98.12 294 ASP A O 1
ATOM 2154 N N . VAL A 1 295 ? 1.711 -12.815 -17.073 1.00 98.12 295 VAL A N 1
ATOM 2155 C CA . VAL A 1 295 ? 2.555 -13.217 -15.946 1.00 98.12 295 VAL A CA 1
ATOM 2156 C C . VAL A 1 295 ? 3.289 -14.521 -16.249 1.00 98.12 295 VAL A C 1
ATOM 2158 O O . VAL A 1 295 ? 2.877 -15.326 -17.087 1.00 98.12 295 VAL A O 1
ATOM 2161 N N . ASP A 1 296 ? 4.425 -14.730 -15.601 1.00 96.69 296 ASP A N 1
ATOM 2162 C CA . ASP A 1 296 ? 5.078 -16.028 -15.542 1.00 96.69 296 ASP A CA 1
ATOM 2163 C C . ASP A 1 296 ? 4.261 -16.970 -14.633 1.00 96.69 296 ASP A C 1
ATOM 2165 O O . ASP A 1 296 ? 4.038 -16.633 -13.469 1.00 96.69 296 ASP A O 1
ATOM 2169 N N . PRO A 1 297 ? 3.799 -18.142 -15.109 1.00 94.50 297 PRO A N 1
ATOM 2170 C CA . PRO A 1 297 ? 2.936 -19.020 -14.315 1.00 94.50 297 PRO A CA 1
ATOM 2171 C C . PRO A 1 297 ? 3.579 -19.577 -13.040 1.00 94.50 297 PRO A C 1
ATOM 2173 O O . PRO A 1 297 ? 2.868 -19.897 -12.090 1.00 94.50 297 PRO A O 1
ATOM 2176 N N . ALA A 1 298 ? 4.908 -19.719 -13.001 1.00 93.25 298 ALA A N 1
ATOM 2177 C CA . ALA A 1 298 ? 5.598 -20.309 -11.855 1.00 93.25 298 ALA A CA 1
ATOM 2178 C C . ALA A 1 298 ? 5.797 -19.296 -10.716 1.00 93.25 298 ALA A C 1
ATOM 2180 O O . ALA A 1 298 ? 5.624 -19.622 -9.535 1.00 93.25 298 ALA A O 1
ATOM 2181 N N . THR A 1 299 ? 6.161 -18.069 -11.081 1.00 94.75 299 THR A N 1
ATOM 2182 C CA . THR A 1 299 ? 6.572 -17.010 -10.148 1.00 94.75 299 THR A CA 1
ATOM 2183 C C . THR A 1 299 ? 5.547 -15.894 -10.000 1.00 94.75 299 THR A C 1
ATOM 2185 O O . THR A 1 299 ? 5.705 -15.044 -9.137 1.00 94.75 299 THR A O 1
ATOM 2188 N N . CYS A 1 300 ? 4.517 -15.845 -10.845 1.00 96.94 300 CYS A N 1
ATOM 2189 C CA . CYS A 1 300 ? 3.666 -14.671 -11.018 1.00 96.94 300 CYS A CA 1
ATOM 2190 C C . CYS A 1 300 ? 4.426 -13.398 -11.417 1.00 96.94 300 CYS A C 1
ATOM 2192 O O . CYS A 1 300 ? 3.881 -12.313 -11.263 1.00 96.94 300 CYS A O 1
ATOM 2194 N N . GLY A 1 301 ? 5.649 -13.489 -11.946 1.00 97.25 301 GLY A N 1
ATOM 2195 C CA . GLY A 1 301 ? 6.420 -12.334 -12.405 1.00 97.25 301 GLY A CA 1
ATOM 2196 C C . GLY A 1 301 ? 5.817 -11.660 -13.642 1.00 97.25 301 GLY A C 1
ATOM 2197 O O . GLY A 1 301 ? 5.329 -12.343 -14.537 1.00 97.25 301 GLY A O 1
ATOM 2198 N N . LEU A 1 302 ? 5.845 -10.326 -13.727 1.00 98.06 302 LEU A N 1
ATOM 2199 C CA . LEU A 1 302 ? 5.357 -9.591 -14.901 1.00 98.06 302 LEU A CA 1
ATOM 2200 C C . LEU A 1 302 ? 6.237 -9.895 -16.114 1.00 98.06 302 LEU A C 1
ATOM 2202 O O . LEU A 1 302 ? 7.462 -9.773 -16.043 1.00 98.06 302 LEU A O 1
ATOM 2206 N N . LYS A 1 303 ? 5.603 -10.259 -17.226 1.00 98.00 303 LYS A N 1
ATOM 2207 C CA . LYS A 1 303 ? 6.242 -10.721 -18.456 1.00 98.00 303 LYS A CA 1
ATOM 2208 C C . LYS A 1 303 ? 5.731 -9.904 -19.638 1.00 98.00 303 LYS A C 1
ATOM 2210 O O . LYS A 1 303 ? 4.535 -9.863 -19.915 1.00 98.00 303 LYS A O 1
ATOM 2215 N N . ASP A 1 304 ? 6.647 -9.272 -20.356 1.00 97.75 304 ASP A N 1
ATOM 2216 C CA . ASP A 1 304 ? 6.384 -8.668 -21.659 1.00 97.75 304 ASP A CA 1
ATOM 2217 C C . ASP A 1 304 ? 6.271 -9.781 -22.711 1.00 97.75 304 ASP A C 1
ATOM 2219 O O . ASP A 1 304 ? 7.193 -10.582 -22.884 1.00 97.75 304 ASP A O 1
ATOM 2223 N N . LEU A 1 305 ? 5.137 -9.850 -23.413 1.00 97.88 305 LEU A N 1
ATOM 2224 C CA . LEU A 1 305 ? 4.875 -10.902 -24.398 1.00 97.88 305 LEU A CA 1
ATOM 2225 C C . LEU A 1 305 ? 5.774 -10.811 -25.636 1.00 97.88 305 LEU A C 1
ATOM 2227 O O . LEU A 1 305 ? 6.022 -11.825 -26.286 1.00 97.88 305 LEU A O 1
ATOM 2231 N N . LYS A 1 306 ? 6.292 -9.623 -25.962 1.00 97.19 306 LYS A N 1
ATOM 2232 C CA . LYS A 1 306 ? 7.185 -9.422 -27.106 1.00 97.19 306 LYS A CA 1
ATOM 2233 C C . LYS A 1 306 ? 8.587 -9.954 -26.827 1.00 97.19 306 LYS A C 1
ATOM 2235 O O . LYS A 1 306 ? 9.238 -10.464 -27.737 1.00 97.19 306 LYS A O 1
ATOM 2240 N N . THR A 1 307 ? 9.075 -9.792 -25.598 1.00 96.44 307 THR A N 1
ATOM 2241 C CA . THR A 1 307 ? 10.454 -10.155 -25.227 1.00 96.44 307 THR A CA 1
ATOM 2242 C C . THR A 1 307 ? 10.545 -11.472 -24.462 1.00 96.44 307 THR A C 1
ATOM 2244 O O . THR A 1 307 ? 11.618 -12.074 -24.417 1.00 96.44 307 THR A O 1
ATOM 2247 N N . GLY A 1 308 ? 9.445 -11.918 -23.850 1.00 95.88 308 GLY A N 1
ATOM 2248 C CA . GLY A 1 308 ? 9.404 -13.064 -22.944 1.00 95.88 308 GLY A CA 1
ATOM 2249 C C . GLY A 1 308 ? 10.101 -12.821 -21.600 1.00 95.88 308 GLY A C 1
ATOM 2250 O O . GLY A 1 308 ? 10.347 -13.778 -20.872 1.00 95.88 308 GLY A O 1
ATOM 2251 N N . LYS A 1 309 ? 10.451 -11.570 -21.275 1.00 94.81 309 LYS A N 1
ATOM 2252 C CA . LYS A 1 309 ? 11.206 -11.181 -20.071 1.00 94.81 309 LYS A CA 1
ATOM 2253 C C . LYS A 1 309 ? 10.422 -10.169 -19.238 1.00 94.81 309 LYS A C 1
ATOM 2255 O O . LYS A 1 309 ? 9.365 -9.700 -19.657 1.00 94.81 309 LYS A O 1
ATOM 2260 N N . ALA A 1 310 ? 10.948 -9.813 -18.066 1.00 95.12 310 ALA A N 1
ATOM 2261 C CA . ALA A 1 310 ? 10.461 -8.649 -17.333 1.00 95.12 310 ALA A CA 1
ATOM 2262 C C . ALA A 1 310 ? 10.541 -7.392 -18.228 1.00 95.12 310 ALA A C 1
ATOM 2264 O O . ALA A 1 310 ? 11.534 -7.233 -18.946 1.00 95.12 310 ALA A O 1
ATOM 2265 N N . PRO A 1 311 ? 9.513 -6.524 -18.231 1.00 95.50 311 PRO A N 1
ATOM 2266 C CA . PRO A 1 311 ? 9.532 -5.316 -19.047 1.00 95.50 311 PRO A CA 1
ATOM 2267 C C . PRO A 1 311 ? 10.630 -4.360 -18.579 1.00 95.50 311 PRO A C 1
ATOM 2269 O O . PRO A 1 311 ? 10.826 -4.189 -17.378 1.00 95.50 311 PRO A O 1
ATOM 2272 N N . GLU A 1 312 ? 11.297 -3.700 -19.530 1.00 93.19 312 GLU A N 1
ATOM 2273 C CA . GLU A 1 312 ? 12.279 -2.640 -19.236 1.00 93.19 312 GLU A CA 1
ATOM 2274 C C . GLU A 1 312 ? 11.607 -1.376 -18.683 1.00 93.19 312 GLU A C 1
ATOM 2276 O O . GLU A 1 312 ? 12.197 -0.637 -17.899 1.00 93.19 312 GLU A O 1
ATOM 2281 N N . PHE A 1 313 ? 10.370 -1.109 -19.111 1.00 96.38 313 PHE A N 1
ATOM 2282 C CA . PHE A 1 313 ? 9.533 -0.027 -18.608 1.00 96.38 313 PHE A CA 1
ATOM 2283 C C . PHE A 1 313 ? 8.063 -0.265 -18.979 1.00 96.38 313 PHE A C 1
ATOM 2285 O O . PHE A 1 313 ? 7.755 -0.893 -19.994 1.00 96.38 313 PHE A O 1
ATOM 2292 N N . TYR A 1 314 ? 7.149 0.278 -18.175 1.00 97.31 314 TYR A N 1
ATOM 2293 C CA . TYR A 1 314 ? 5.725 0.391 -18.491 1.00 97.31 314 TYR A CA 1
ATOM 2294 C C . TYR A 1 314 ? 5.118 1.588 -17.741 1.00 97.31 314 TYR A C 1
ATOM 2296 O O . TYR A 1 314 ? 5.685 2.047 -16.749 1.00 97.31 314 TYR A O 1
ATOM 2304 N N . PHE A 1 315 ? 3.964 2.080 -18.196 1.00 98.00 315 PHE A N 1
ATOM 2305 C CA . PHE A 1 315 ? 3.142 3.067 -17.486 1.00 98.00 315 PHE A CA 1
ATOM 2306 C C . PHE A 1 315 ? 1.656 2.732 -17.661 1.00 98.00 315 PHE A C 1
ATOM 2308 O O . PHE A 1 315 ? 1.277 2.174 -18.690 1.00 98.00 315 PHE A O 1
ATOM 2315 N N . GLY A 1 316 ? 0.823 3.061 -16.670 1.00 98.06 316 GLY A N 1
ATOM 2316 C CA . GLY A 1 316 ? -0.554 2.567 -16.584 1.00 98.06 316 GLY A CA 1
ATOM 2317 C C . GLY A 1 316 ? -0.631 1.151 -16.007 1.00 98.06 316 GLY A C 1
ATOM 2318 O O . GLY A 1 316 ? 0.383 0.561 -15.627 1.00 98.06 316 GLY A O 1
ATOM 2319 N N . TYR A 1 317 ? -1.835 0.590 -15.953 1.00 98.62 317 TYR A N 1
ATOM 2320 C CA . TYR A 1 317 ? -2.030 -0.811 -15.603 1.00 98.62 317 TYR A CA 1
ATOM 2321 C C . TYR A 1 317 ? -1.468 -1.730 -16.688 1.00 98.62 317 TYR A C 1
ATOM 2323 O O . TYR A 1 317 ? -1.818 -1.553 -17.856 1.00 98.62 317 TYR A O 1
ATOM 2331 N N . PRO A 1 318 ? -0.632 -2.724 -16.334 1.00 98.50 318 PRO A N 1
ATOM 2332 C CA . PRO A 1 318 ? -0.250 -3.775 -17.270 1.00 98.50 318 PRO A CA 1
ATOM 2333 C C . PRO A 1 318 ? -1.450 -4.602 -17.745 1.00 98.50 318 PRO A C 1
ATOM 2335 O O . PRO A 1 318 ? -1.452 -5.076 -18.876 1.00 98.50 318 PRO A O 1
ATOM 2338 N N . PHE A 1 319 ? -2.472 -4.756 -16.894 1.00 98.50 319 PHE A N 1
ATOM 2339 C CA . PHE A 1 319 ? -3.644 -5.590 -17.162 1.00 98.50 319 PHE A CA 1
ATOM 2340 C C . PHE A 1 319 ? -4.945 -4.777 -17.075 1.00 98.50 319 PHE A C 1
ATOM 2342 O O . PHE A 1 319 ? -5.679 -4.912 -16.098 1.00 98.50 319 PHE A O 1
ATOM 2349 N N . PRO A 1 320 ? -5.269 -3.915 -18.055 1.00 97.31 320 PRO A N 1
ATOM 2350 C CA . PRO A 1 320 ? -6.502 -3.116 -18.019 1.00 97.31 320 PRO A CA 1
ATOM 2351 C C . PRO A 1 320 ? -7.778 -3.975 -18.059 1.00 97.31 320 PRO A C 1
ATOM 2353 O O . PRO A 1 320 ? -8.827 -3.549 -17.579 1.00 97.31 320 PRO A O 1
ATOM 2356 N N . ARG A 1 321 ? -7.691 -5.193 -18.613 1.00 96.50 321 ARG A N 1
ATOM 2357 C CA . ARG A 1 321 ? -8.783 -6.166 -18.717 1.00 96.50 321 ARG A CA 1
ATOM 2358 C C . ARG A 1 321 ? -8.334 -7.485 -18.097 1.00 96.50 321 ARG A C 1
ATOM 2360 O O . ARG A 1 321 ? -7.366 -8.087 -18.554 1.00 96.50 321 ARG A O 1
ATOM 2367 N N . ILE A 1 322 ? -9.035 -7.933 -17.059 1.00 97.00 322 ILE A N 1
ATOM 2368 C CA . ILE A 1 322 ? -8.764 -9.207 -16.382 1.00 97.00 322 ILE A CA 1
ATOM 2369 C C . ILE A 1 322 ? -10.020 -10.071 -16.469 1.00 97.00 322 ILE A C 1
ATOM 2371 O O . ILE A 1 322 ? -11.077 -9.682 -15.970 1.00 97.00 322 ILE A O 1
ATOM 2375 N N . ASP A 1 323 ? -9.906 -11.254 -17.074 1.00 95.06 323 ASP A N 1
ATOM 2376 C CA . ASP A 1 323 ? -10.964 -12.265 -17.030 1.00 95.06 323 ASP A CA 1
ATOM 2377 C C . ASP A 1 323 ? -10.922 -12.998 -15.685 1.00 95.06 323 ASP A C 1
ATOM 2379 O O . ASP A 1 323 ? -10.370 -14.087 -15.554 1.00 95.06 323 ASP A O 1
ATOM 2383 N N . ALA A 1 324 ? -11.513 -12.379 -14.664 1.00 94.62 324 ALA A N 1
ATOM 2384 C CA . ALA A 1 324 ? -11.531 -12.906 -13.303 1.00 94.62 324 ALA A CA 1
ATOM 2385 C C . ALA A 1 324 ? -12.164 -14.307 -13.184 1.00 94.62 324 ALA A C 1
ATOM 2387 O O . ALA A 1 324 ? -11.882 -15.023 -12.226 1.00 94.62 324 ALA A O 1
ATOM 2388 N N . LYS A 1 325 ? -13.020 -14.710 -14.135 1.00 92.44 325 LYS A N 1
ATOM 2389 C CA . LYS A 1 325 ? -13.755 -15.980 -14.066 1.00 92.44 325 LYS A CA 1
ATOM 2390 C C . LYS A 1 325 ? -12.964 -17.145 -14.642 1.00 92.44 325 LYS A C 1
ATOM 2392 O O . LYS A 1 325 ? -13.036 -18.238 -14.086 1.00 92.44 325 LYS A O 1
ATOM 2397 N N . ASN A 1 326 ? -12.256 -16.925 -15.749 1.00 94.88 326 ASN A N 1
ATOM 2398 C CA . ASN A 1 326 ? -11.627 -18.015 -16.497 1.00 94.88 326 ASN A CA 1
ATOM 2399 C C . ASN A 1 326 ? -10.096 -17.997 -16.447 1.00 94.88 326 ASN A C 1
ATOM 2401 O O . ASN A 1 326 ? -9.478 -19.006 -16.781 1.00 94.88 326 ASN A O 1
ATOM 2405 N N . ASP A 1 327 ? -9.472 -16.887 -16.044 1.00 96.06 327 ASP A N 1
ATOM 2406 C CA . ASP A 1 327 ? -8.017 -16.789 -15.979 1.00 96.06 327 ASP A CA 1
ATOM 2407 C C . ASP A 1 327 ? -7.483 -17.310 -14.629 1.00 96.06 327 ASP A C 1
ATOM 2409 O O . ASP A 1 327 ? -7.672 -16.654 -13.597 1.00 96.06 327 ASP A O 1
ATOM 2413 N N . PRO A 1 328 ? -6.764 -18.451 -14.593 1.00 95.12 328 PRO A N 1
ATOM 2414 C CA . PRO A 1 328 ? -6.192 -18.974 -13.352 1.00 95.12 328 PRO A CA 1
ATOM 2415 C C . PRO A 1 328 ? -5.139 -18.037 -12.739 1.00 95.12 328 PRO A C 1
ATOM 2417 O O . PRO A 1 328 ? -4.852 -18.136 -11.548 1.00 95.12 328 PRO A O 1
ATOM 2420 N N . MET A 1 329 ? -4.589 -17.109 -13.527 1.00 97.00 329 MET A N 1
ATOM 2421 C CA . MET A 1 329 ? -3.599 -16.123 -13.102 1.00 97.00 329 MET A CA 1
ATOM 2422 C C . MET A 1 329 ? -4.213 -14.748 -12.800 1.00 97.00 329 MET A C 1
ATOM 2424 O O . MET A 1 329 ? -3.471 -13.791 -12.552 1.00 97.00 329 MET A O 1
ATOM 2428 N N . ALA A 1 330 ? -5.548 -14.628 -12.775 1.00 98.19 330 ALA A N 1
ATOM 2429 C CA . ALA A 1 330 ? -6.250 -13.363 -12.555 1.00 98.19 330 ALA A CA 1
ATOM 2430 C C . ALA A 1 330 ? -5.768 -12.624 -11.296 1.00 98.19 330 ALA A C 1
ATOM 2432 O O . ALA A 1 330 ? -5.484 -11.429 -11.350 1.00 98.19 330 ALA A O 1
ATOM 2433 N N . ALA A 1 331 ? -5.601 -13.332 -10.175 1.00 97.88 331 ALA A N 1
ATOM 2434 C CA . ALA A 1 331 ? -5.156 -12.723 -8.921 1.00 97.88 331 ALA A CA 1
ATOM 2435 C C . ALA A 1 331 ? -3.711 -12.191 -8.993 1.00 97.88 331 ALA A C 1
ATOM 2437 O O . ALA A 1 331 ? -3.418 -11.138 -8.429 1.00 97.88 331 ALA A O 1
ATOM 2438 N N . CYS A 1 332 ? -2.826 -12.852 -9.747 1.00 98.19 332 CYS A N 1
ATOM 2439 C CA . CYS A 1 332 ? -1.475 -12.342 -9.992 1.00 98.19 332 CYS A CA 1
ATOM 2440 C C . CYS A 1 332 ? -1.511 -11.059 -10.834 1.00 98.19 332 CYS A C 1
ATOM 2442 O O . CYS A 1 332 ? -0.821 -10.091 -10.516 1.00 98.19 332 CYS A O 1
ATOM 2444 N N . LYS A 1 333 ? -2.377 -11.000 -11.854 1.00 98.56 333 LYS A N 1
ATOM 2445 C CA . LYS A 1 333 ? -2.591 -9.788 -12.664 1.00 98.56 333 LYS A CA 1
ATOM 2446 C C . LYS A 1 333 ? -3.142 -8.626 -11.826 1.00 98.56 333 LYS A C 1
ATOM 2448 O O . LYS A 1 333 ? -2.663 -7.499 -11.947 1.00 98.56 333 LYS A O 1
ATOM 2453 N N . MET A 1 334 ? -4.069 -8.904 -10.908 1.00 98.44 334 MET A N 1
ATOM 2454 C CA . MET A 1 334 ? -4.589 -7.913 -9.954 1.00 98.44 334 MET A CA 1
ATOM 2455 C C . MET A 1 334 ? -3.487 -7.366 -9.030 1.00 98.44 334 MET A C 1
ATOM 2457 O O . MET A 1 334 ? -3.358 -6.151 -8.876 1.00 98.44 334 MET A O 1
ATOM 2461 N N . ALA A 1 335 ? -2.636 -8.237 -8.475 1.00 98.25 335 ALA A N 1
ATOM 2462 C CA . ALA A 1 335 ? -1.507 -7.836 -7.629 1.00 98.25 335 ALA A CA 1
ATOM 2463 C C . ALA A 1 335 ? -0.476 -6.959 -8.376 1.00 98.25 335 ALA A C 1
ATOM 2465 O O . ALA A 1 335 ? 0.085 -6.011 -7.811 1.00 98.25 335 ALA A O 1
ATOM 2466 N N . TRP A 1 336 ? -0.267 -7.206 -9.671 1.00 98.19 336 TRP A N 1
ATOM 2467 C CA . TRP A 1 336 ? 0.565 -6.347 -10.517 1.00 98.19 336 TRP A CA 1
ATOM 2468 C C . TRP A 1 336 ? -0.052 -4.985 -10.800 1.00 98.19 336 TRP A C 1
ATOM 2470 O O . TRP A 1 336 ? 0.660 -3.984 -10.760 1.00 98.19 336 TRP A O 1
ATOM 2480 N N . ASN A 1 337 ? -1.362 -4.907 -11.014 1.00 98.50 337 ASN A N 1
ATOM 2481 C CA . ASN A 1 337 ? -2.031 -3.617 -11.150 1.00 98.50 337 ASN A CA 1
ATOM 2482 C C . ASN A 1 337 ? -1.990 -2.813 -9.839 1.00 98.50 337 ASN A C 1
ATOM 2484 O O . ASN A 1 337 ? -1.776 -1.603 -9.880 1.00 98.50 337 ASN A O 1
ATOM 2488 N N . PHE A 1 338 ? -2.075 -3.464 -8.671 1.00 97.94 338 PHE A N 1
ATOM 2489 C CA . PHE A 1 338 ? -1.798 -2.806 -7.386 1.00 97.94 338 PHE A CA 1
ATOM 2490 C C . PHE A 1 338 ? -0.373 -2.228 -7.334 1.00 97.94 338 PHE A C 1
ATOM 2492 O O . PHE A 1 338 ? -0.186 -1.085 -6.911 1.00 97.94 338 PHE A O 1
ATOM 2499 N N . THR A 1 339 ? 0.628 -2.985 -7.800 1.00 97.06 339 THR A N 1
ATOM 2500 C CA . THR A 1 339 ? 2.021 -2.510 -7.903 1.00 97.06 339 THR A CA 1
ATOM 2501 C C . THR A 1 339 ? 2.128 -1.295 -8.828 1.00 97.06 339 THR A C 1
ATOM 2503 O O . THR A 1 339 ? 2.671 -0.268 -8.427 1.00 97.06 339 THR A O 1
ATOM 2506 N N . ALA A 1 340 ? 1.533 -1.365 -10.019 1.00 97.56 340 ALA A N 1
ATOM 2507 C CA . ALA A 1 340 ? 1.507 -0.275 -10.992 1.00 97.56 340 ALA A CA 1
ATOM 2508 C C . ALA A 1 340 ? 0.846 1.001 -10.442 1.00 97.56 340 ALA A C 1
ATOM 2510 O O . ALA A 1 340 ? 1.355 2.104 -10.648 1.00 97.56 340 ALA A O 1
ATOM 2511 N N . ALA A 1 341 ? -0.252 0.859 -9.688 1.00 96.62 341 ALA A N 1
ATOM 2512 C CA . ALA A 1 341 ? -0.924 1.985 -9.042 1.00 96.62 341 ALA A CA 1
ATOM 2513 C C . ALA A 1 341 ? -0.016 2.717 -8.043 1.00 96.62 341 ALA A C 1
ATOM 2515 O O . ALA A 1 341 ? -0.114 3.932 -7.902 1.00 96.62 341 ALA A O 1
ATOM 2516 N N . ASN A 1 342 ? 0.877 1.998 -7.360 1.00 94.19 342 ASN A N 1
ATOM 2517 C CA . ASN A 1 342 ? 1.821 2.605 -6.420 1.00 94.19 342 ASN A CA 1
ATOM 2518 C C . ASN A 1 342 ? 2.925 3.370 -7.146 1.00 94.19 342 ASN A C 1
ATOM 2520 O O . ASN A 1 342 ? 3.340 4.434 -6.699 1.00 94.19 342 ASN A O 1
ATOM 2524 N N . GLN A 1 343 ? 3.384 2.828 -8.267 1.00 95.69 343 GLN A N 1
ATOM 2525 C CA . GLN A 1 343 ? 4.533 3.333 -9.007 1.00 95.69 343 GLN A CA 1
ATOM 2526 C C . GLN A 1 343 ? 4.251 4.628 -9.786 1.00 95.69 343 GLN A C 1
ATOM 2528 O O . GLN A 1 343 ? 5.176 5.395 -10.066 1.00 95.69 343 GLN A O 1
ATOM 2533 N N . MET A 1 344 ? 2.975 4.938 -10.067 1.00 95.31 344 MET A N 1
ATOM 2534 C CA . MET A 1 344 ? 2.590 6.149 -10.812 1.00 95.31 344 MET A CA 1
ATOM 2535 C C . MET A 1 344 ? 3.062 7.455 -10.168 1.00 95.31 344 MET A C 1
ATOM 2537 O O . MET A 1 344 ? 3.224 8.455 -10.869 1.00 95.31 344 MET A O 1
ATOM 2541 N N . GLN A 1 345 ? 3.308 7.446 -8.854 1.00 94.12 345 GLN A N 1
ATOM 2542 C CA . GLN A 1 345 ? 3.741 8.618 -8.095 1.00 94.12 345 GLN A CA 1
ATOM 2543 C C . GLN A 1 345 ? 5.205 9.020 -8.344 1.00 94.12 345 GLN A C 1
ATOM 2545 O O . GLN A 1 345 ? 5.615 10.079 -7.883 1.00 94.12 345 GLN A O 1
ATOM 2550 N N . ASN A 1 346 ? 5.961 8.230 -9.120 1.00 96.19 346 ASN A N 1
ATOM 2551 C CA . ASN A 1 346 ? 7.401 8.374 -9.353 1.00 96.19 346 ASN A CA 1
ATOM 2552 C C . ASN A 1 346 ? 8.212 8.015 -8.104 1.00 96.19 346 ASN A C 1
ATOM 2554 O O . ASN A 1 346 ? 8.408 6.840 -7.809 1.00 96.19 346 ASN A O 1
ATOM 2558 N N . GLY A 1 347 ? 8.679 9.015 -7.372 1.00 96.25 347 GLY A N 1
ATOM 2559 C CA . GLY A 1 347 ? 9.184 8.892 -6.022 1.00 96.25 347 GLY A CA 1
ATOM 2560 C C . GLY A 1 347 ? 8.330 9.712 -5.064 1.00 96.25 347 GLY A C 1
ATOM 2561 O O . GLY A 1 347 ? 7.545 10.574 -5.463 1.00 96.25 347 GLY A O 1
ATOM 2562 N N . ALA A 1 348 ? 8.458 9.426 -3.781 1.00 95.94 348 ALA A N 1
ATOM 2563 C CA . ALA A 1 348 ? 7.742 10.143 -2.743 1.00 95.94 348 ALA A CA 1
ATOM 2564 C C . ALA A 1 348 ? 8.485 10.036 -1.425 1.00 95.94 348 ALA A C 1
ATOM 2566 O O . ALA A 1 348 ? 9.215 9.077 -1.172 1.00 95.94 348 ALA A O 1
ATOM 2567 N N . GLY A 1 349 ? 8.239 11.000 -0.551 1.00 95.56 349 GLY A N 1
ATOM 2568 C CA . GLY A 1 349 ? 8.756 10.956 0.796 1.00 95.56 349 GLY A CA 1
ATOM 2569 C C . GLY A 1 349 ? 7.775 11.490 1.809 1.00 95.56 349 GLY A C 1
ATOM 2570 O O . GLY A 1 349 ? 6.936 12.337 1.506 1.00 95.56 349 GLY A O 1
ATOM 2571 N N . ALA A 1 350 ? 7.858 10.968 3.026 1.00 95.38 350 ALA A N 1
ATOM 2572 C CA . ALA A 1 350 ? 6.996 11.413 4.097 1.00 95.38 350 ALA A CA 1
ATOM 2573 C C . ALA A 1 350 ? 7.612 11.182 5.473 1.00 95.38 350 ALA A C 1
ATOM 2575 O O . ALA A 1 350 ? 8.324 10.204 5.690 1.00 95.38 350 ALA A O 1
ATOM 2576 N N . THR A 1 351 ? 7.272 12.056 6.419 1.00 95.75 351 THR A N 1
ATOM 2577 C CA . THR A 1 351 ? 7.558 11.875 7.848 1.00 95.75 351 THR A CA 1
ATOM 2578 C C . THR A 1 351 ? 6.263 11.548 8.578 1.00 95.75 351 THR A C 1
ATOM 2580 O O . THR A 1 351 ? 5.287 12.289 8.459 1.00 95.75 351 THR A O 1
ATOM 2583 N N . PHE A 1 352 ? 6.239 10.468 9.356 1.00 94.69 352 PHE A N 1
ATOM 2584 C CA . PHE A 1 352 ? 5.055 10.011 10.090 1.00 94.69 352 PHE A CA 1
ATOM 2585 C C . PHE A 1 352 ? 5.420 9.361 11.421 1.00 94.69 352 PHE A C 1
ATOM 2587 O O . PHE A 1 352 ? 6.590 9.156 11.749 1.00 94.69 352 PHE A O 1
ATOM 2594 N N . SER A 1 353 ? 4.385 9.041 12.193 1.00 94.56 353 SER A N 1
ATOM 2595 C CA . SER A 1 353 ? 4.511 8.264 13.419 1.00 94.56 353 SER A CA 1
ATOM 2596 C C . SER A 1 353 ? 3.853 6.893 13.292 1.00 94.56 353 SER A C 1
ATOM 2598 O O . SER A 1 353 ? 2.820 6.740 12.637 1.00 94.56 353 SER A O 1
ATOM 2600 N N . LEU A 1 354 ? 4.483 5.915 13.936 1.00 95.69 354 LEU A N 1
ATOM 2601 C CA . LEU A 1 354 ? 3.904 4.641 14.320 1.00 95.69 354 LEU A CA 1
ATOM 2602 C C . LEU A 1 354 ? 3.545 4.711 15.801 1.00 95.69 354 LEU A C 1
ATOM 2604 O O . LEU A 1 354 ? 4.382 5.104 16.616 1.00 95.69 354 LEU A O 1
ATOM 2608 N N . ASN A 1 355 ? 2.327 4.330 16.163 1.00 96.75 355 ASN A N 1
ATOM 2609 C CA . ASN A 1 355 ? 1.841 4.447 17.533 1.00 96.75 355 ASN A CA 1
ATOM 2610 C C . ASN A 1 355 ? 1.186 3.146 17.958 1.00 96.75 355 ASN A C 1
ATOM 2612 O O . ASN A 1 355 ? 0.183 2.756 17.373 1.00 96.75 355 ASN A O 1
ATOM 2616 N N . GLY A 1 356 ? 1.756 2.492 18.963 1.00 97.44 356 GLY A N 1
ATOM 2617 C CA . GLY A 1 356 ? 1.185 1.325 19.614 1.00 97.44 356 GLY A CA 1
ATOM 2618 C C . GLY A 1 356 ? 0.151 1.749 20.644 1.00 97.44 356 GLY A C 1
ATOM 2619 O O . GLY A 1 356 ? 0.433 2.600 21.490 1.00 97.44 356 GLY A O 1
ATOM 2620 N N . ILE A 1 357 ? -1.035 1.157 20.555 1.00 97.31 357 ILE A N 1
ATOM 2621 C CA . ILE A 1 357 ? -2.205 1.507 21.354 1.00 97.31 357 ILE A CA 1
ATOM 2622 C C . ILE A 1 357 ? -2.811 0.238 21.955 1.00 97.31 357 ILE A C 1
ATOM 2624 O O . ILE A 1 357 ? -2.955 -0.778 21.274 1.00 97.31 357 ILE A O 1
ATOM 2628 N N . ASP A 1 358 ? -3.189 0.302 23.225 1.00 95.50 358 ASP A N 1
ATOM 2629 C CA . ASP A 1 358 ? -3.978 -0.721 23.908 1.00 95.50 358 ASP A CA 1
ATOM 2630 C C . ASP A 1 358 ? -5.211 -0.101 24.592 1.00 95.50 358 ASP A C 1
ATOM 2632 O O . ASP A 1 358 ? -5.587 1.038 24.307 1.00 95.50 358 ASP A O 1
ATOM 2636 N N . GLY A 1 359 ? -5.877 -0.853 25.474 1.00 91.31 359 GLY A N 1
ATOM 2637 C CA . GLY A 1 359 ? -7.055 -0.374 26.207 1.00 91.31 359 GLY A CA 1
ATOM 2638 C C . GLY A 1 359 ? -6.806 0.842 27.112 1.00 91.31 359 GLY A C 1
ATOM 2639 O O . GLY A 1 359 ? -7.759 1.540 27.445 1.00 91.31 359 GLY A O 1
ATOM 2640 N N . SER A 1 360 ? -5.554 1.107 27.494 1.00 90.75 360 SER A N 1
ATOM 2641 C CA . SER A 1 360 ? -5.141 2.246 28.322 1.00 90.75 360 SER A CA 1
ATOM 2642 C C . SER A 1 360 ? -4.728 3.483 27.514 1.00 90.75 360 SER A C 1
ATOM 2644 O O . SER A 1 360 ? -4.615 4.569 28.080 1.00 90.75 360 SER A O 1
ATOM 2646 N N . GLY A 1 361 ? -4.552 3.348 26.195 1.00 92.44 361 GLY A N 1
ATOM 2647 C CA . GLY A 1 361 ? -4.119 4.422 25.304 1.00 92.44 361 GLY A CA 1
ATOM 2648 C C . GLY A 1 361 ? -2.804 4.098 24.600 1.00 92.44 361 GLY A C 1
ATOM 2649 O O . GLY A 1 361 ? -2.495 2.941 24.325 1.00 92.44 361 GLY A O 1
ATOM 2650 N N . GLU A 1 362 ? -2.045 5.134 24.242 1.00 95.62 362 GLU A N 1
ATOM 2651 C CA . GLU A 1 362 ? -0.754 4.977 23.569 1.00 95.62 362 GLU A CA 1
ATOM 2652 C C . GLU A 1 362 ? 0.332 4.523 24.553 1.00 95.62 362 GLU A C 1
ATOM 2654 O O . GLU A 1 362 ? 0.641 5.235 25.505 1.00 95.62 362 GLU A O 1
ATOM 2659 N N . PHE A 1 363 ? 0.956 3.373 24.282 1.00 95.69 363 PHE A N 1
ATOM 2660 C CA . PHE A 1 363 ? 2.067 2.844 25.087 1.00 95.69 363 PHE A CA 1
ATOM 2661 C C . PHE A 1 363 ? 3.433 3.003 24.404 1.00 95.69 363 PHE A C 1
ATOM 2663 O O . PHE A 1 363 ? 4.472 2.890 25.055 1.00 95.69 363 PHE A O 1
ATOM 2670 N N . LYS A 1 364 ? 3.466 3.224 23.082 1.00 95.56 364 LYS A N 1
ATOM 2671 C CA . LYS A 1 364 ? 4.713 3.403 22.325 1.00 95.56 364 LYS A CA 1
ATOM 2672 C C . LYS A 1 364 ? 4.499 4.280 21.102 1.00 95.56 364 LYS A C 1
ATOM 2674 O O . LYS A 1 364 ? 3.511 4.126 20.392 1.00 95.56 364 LYS A O 1
ATOM 2679 N N . ARG A 1 365 ? 5.471 5.142 20.810 1.00 95.69 365 ARG A N 1
ATOM 2680 C CA . ARG A 1 365 ? 5.499 5.999 19.623 1.00 95.69 365 ARG A CA 1
ATOM 2681 C C . ARG A 1 365 ? 6.877 5.947 18.983 1.00 95.69 365 ARG A C 1
ATOM 2683 O O . ARG A 1 365 ? 7.870 6.054 19.690 1.00 95.69 365 ARG A O 1
ATOM 2690 N N . ILE A 1 366 ? 6.922 5.803 17.664 1.00 96.38 366 ILE A N 1
ATOM 2691 C CA . ILE A 1 366 ? 8.137 5.892 16.849 1.00 96.38 366 ILE A CA 1
ATOM 2692 C C . ILE A 1 366 ? 7.865 6.899 15.744 1.00 96.38 366 ILE A C 1
ATOM 2694 O O . ILE A 1 366 ? 6.880 6.766 15.025 1.00 96.38 366 ILE A O 1
ATOM 2698 N N . LYS A 1 367 ? 8.714 7.908 15.591 1.00 96.12 367 LYS A N 1
ATOM 2699 C CA . LYS A 1 367 ? 8.647 8.854 14.475 1.00 96.12 367 LYS A CA 1
ATOM 2700 C C . LYS A 1 367 ? 9.763 8.524 13.503 1.00 96.12 367 LYS A C 1
ATOM 2702 O O . LYS A 1 367 ? 10.902 8.350 13.920 1.00 96.12 367 LYS A O 1
ATOM 2707 N N . LEU A 1 368 ? 9.444 8.469 12.220 1.00 95.88 368 LEU A N 1
ATOM 2708 C CA . LEU A 1 368 ? 10.406 8.178 11.167 1.00 95.88 368 LEU A CA 1
ATOM 2709 C C . LEU A 1 368 ? 10.047 8.927 9.889 1.00 95.88 368 LEU A C 1
ATOM 2711 O O . LEU A 1 368 ? 8.909 9.377 9.716 1.00 95.88 368 LEU A O 1
ATOM 2715 N N . TRP A 1 369 ? 11.008 9.015 8.980 1.00 96.31 369 TRP A N 1
ATOM 2716 C CA . TRP A 1 369 ? 10.731 9.314 7.584 1.00 96.31 369 TRP A CA 1
ATOM 2717 C C . TRP A 1 369 ? 10.958 8.084 6.705 1.00 96.31 369 TRP A C 1
ATOM 2719 O O . TRP A 1 369 ? 11.744 7.195 7.040 1.00 96.31 369 TRP A O 1
ATOM 2729 N N . LEU A 1 370 ? 10.234 8.035 5.588 1.00 95.88 370 LEU A N 1
ATOM 2730 C CA . LEU A 1 370 ? 10.378 7.048 4.524 1.00 95.88 370 LEU A CA 1
ATOM 2731 C C . LEU A 1 370 ? 10.369 7.771 3.190 1.00 95.88 370 LEU A C 1
ATOM 2733 O O . LEU A 1 370 ? 9.412 8.486 2.895 1.00 95.88 370 LEU A O 1
ATOM 2737 N N . HIS A 1 371 ? 11.400 7.542 2.389 1.00 97.31 371 HIS A N 1
ATOM 2738 C CA . HIS A 1 371 ? 11.510 8.006 1.014 1.00 97.31 371 HIS A CA 1
ATOM 2739 C C . HIS A 1 371 ? 11.602 6.800 0.083 1.00 97.31 371 HIS A C 1
ATOM 2741 O O . HIS A 1 371 ? 12.256 5.812 0.413 1.00 97.31 371 HIS A O 1
ATOM 2747 N N . ALA A 1 372 ? 10.951 6.867 -1.068 1.00 96.75 372 ALA A N 1
ATOM 2748 C CA . ALA A 1 372 ? 10.919 5.794 -2.047 1.00 96.75 372 ALA A CA 1
ATOM 2749 C C . ALA A 1 372 ? 11.036 6.348 -3.463 1.00 96.75 372 ALA A C 1
ATOM 2751 O O . ALA A 1 372 ? 10.576 7.452 -3.748 1.00 96.75 372 ALA A O 1
ATOM 2752 N N . GLN A 1 373 ? 11.621 5.551 -4.347 1.00 97.31 373 GLN A N 1
ATOM 2753 C CA . GLN A 1 373 ? 11.755 5.829 -5.765 1.00 97.31 373 GLN A CA 1
ATOM 2754 C C . GLN A 1 373 ? 11.374 4.581 -6.559 1.00 97.31 373 GLN A C 1
ATOM 2756 O O . GLN A 1 373 ? 11.961 3.516 -6.385 1.00 97.31 373 GLN A O 1
ATOM 2761 N N . SER A 1 374 ? 10.403 4.721 -7.456 1.00 97.25 374 SER A N 1
ATOM 2762 C CA . SER A 1 374 ? 10.098 3.709 -8.465 1.00 97.25 374 SER A CA 1
ATOM 2763 C C . SER A 1 374 ? 10.923 3.957 -9.723 1.00 97.25 374 SER A C 1
ATOM 2765 O O . SER A 1 374 ? 11.203 5.105 -10.061 1.00 97.25 374 SER A O 1
ATOM 2767 N N . PHE A 1 375 ? 11.281 2.896 -10.445 1.00 97.38 375 PHE A N 1
ATOM 2768 C CA . PHE A 1 375 ? 11.941 2.964 -11.762 1.00 97.38 375 PHE A CA 1
ATOM 2769 C C . PHE A 1 375 ? 10.995 2.587 -12.909 1.00 97.38 375 PHE A C 1
ATOM 2771 O O . PHE A 1 375 ? 11.152 3.056 -14.034 1.00 97.38 375 PHE A O 1
ATOM 2778 N N . HIS A 1 376 ? 9.980 1.780 -12.604 1.00 96.38 376 HIS A N 1
ATOM 2779 C CA . HIS A 1 376 ? 8.914 1.364 -13.517 1.00 96.38 376 HIS A CA 1
ATOM 2780 C C . HIS A 1 376 ? 7.607 2.052 -13.131 1.00 96.38 376 HIS A C 1
ATOM 2782 O O . HIS A 1 376 ? 7.526 2.615 -12.045 1.00 96.38 376 HIS A O 1
ATOM 2788 N N . GLY A 1 377 ? 6.593 2.041 -14.000 1.00 96.25 377 GLY A N 1
ATOM 2789 C CA . GLY A 1 377 ? 5.255 2.553 -13.680 1.00 96.25 377 GLY A CA 1
ATOM 2790 C C . GLY A 1 377 ? 5.179 4.066 -13.452 1.00 96.25 377 GLY A C 1
ATOM 2791 O O . GLY A 1 377 ? 4.122 4.558 -13.075 1.00 96.25 377 GLY A O 1
ATOM 2792 N N . ARG A 1 378 ? 6.269 4.804 -13.686 1.00 96.56 378 ARG A N 1
ATOM 2793 C CA . ARG A 1 378 ? 6.427 6.236 -13.396 1.00 96.56 378 ARG A CA 1
ATOM 2794 C C . ARG A 1 378 ? 5.635 7.109 -14.369 1.00 96.56 378 ARG A C 1
ATOM 2796 O O . ARG A 1 378 ? 5.757 6.948 -15.582 1.00 96.56 378 ARG A O 1
ATOM 2803 N N . SER A 1 379 ? 4.912 8.102 -13.855 1.00 95.56 379 SER A N 1
ATOM 2804 C CA . SER A 1 379 ? 4.227 9.115 -14.675 1.00 95.56 379 SER A CA 1
ATOM 2805 C C . SER A 1 379 ? 5.180 10.101 -15.355 1.00 95.56 379 SER A C 1
ATOM 2807 O O . SER A 1 379 ? 4.882 10.578 -16.446 1.00 95.56 379 SER A O 1
ATOM 2809 N N . ALA A 1 380 ? 6.346 10.361 -14.761 1.00 95.12 380 ALA A N 1
ATOM 2810 C CA . ALA A 1 380 ? 7.393 11.208 -15.332 1.00 95.12 380 ALA A CA 1
ATOM 2811 C C . ALA A 1 380 ? 8.230 10.499 -16.418 1.00 95.12 380 ALA A C 1
ATOM 2813 O O . ALA A 1 380 ? 9.180 11.077 -16.941 1.00 95.12 380 ALA A O 1
ATOM 2814 N N . GLY A 1 381 ? 7.900 9.245 -16.750 1.00 95.25 381 GLY A N 1
ATOM 2815 C CA . GLY A 1 381 ? 8.668 8.426 -17.682 1.00 95.25 381 GLY A CA 1
ATOM 2816 C C . GLY A 1 381 ? 9.898 7.752 -17.053 1.00 95.25 381 GLY A C 1
ATOM 2817 O O . GLY A 1 381 ? 10.124 7.847 -15.836 1.00 95.25 381 GLY A O 1
ATOM 2818 N N . PRO A 1 382 ? 10.672 7.017 -17.872 1.00 95.62 382 PRO A N 1
ATOM 2819 C CA . PRO A 1 382 ? 11.826 6.253 -17.413 1.00 95.62 382 PRO A CA 1
ATOM 2820 C C . PRO A 1 382 ? 12.977 7.161 -16.964 1.00 95.62 382 PRO A C 1
ATOM 2822 O O . PRO A 1 382 ? 13.201 8.236 -17.516 1.00 95.62 382 PRO A O 1
ATOM 2825 N N . ILE A 1 383 ? 13.746 6.679 -15.989 1.00 95.38 383 ILE A N 1
ATOM 2826 C CA . ILE A 1 383 ? 15.019 7.264 -15.546 1.00 95.38 383 ILE A CA 1
ATOM 2827 C C . ILE A 1 383 ? 16.144 6.238 -15.700 1.00 95.38 383 ILE A C 1
ATOM 2829 O O . ILE A 1 383 ? 15.882 5.059 -15.941 1.00 95.38 383 ILE A O 1
ATOM 2833 N N . ALA A 1 384 ? 17.398 6.678 -15.568 1.00 94.44 384 ALA A N 1
ATOM 2834 C CA . ALA A 1 384 ? 18.542 5.772 -15.585 1.00 94.44 384 ALA A CA 1
ATOM 2835 C C . ALA A 1 384 ? 18.389 4.698 -14.494 1.00 94.44 384 ALA A C 1
ATOM 2837 O O . ALA A 1 384 ? 18.113 5.018 -13.343 1.00 94.44 384 ALA A O 1
ATOM 2838 N N . ASN A 1 385 ? 18.567 3.432 -14.872 1.00 95.31 385 ASN A N 1
ATOM 2839 C CA . ASN A 1 385 ? 18.381 2.284 -13.986 1.00 95.31 385 ASN A CA 1
ATOM 2840 C C . ASN A 1 385 ? 19.497 1.239 -14.186 1.00 95.31 385 ASN A C 1
ATOM 2842 O O . ASN A 1 385 ? 19.239 0.139 -14.679 1.00 95.31 385 ASN A O 1
ATOM 2846 N N . PRO A 1 386 ? 20.762 1.579 -13.872 1.00 94.12 386 PRO A N 1
ATOM 2847 C CA . PRO A 1 386 ? 21.900 0.688 -14.115 1.00 94.12 386 PRO A CA 1
ATOM 2848 C C . PRO A 1 386 ? 21.863 -0.590 -13.262 1.00 94.12 386 PRO A C 1
ATOM 2850 O O . PRO A 1 386 ? 22.457 -1.593 -13.645 1.00 94.12 386 PRO A O 1
ATOM 2853 N N . GLU A 1 387 ? 21.161 -0.565 -12.126 1.00 94.50 387 GLU A N 1
ATOM 2854 C CA . GLU A 1 387 ? 21.010 -1.702 -11.208 1.00 94.50 387 GLU A CA 1
ATOM 2855 C C . GLU A 1 387 ? 19.790 -2.587 -11.535 1.00 94.50 387 GLU A C 1
ATOM 2857 O O . GLU A 1 387 ? 19.538 -3.562 -10.831 1.00 94.50 387 GLU A O 1
ATOM 2862 N N . ASN A 1 388 ? 19.036 -2.276 -12.601 1.00 95.94 388 ASN A N 1
ATOM 2863 C CA . ASN A 1 388 ? 17.808 -2.981 -12.988 1.00 95.94 388 ASN A CA 1
ATOM 2864 C C . ASN A 1 388 ? 16.824 -3.148 -11.811 1.00 95.94 388 ASN A C 1
ATOM 2866 O O . ASN A 1 388 ? 16.359 -4.245 -11.503 1.00 95.94 388 ASN A O 1
ATOM 2870 N N . LEU A 1 389 ? 16.519 -2.053 -11.119 1.00 96.62 389 LEU A N 1
ATOM 2871 C CA . LEU A 1 389 ? 15.600 -2.033 -9.986 1.00 96.62 389 LEU A CA 1
ATOM 2872 C C . LEU A 1 389 ? 14.162 -1.788 -10.438 1.00 96.62 389 LEU A C 1
ATOM 2874 O O . LEU A 1 389 ? 13.894 -1.119 -11.434 1.00 96.62 389 LEU A O 1
ATOM 2878 N N . ARG A 1 390 ? 13.212 -2.330 -9.684 1.00 95.31 390 ARG A N 1
ATOM 2879 C CA . ARG A 1 390 ? 11.793 -1.996 -9.775 1.00 95.31 390 ARG A CA 1
ATOM 2880 C C . ARG A 1 390 ? 11.496 -0.765 -8.926 1.00 95.31 390 ARG A C 1
ATOM 2882 O O . ARG A 1 390 ? 10.908 0.192 -9.427 1.00 95.31 390 ARG A O 1
ATOM 2889 N N . ASP A 1 391 ? 11.970 -0.802 -7.682 1.00 95.81 391 ASP A N 1
ATOM 2890 C CA . ASP A 1 391 ? 11.797 0.224 -6.660 1.00 95.81 391 ASP A CA 1
ATOM 2891 C C . ASP A 1 391 ? 12.990 0.206 -5.690 1.00 95.81 391 ASP A C 1
ATOM 2893 O O . ASP A 1 391 ? 13.621 -0.832 -5.471 1.00 95.81 391 ASP A O 1
ATOM 2897 N N . GLU A 1 392 ? 13.248 1.336 -5.047 1.00 97.31 392 GLU A N 1
ATOM 2898 C CA . GLU A 1 392 ? 14.148 1.455 -3.905 1.00 97.31 392 GLU A CA 1
ATOM 2899 C C . GLU A 1 392 ? 13.546 2.376 -2.842 1.00 97.31 392 GLU A C 1
ATOM 2901 O O . GLU A 1 392 ? 12.721 3.241 -3.135 1.00 97.31 392 GLU A O 1
ATOM 2906 N N . SER A 1 393 ? 13.921 2.174 -1.582 1.00 97.06 393 SER A N 1
ATOM 2907 C CA . SER A 1 393 ? 13.422 2.993 -0.481 1.00 97.06 393 SER A CA 1
ATOM 2908 C C . SER A 1 393 ? 14.429 3.113 0.644 1.00 97.06 393 SER A C 1
ATOM 2910 O O . SER A 1 393 ? 15.152 2.159 0.936 1.00 97.06 393 SER A O 1
ATOM 2912 N N . MET A 1 394 ? 14.399 4.248 1.329 1.00 97.75 394 MET A N 1
ATOM 2913 C CA . MET A 1 394 ? 15.201 4.524 2.505 1.00 97.75 394 MET A CA 1
ATOM 2914 C C . MET A 1 394 ? 14.326 5.039 3.641 1.00 97.75 394 MET A C 1
ATOM 2916 O O . MET A 1 394 ? 13.369 5.780 3.417 1.00 97.75 394 MET A O 1
ATOM 2920 N N . THR A 1 395 ? 14.658 4.646 4.862 1.00 96.00 395 THR A N 1
ATOM 2921 C CA . THR A 1 395 ? 13.968 5.074 6.078 1.00 96.00 395 THR A CA 1
ATOM 2922 C C . THR A 1 395 ? 14.968 5.460 7.146 1.00 96.00 395 THR A C 1
ATOM 2924 O O . THR A 1 395 ? 16.032 4.846 7.222 1.00 96.00 395 THR A O 1
ATOM 2927 N N . GLN A 1 396 ? 14.588 6.363 8.042 1.00 96.12 396 GLN A N 1
ATOM 2928 C CA . GLN A 1 396 ? 15.338 6.622 9.269 1.00 96.12 396 GLN A CA 1
ATOM 2929 C C . GLN A 1 396 ? 14.388 6.982 10.407 1.00 96.12 396 GLN A C 1
ATOM 2931 O O . GLN A 1 396 ? 13.444 7.757 10.232 1.00 96.12 396 GLN A O 1
ATOM 2936 N N . VAL A 1 397 ? 14.654 6.414 11.578 1.00 96.50 397 VAL A N 1
ATOM 2937 C CA . VAL A 1 397 ? 13.976 6.761 12.825 1.00 96.50 397 VAL A CA 1
ATOM 2938 C C . VAL A 1 397 ? 14.517 8.089 13.348 1.00 96.50 397 VAL A C 1
ATOM 2940 O O . VAL A 1 397 ? 15.721 8.307 13.350 1.00 96.50 397 VAL A O 1
ATOM 2943 N N . LEU A 1 398 ? 13.609 8.958 13.787 1.00 95.56 398 LEU A N 1
ATOM 2944 C CA . LEU A 1 398 ? 13.891 10.272 14.372 1.00 95.56 398 LEU A CA 1
ATOM 2945 C C . LEU A 1 398 ? 13.616 10.306 15.881 1.00 95.56 398 LEU A C 1
ATOM 2947 O O . LEU A 1 398 ? 14.219 11.077 16.615 1.00 95.56 398 LEU A O 1
ATOM 2951 N N . GLU A 1 399 ? 12.627 9.537 16.345 1.00 95.25 399 GLU A N 1
ATOM 2952 C CA . GLU A 1 399 ? 12.234 9.462 17.756 1.00 95.25 399 GLU A CA 1
ATOM 2953 C C . GLU A 1 399 ? 11.717 8.042 18.049 1.00 95.25 399 GLU A C 1
ATOM 2955 O O . GLU A 1 399 ? 11.049 7.465 17.178 1.00 95.25 399 GLU A O 1
ATOM 2960 N N . PRO A 1 400 ? 11.920 7.483 19.258 1.00 95.00 400 PRO A N 1
ATOM 2961 C CA . PRO A 1 400 ? 12.599 8.054 20.430 1.00 95.00 400 PRO A CA 1
ATOM 2962 C C . PRO A 1 400 ? 14.137 7.956 20.383 1.00 95.00 400 PRO A C 1
ATOM 2964 O O . PRO A 1 400 ? 14.704 7.281 19.530 1.00 95.00 400 PRO A O 1
ATOM 2967 N N . GLN A 1 401 ? 14.803 8.639 21.323 1.00 92.44 401 GLN A N 1
ATOM 2968 C CA . GLN A 1 401 ? 16.262 8.832 21.357 1.00 92.44 401 GLN A CA 1
ATOM 2969 C C . GLN A 1 401 ? 17.081 7.531 21.382 1.00 92.44 401 GLN A C 1
ATOM 2971 O O . GLN A 1 401 ? 18.194 7.497 20.868 1.00 92.44 401 GLN A O 1
ATOM 2976 N N . ASP A 1 402 ? 16.562 6.465 21.990 1.00 91.50 402 ASP A N 1
ATOM 2977 C CA . ASP A 1 402 ? 17.238 5.167 22.113 1.00 91.50 402 ASP A CA 1
ATOM 2978 C C . ASP A 1 402 ? 17.373 4.422 20.777 1.00 91.50 402 ASP A C 1
ATOM 2980 O O . ASP A 1 402 ? 18.253 3.570 20.634 1.00 91.50 402 ASP A O 1
ATOM 2984 N N . ILE A 1 403 ? 16.536 4.762 19.793 1.00 92.06 403 ILE A N 1
ATOM 2985 C CA . ILE A 1 403 ? 16.565 4.193 18.440 1.00 92.06 403 ILE A CA 1
ATOM 2986 C C . ILE A 1 403 ? 16.665 5.263 17.342 1.00 92.06 403 ILE A C 1
ATOM 2988 O O . ILE A 1 403 ? 16.492 4.950 16.163 1.00 92.06 403 ILE A O 1
ATOM 2992 N N . ASP A 1 404 ? 16.960 6.508 17.714 1.00 94.75 404 ASP A N 1
ATOM 2993 C CA . ASP A 1 404 ? 17.219 7.606 16.785 1.00 94.75 404 ASP A CA 1
ATOM 2994 C C . ASP A 1 404 ? 18.384 7.259 15.844 1.00 94.75 404 ASP A C 1
ATOM 2996 O O . ASP A 1 404 ? 19.376 6.641 16.242 1.00 94.75 404 ASP A O 1
ATOM 3000 N N . GLY A 1 405 ? 18.227 7.602 14.567 1.00 94.62 405 GLY A N 1
ATOM 3001 C CA . GLY A 1 405 ? 19.182 7.338 13.498 1.00 94.62 405 GLY A CA 1
ATOM 3002 C C . GLY A 1 405 ? 19.185 5.902 12.966 1.00 94.62 405 GLY A C 1
ATOM 3003 O O . GLY A 1 405 ? 19.901 5.633 11.998 1.00 94.62 405 GLY A O 1
ATOM 3004 N N . VAL A 1 406 ? 18.408 4.969 13.539 1.00 95.50 406 VAL A N 1
ATOM 3005 C CA . VAL A 1 406 ? 18.257 3.625 12.952 1.00 95.50 406 VAL A CA 1
ATOM 3006 C C . VAL A 1 406 ? 17.696 3.770 11.543 1.00 95.50 406 VAL A C 1
ATOM 3008 O O . VAL A 1 406 ? 16.603 4.303 11.346 1.00 95.50 406 VAL A O 1
ATOM 3011 N N . GLY A 1 407 ? 18.470 3.311 10.563 1.00 95.75 407 GLY A N 1
ATOM 3012 C CA . GLY A 1 407 ? 18.198 3.503 9.145 1.00 95.75 407 GLY A CA 1
ATOM 3013 C C . GLY A 1 407 ? 17.933 2.189 8.427 1.00 95.75 407 GLY A C 1
ATOM 3014 O O . GLY A 1 407 ? 18.493 1.159 8.795 1.00 95.75 407 GLY A O 1
ATOM 3015 N N . GLY A 1 408 ? 17.122 2.229 7.375 1.00 96.00 408 GLY A N 1
ATOM 3016 C CA . GLY A 1 408 ? 16.846 1.095 6.498 1.00 96.00 408 GLY A CA 1
ATOM 3017 C C . GLY A 1 408 ? 17.035 1.483 5.036 1.00 96.00 408 GLY A C 1
ATOM 3018 O O . GLY A 1 408 ? 16.623 2.567 4.642 1.00 96.00 408 GLY A O 1
ATOM 3019 N N . LEU A 1 409 ? 17.634 0.606 4.234 1.00 97.62 409 LEU A N 1
ATOM 3020 C CA . LEU A 1 409 ? 17.684 0.697 2.773 1.00 97.62 409 LEU A CA 1
ATOM 3021 C C . LEU A 1 409 ? 17.100 -0.590 2.202 1.00 97.62 409 LEU A C 1
ATOM 3023 O O . LEU A 1 409 ? 17.506 -1.673 2.613 1.00 97.62 409 LEU A O 1
ATOM 3027 N N . THR A 1 410 ? 16.178 -0.480 1.252 1.00 97.25 410 THR A N 1
ATOM 3028 C CA . THR A 1 410 ? 15.662 -1.618 0.483 1.00 97.25 410 THR A CA 1
ATOM 3029 C C . THR A 1 410 ? 15.813 -1.342 -1.002 1.00 97.25 410 THR A C 1
ATOM 3031 O O . THR A 1 410 ? 15.429 -0.270 -1.463 1.00 97.25 410 THR A O 1
ATOM 3034 N N . LYS A 1 411 ? 16.330 -2.321 -1.745 1.00 97.44 411 LYS A N 1
ATOM 3035 C CA . LYS A 1 411 ? 16.380 -2.338 -3.206 1.00 97.44 411 LYS A CA 1
ATOM 3036 C C . LYS A 1 411 ? 15.633 -3.561 -3.720 1.00 97.44 411 LYS A C 1
ATOM 3038 O O . LYS A 1 411 ? 15.943 -4.691 -3.344 1.00 97.44 411 LYS A O 1
ATOM 3043 N N . ARG A 1 412 ? 14.640 -3.343 -4.579 1.00 96.38 412 ARG A N 1
ATOM 3044 C CA . ARG A 1 412 ? 13.882 -4.412 -5.234 1.00 96.38 412 ARG A CA 1
ATOM 3045 C C . ARG A 1 412 ? 14.381 -4.576 -6.656 1.00 96.38 412 ARG A C 1
ATOM 3047 O O . ARG A 1 412 ? 14.131 -3.716 -7.494 1.00 96.38 412 ARG A O 1
ATOM 3054 N N . VAL A 1 413 ? 15.037 -5.694 -6.940 1.00 95.56 413 VAL A N 1
ATOM 3055 C CA . VAL A 1 413 ? 15.506 -6.023 -8.293 1.00 95.56 413 VAL A CA 1
ATOM 3056 C C . VAL A 1 413 ? 14.313 -6.347 -9.198 1.00 95.56 413 VAL A C 1
ATOM 3058 O O . VAL A 1 413 ? 13.358 -7.013 -8.779 1.00 95.56 413 VAL A O 1
ATOM 3061 N N . ASN A 1 414 ? 14.355 -5.870 -10.443 1.00 95.38 414 ASN A N 1
ATOM 3062 C CA . ASN A 1 414 ? 13.365 -6.162 -11.474 1.00 95.38 414 ASN A CA 1
ATOM 3063 C C . ASN A 1 414 ? 13.632 -7.527 -12.125 1.00 95.38 414 ASN A C 1
ATOM 3065 O O . ASN A 1 414 ? 14.011 -7.643 -13.290 1.00 95.38 414 ASN A O 1
ATOM 3069 N N . ASP A 1 415 ? 13.432 -8.568 -11.331 1.00 92.38 415 ASP A N 1
ATOM 3070 C CA . ASP A 1 415 ? 13.414 -9.959 -11.756 1.00 92.38 415 ASP A CA 1
ATOM 3071 C C . ASP A 1 415 ? 12.317 -10.723 -11.005 1.00 92.38 415 ASP A C 1
ATOM 3073 O O . ASP A 1 415 ? 11.634 -10.170 -10.137 1.00 92.38 415 ASP A O 1
ATOM 3077 N N . TRP A 1 416 ? 12.145 -12.000 -11.332 1.00 94.00 416 TRP A N 1
ATOM 3078 C CA . TRP A 1 416 ? 11.071 -12.814 -10.765 1.00 94.00 416 TRP A CA 1
ATOM 3079 C C . TRP A 1 416 ? 11.501 -13.642 -9.553 1.00 94.00 416 TRP A C 1
ATOM 3081 O O . TRP A 1 416 ? 10.661 -14.049 -8.759 1.00 94.00 416 TRP A O 1
ATOM 3091 N N . THR A 1 417 ? 12.801 -13.899 -9.398 1.00 91.88 417 THR A N 1
ATOM 3092 C CA . THR A 1 417 ? 13.310 -14.915 -8.465 1.00 91.88 417 THR A CA 1
ATOM 3093 C C . THR A 1 417 ? 14.147 -14.351 -7.329 1.00 91.88 417 THR A C 1
ATOM 3095 O O . THR A 1 417 ? 14.281 -15.013 -6.301 1.00 91.88 417 THR A O 1
ATOM 3098 N N . SER A 1 418 ? 14.733 -13.161 -7.484 1.00 92.12 418 SER A N 1
ATOM 3099 C CA . SER A 1 418 ? 15.580 -12.601 -6.436 1.00 92.12 418 SER A CA 1
ATOM 3100 C C . SER A 1 418 ? 14.739 -12.042 -5.303 1.00 92.12 418 SER A C 1
ATOM 3102 O O . SER A 1 418 ? 13.651 -11.486 -5.504 1.00 92.12 418 SER A O 1
ATOM 3104 N N . GLN A 1 419 ? 15.285 -12.177 -4.101 1.00 91.75 419 GLN A N 1
ATOM 3105 C CA . GLN A 1 419 ? 14.770 -11.509 -2.920 1.00 91.75 419 GLN A CA 1
ATOM 3106 C C . GLN A 1 419 ? 15.155 -10.025 -2.948 1.00 91.75 419 GLN A C 1
ATOM 3108 O O . GLN A 1 419 ? 16.193 -9.648 -3.492 1.00 91.75 419 GLN A O 1
ATOM 3113 N N . ASP A 1 420 ? 14.324 -9.200 -2.324 1.00 94.69 420 ASP A N 1
ATOM 3114 C CA . ASP A 1 420 ? 14.602 -7.800 -2.040 1.00 94.69 420 ASP A CA 1
ATOM 3115 C C . ASP A 1 420 ? 15.905 -7.734 -1.233 1.00 94.69 420 ASP A C 1
ATOM 3117 O O . ASP A 1 420 ? 16.141 -8.516 -0.303 1.00 94.69 420 ASP A O 1
ATOM 3121 N N . GLU A 1 421 ? 16.766 -6.794 -1.589 1.00 96.06 421 GLU A N 1
ATOM 3122 C CA . GLU A 1 421 ? 17.991 -6.551 -0.853 1.00 96.06 421 GLU A CA 1
ATOM 3123 C C . GLU A 1 421 ? 17.723 -5.487 0.205 1.00 96.06 421 GLU A C 1
ATOM 3125 O O . GLU A 1 421 ? 17.429 -4.339 -0.126 1.00 96.06 421 GLU A O 1
ATOM 3130 N N . THR A 1 422 ? 17.808 -5.862 1.482 1.00 95.62 422 THR A N 1
ATOM 3131 C CA . THR A 1 422 ? 17.518 -4.950 2.593 1.00 95.62 422 THR A CA 1
ATOM 3132 C C . THR A 1 422 ? 18.697 -4.861 3.548 1.00 95.62 422 THR A C 1
ATOM 3134 O O . THR A 1 422 ? 19.276 -5.875 3.941 1.00 95.62 422 THR A O 1
ATOM 3137 N N . TRP A 1 423 ? 19.024 -3.642 3.968 1.00 96.88 423 TRP A N 1
ATOM 3138 C CA . TRP A 1 423 ? 20.057 -3.349 4.951 1.00 96.88 423 TRP A CA 1
ATOM 3139 C C . TRP A 1 423 ? 19.524 -2.451 6.055 1.00 96.88 423 TRP A C 1
ATOM 3141 O O . TRP A 1 423 ? 18.784 -1.510 5.782 1.00 96.88 423 TRP A O 1
ATOM 3151 N N . PHE A 1 424 ? 19.970 -2.700 7.283 1.00 95.12 424 PHE A N 1
ATOM 3152 C CA . PHE A 1 424 ? 19.724 -1.829 8.424 1.00 95.12 424 PHE A CA 1
ATOM 3153 C C . PHE A 1 424 ? 21.032 -1.276 8.979 1.00 95.12 424 PHE A C 1
ATOM 3155 O O . PHE A 1 424 ? 21.985 -2.025 9.208 1.00 95.12 424 PHE A O 1
ATOM 3162 N N . TYR A 1 425 ? 21.058 0.033 9.206 1.00 96.31 425 TYR A N 1
ATOM 3163 C CA . TYR A 1 425 ? 22.113 0.744 9.912 1.00 96.31 425 TYR A CA 1
ATOM 3164 C C . TYR A 1 425 ? 21.697 0.976 11.363 1.00 96.31 425 TYR A C 1
ATOM 3166 O O . TYR A 1 425 ? 20.593 1.449 11.630 1.00 96.31 425 TYR A O 1
ATOM 3174 N N . VAL A 1 426 ? 22.588 0.646 12.300 1.00 94.00 426 VAL A N 1
ATOM 3175 C CA . VAL A 1 426 ? 22.362 0.835 13.739 1.00 94.00 426 VAL A CA 1
ATOM 3176 C C . VAL A 1 426 ? 23.424 1.790 14.296 1.00 94.00 426 VAL A C 1
ATOM 3178 O O . VAL A 1 426 ? 24.578 1.364 14.448 1.00 94.00 426 VAL A O 1
ATOM 3181 N N . PRO A 1 427 ? 23.060 3.040 14.652 1.00 91.00 427 PRO A N 1
ATOM 3182 C CA . PRO A 1 427 ? 24.012 4.077 15.060 1.00 91.00 427 PRO A CA 1
ATOM 3183 C C . PRO A 1 427 ? 24.883 3.697 16.254 1.00 91.00 427 PRO A C 1
ATOM 3185 O O . PRO A 1 427 ? 26.090 3.923 16.228 1.00 91.00 427 PRO A O 1
ATOM 3188 N N . SER A 1 428 ? 24.310 3.034 17.264 1.00 89.50 428 SER A N 1
ATOM 3189 C CA . SER A 1 428 ? 25.038 2.621 18.475 1.00 89.50 428 SER A CA 1
ATOM 3190 C C . SER A 1 428 ? 26.214 1.683 18.188 1.00 89.50 428 SER A C 1
ATOM 3192 O O . SER A 1 428 ? 27.192 1.662 18.930 1.00 89.50 428 SER A O 1
ATOM 3194 N N . THR A 1 429 ? 26.147 0.931 17.085 1.00 91.62 429 THR A N 1
ATOM 3195 C CA . THR A 1 429 ? 27.230 0.039 16.645 1.00 91.62 429 THR A CA 1
ATOM 3196 C C . THR A 1 429 ? 27.990 0.568 15.434 1.00 91.62 429 THR A C 1
ATOM 3198 O O . THR A 1 429 ? 29.024 -0.004 15.090 1.00 91.62 429 THR A O 1
ATOM 3201 N N . ARG A 1 430 ? 27.479 1.623 14.780 1.00 92.00 430 ARG A N 1
ATOM 3202 C CA . ARG A 1 430 ? 27.933 2.141 13.480 1.00 92.00 430 ARG A CA 1
ATOM 3203 C C . ARG A 1 430 ? 28.117 1.043 12.429 1.00 92.00 430 ARG A C 1
ATOM 3205 O O . ARG A 1 430 ? 29.085 1.036 11.673 1.00 92.00 430 ARG A O 1
ATOM 3212 N N . ARG A 1 431 ? 27.212 0.061 12.413 1.00 94.00 431 ARG A N 1
ATOM 3213 C CA . ARG A 1 431 ? 27.266 -1.077 11.485 1.00 94.00 431 ARG A CA 1
ATOM 3214 C C . ARG A 1 431 ? 26.027 -1.127 10.619 1.00 94.00 431 ARG A C 1
ATOM 3216 O O . ARG A 1 431 ? 24.915 -0.919 11.096 1.00 94.00 431 ARG A O 1
ATOM 3223 N N . VAL A 1 432 ? 26.255 -1.505 9.367 1.00 96.31 432 VAL A N 1
ATOM 3224 C CA . VAL A 1 432 ? 25.218 -1.929 8.432 1.00 96.31 432 VAL A CA 1
ATOM 3225 C C . VAL A 1 432 ? 25.142 -3.450 8.440 1.00 96.31 432 VAL A C 1
ATOM 3227 O O . VAL A 1 432 ? 26.171 -4.128 8.409 1.00 96.31 432 VAL A O 1
ATOM 3230 N N . ARG A 1 433 ? 23.929 -3.999 8.462 1.00 94.69 433 ARG A N 1
ATOM 3231 C CA . ARG A 1 433 ? 23.683 -5.437 8.316 1.00 94.69 433 ARG A CA 1
ATOM 3232 C C . ARG A 1 433 ? 22.659 -5.682 7.224 1.00 94.69 433 ARG A C 1
ATOM 3234 O O . ARG A 1 433 ? 21.600 -5.063 7.242 1.00 94.69 433 ARG A O 1
ATOM 3241 N N . ARG A 1 434 ? 22.961 -6.605 6.308 1.00 95.19 434 ARG A N 1
ATOM 3242 C CA . ARG A 1 434 ? 21.961 -7.143 5.379 1.00 95.19 434 ARG A CA 1
ATOM 3243 C C . ARG A 1 434 ? 20.995 -8.033 6.161 1.00 95.19 434 ARG A C 1
ATOM 3245 O O . ARG A 1 434 ? 21.437 -8.813 7.005 1.00 95.19 434 ARG A O 1
ATOM 3252 N N . VAL A 1 435 ? 19.704 -7.915 5.884 1.00 93.56 435 VAL A N 1
ATOM 3253 C CA . VAL A 1 435 ? 18.649 -8.741 6.482 1.00 93.56 435 VAL A CA 1
ATOM 3254 C C . VAL A 1 435 ? 17.866 -9.477 5.400 1.00 93.56 435 VAL A C 1
ATOM 3256 O O . VAL A 1 435 ? 17.935 -9.129 4.222 1.00 93.56 435 VAL A O 1
ATOM 3259 N N . ASN A 1 436 ? 17.140 -10.520 5.799 1.00 92.00 436 ASN A N 1
ATOM 3260 C CA . ASN A 1 436 ? 16.261 -11.256 4.896 1.00 92.00 436 ASN A CA 1
ATOM 3261 C C . ASN A 1 436 ? 15.008 -10.412 4.580 1.00 92.00 436 ASN A C 1
ATOM 3263 O O . ASN A 1 436 ? 14.423 -9.824 5.490 1.00 92.00 436 ASN A O 1
ATOM 3267 N N . ALA A 1 437 ? 14.564 -10.391 3.322 1.00 89.56 437 ALA A N 1
ATOM 3268 C CA . ALA A 1 437 ? 13.330 -9.736 2.888 1.00 89.56 437 ALA A CA 1
ATOM 3269 C C . ALA A 1 437 ? 12.080 -10.209 3.659 1.00 89.56 437 ALA A C 1
ATOM 3271 O O . ALA A 1 437 ? 11.156 -9.422 3.877 1.00 89.56 437 ALA A O 1
ATOM 3272 N N . ALA A 1 438 ? 12.063 -11.462 4.130 1.00 92.19 438 ALA A N 1
ATOM 3273 C CA . ALA A 1 438 ? 10.977 -12.017 4.940 1.00 92.19 438 ALA A CA 1
ATOM 3274 C C . ALA A 1 438 ? 10.738 -11.264 6.262 1.00 92.19 438 ALA A C 1
ATOM 3276 O O . ALA A 1 438 ? 9.613 -11.258 6.771 1.00 92.19 438 ALA A O 1
ATOM 3277 N N . THR A 1 439 ? 11.755 -10.557 6.778 1.00 91.62 439 THR A N 1
ATOM 3278 C CA . THR A 1 439 ? 11.668 -9.774 8.029 1.00 91.62 439 THR A CA 1
ATOM 3279 C C . THR A 1 439 ? 10.625 -8.661 7.979 1.00 91.62 439 THR A C 1
ATOM 3281 O O . THR A 1 439 ? 10.183 -8.167 9.008 1.00 91.62 439 THR A O 1
ATOM 3284 N N . ARG A 1 440 ? 10.128 -8.288 6.794 1.00 92.06 440 ARG A N 1
ATOM 3285 C CA . ARG A 1 440 ? 8.999 -7.353 6.677 1.00 92.06 440 ARG A CA 1
ATOM 3286 C C . ARG A 1 440 ? 7.706 -7.864 7.322 1.00 92.06 440 ARG A C 1
ATOM 3288 O O . ARG A 1 440 ? 6.819 -7.067 7.606 1.00 92.06 440 ARG A O 1
ATOM 3295 N N . SER A 1 441 ? 7.598 -9.174 7.526 1.00 94.19 441 SER A N 1
ATOM 3296 C CA . SER A 1 441 ? 6.499 -9.814 8.253 1.00 94.19 441 SER A CA 1
ATOM 3297 C C . SER A 1 441 ? 6.762 -9.949 9.757 1.00 94.19 441 SER A C 1
ATOM 3299 O O . SER A 1 441 ? 5.945 -10.529 10.470 1.00 94.19 441 SER A O 1
ATOM 3301 N N . ASP A 1 442 ? 7.882 -9.417 10.256 1.00 92.94 442 ASP A N 1
ATOM 3302 C CA . ASP A 1 442 ? 8.135 -9.254 11.686 1.00 92.94 442 ASP A CA 1
ATOM 3303 C C . ASP A 1 442 ? 7.437 -7.987 12.217 1.00 92.94 442 ASP A C 1
ATOM 3305 O O . ASP A 1 442 ? 7.362 -6.972 11.508 1.00 92.94 442 ASP A O 1
ATOM 3309 N N . PRO A 1 443 ? 6.935 -8.009 13.465 1.00 92.56 443 PRO A N 1
ATOM 3310 C CA . PRO A 1 443 ? 6.416 -6.815 14.121 1.00 92.56 443 PRO A CA 1
ATOM 3311 C C . PRO A 1 443 ? 7.487 -5.720 14.210 1.00 92.56 443 PRO A C 1
ATOM 3313 O O . PRO A 1 443 ? 8.607 -5.955 14.675 1.00 92.56 443 PRO A O 1
ATOM 3316 N N . VAL A 1 444 ? 7.143 -4.491 13.830 1.00 92.62 444 VAL A N 1
ATOM 3317 C CA . VAL A 1 444 ? 8.073 -3.358 13.874 1.00 92.62 444 VAL A CA 1
ATOM 3318 C C . VAL A 1 444 ? 8.285 -2.930 15.323 1.00 92.62 444 VAL A C 1
ATOM 3320 O O . VAL A 1 444 ? 7.404 -2.346 15.949 1.00 92.62 444 VAL A O 1
ATOM 3323 N N . ALA A 1 445 ? 9.473 -3.203 15.866 1.00 88.50 445 ALA A N 1
ATOM 3324 C CA . ALA A 1 445 ? 9.910 -2.730 17.182 1.00 88.50 445 ALA A CA 1
ATOM 3325 C C . ALA A 1 445 ? 8.887 -2.978 18.320 1.00 88.50 445 ALA A C 1
ATOM 3327 O O . ALA A 1 445 ? 8.707 -2.129 19.198 1.00 88.50 445 ALA A O 1
ATOM 3328 N N . GLY A 1 446 ? 8.213 -4.134 18.318 1.00 89.31 446 GLY A N 1
ATOM 3329 C CA . GLY A 1 446 ? 7.238 -4.526 19.351 1.00 89.31 446 GLY A CA 1
ATOM 3330 C C . GLY A 1 446 ? 5.840 -3.902 19.213 1.00 89.31 446 GLY A C 1
ATOM 3331 O O . GLY A 1 446 ? 5.027 -4.003 20.137 1.00 89.31 446 GLY A O 1
ATOM 3332 N N . LEU A 1 447 ? 5.565 -3.244 18.086 1.00 94.12 447 LEU A N 1
ATOM 3333 C CA . LEU A 1 447 ? 4.239 -2.766 17.699 1.00 94.12 447 LEU A CA 1
ATOM 3334 C C . LEU A 1 447 ? 3.474 -3.855 16.937 1.00 94.12 447 LEU A C 1
ATOM 3336 O O . LEU A 1 447 ? 4.081 -4.638 16.215 1.00 94.12 447 LEU A O 1
ATOM 3340 N N . ASP A 1 448 ? 2.143 -3.848 17.012 1.00 93.94 448 ASP A N 1
ATOM 3341 C CA . ASP A 1 448 ? 1.272 -4.693 16.181 1.00 93.94 448 ASP A CA 1
ATOM 3342 C C . ASP A 1 448 ? 1.094 -4.093 14.765 1.00 93.94 448 ASP A C 1
ATOM 3344 O O . ASP A 1 448 ? -0.020 -3.883 14.292 1.00 93.94 448 ASP A O 1
ATOM 3348 N N . ILE A 1 449 ? 2.203 -3.749 14.104 1.00 94.94 449 ILE A N 1
ATOM 3349 C CA . ILE A 1 449 ? 2.267 -3.322 12.696 1.00 94.94 449 ILE A CA 1
ATOM 3350 C C . ILE A 1 449 ? 3.532 -3.886 12.060 1.00 94.94 449 ILE A C 1
ATOM 3352 O O . ILE A 1 449 ? 4.562 -4.014 12.723 1.00 94.94 449 ILE A O 1
ATOM 3356 N N . PHE A 1 450 ? 3.456 -4.208 10.776 1.00 95.19 450 PHE A N 1
ATOM 3357 C CA . PHE A 1 450 ? 4.492 -4.928 10.052 1.00 95.19 450 PHE A CA 1
ATOM 3358 C C . PHE A 1 450 ? 5.027 -4.078 8.896 1.00 95.19 450 PHE A C 1
ATOM 3360 O O . PHE A 1 450 ? 4.311 -3.254 8.325 1.00 95.19 450 PHE A O 1
ATOM 3367 N N . GLY A 1 451 ? 6.284 -4.296 8.500 1.00 93.25 451 GLY A N 1
ATOM 3368 C CA . GLY A 1 451 ? 6.837 -3.661 7.296 1.00 93.25 451 GLY A CA 1
ATOM 3369 C C . GLY A 1 451 ? 6.049 -4.025 6.029 1.00 93.25 451 GLY A C 1
ATOM 3370 O O . GLY A 1 451 ? 5.989 -3.246 5.081 1.00 93.25 451 GLY A O 1
ATOM 3371 N N . ASP A 1 452 ? 5.400 -5.191 6.032 1.00 94.38 452 ASP A N 1
ATOM 3372 C CA . ASP A 1 452 ? 4.472 -5.643 4.997 1.00 94.38 452 ASP A CA 1
ATOM 3373 C C . ASP A 1 452 ? 3.174 -4.827 4.921 1.00 94.38 452 ASP A C 1
ATOM 3375 O O . ASP A 1 452 ? 2.518 -4.834 3.884 1.00 94.38 452 ASP A O 1
ATOM 3379 N N . ASP A 1 453 ? 2.785 -4.123 5.985 1.00 94.06 453 ASP A N 1
ATOM 3380 C CA . ASP A 1 453 ? 1.581 -3.285 5.980 1.00 94.06 453 ASP A CA 1
ATOM 3381 C C . ASP A 1 453 ? 1.835 -1.898 5.402 1.00 94.06 453 ASP A C 1
ATOM 3383 O O . ASP A 1 453 ? 0.889 -1.121 5.243 1.00 94.06 453 ASP A O 1
ATOM 3387 N N . LEU A 1 454 ? 3.085 -1.565 5.055 1.00 90.38 454 LEU A N 1
ATOM 3388 C CA . LEU A 1 454 ? 3.346 -0.360 4.286 1.00 90.38 454 LEU A CA 1
ATOM 3389 C C . LEU A 1 454 ? 2.492 -0.424 3.019 1.00 90.38 454 LEU A C 1
ATOM 3391 O O . LEU A 1 454 ? 2.572 -1.366 2.234 1.00 90.38 454 LEU A O 1
ATOM 3395 N N . ASN A 1 455 ? 1.635 0.582 2.849 1.00 88.94 455 ASN A N 1
ATOM 3396 C CA . ASN A 1 455 ? 0.677 0.632 1.756 1.00 88.94 455 ASN A CA 1
ATOM 3397 C C . ASN A 1 455 ? -0.352 -0.522 1.725 1.00 88.94 455 ASN A C 1
ATOM 3399 O O . ASN A 1 455 ? -0.916 -0.816 0.672 1.00 88.94 455 ASN A O 1
ATOM 3403 N N . CYS A 1 456 ? -0.625 -1.144 2.874 1.00 92.81 456 CYS A N 1
ATOM 3404 C CA . CYS A 1 456 ? -1.450 -2.342 3.081 1.00 92.81 456 CYS A CA 1
ATOM 3405 C C . CYS A 1 456 ? -0.857 -3.662 2.560 1.00 92.81 456 CYS A C 1
ATOM 3407 O O . CYS A 1 456 ? -1.194 -4.735 3.058 1.00 92.81 456 CYS A O 1
ATOM 3409 N N . TYR A 1 457 ? 0.052 -3.597 1.594 1.00 94.75 457 TYR A N 1
ATOM 3410 C CA . TYR A 1 457 ? 0.867 -4.718 1.148 1.00 94.75 457 TYR A CA 1
ATOM 3411 C C . TYR A 1 457 ? 2.157 -4.176 0.529 1.00 94.75 457 TYR A C 1
ATOM 3413 O O . TYR A 1 457 ? 2.116 -3.446 -0.465 1.00 94.75 457 TYR A O 1
ATOM 3421 N N . ALA A 1 458 ? 3.296 -4.544 1.113 1.00 93.06 458 ALA A N 1
ATOM 3422 C CA . ALA A 1 458 ? 4.621 -4.158 0.630 1.00 93.06 458 ALA A CA 1
ATOM 3423 C C . ALA A 1 458 ? 5.427 -5.337 0.072 1.00 93.06 458 ALA A C 1
ATOM 3425 O O . ALA A 1 458 ? 6.502 -5.127 -0.502 1.00 93.06 458 ALA A O 1
ATOM 3426 N N . GLY A 1 459 ? 4.935 -6.568 0.243 1.00 91.56 459 GLY A N 1
ATOM 3427 C CA . GLY A 1 459 ? 5.537 -7.774 -0.308 1.00 91.56 459 GLY A CA 1
ATOM 3428 C C . GLY A 1 459 ? 5.807 -7.673 -1.813 1.00 91.56 459 GLY A C 1
ATOM 3429 O O . GLY A 1 459 ? 5.223 -6.866 -2.541 1.00 91.56 459 GLY A O 1
ATOM 3430 N N . LYS A 1 460 ? 6.764 -8.472 -2.283 1.00 93.56 460 LYS A N 1
ATOM 3431 C CA . LYS A 1 460 ? 6.993 -8.653 -3.716 1.00 93.56 460 LYS A CA 1
ATOM 3432 C C . LYS A 1 460 ? 5.904 -9.600 -4.226 1.00 93.56 460 LYS A C 1
ATOM 3434 O O . LYS A 1 460 ? 5.670 -10.628 -3.591 1.00 93.56 460 LYS A O 1
ATOM 3439 N N . VAL A 1 461 ? 5.245 -9.256 -5.339 1.00 95.88 461 VAL A N 1
ATOM 3440 C CA . VAL A 1 461 ? 4.135 -10.051 -5.910 1.00 95.88 461 VAL A CA 1
ATOM 3441 C C . VAL A 1 461 ? 4.550 -11.512 -6.058 1.00 95.88 461 VAL A C 1
ATOM 3443 O O . VAL A 1 461 ? 3.797 -12.419 -5.720 1.00 95.88 461 VAL A O 1
ATOM 3446 N N . GLU A 1 462 ? 5.790 -11.727 -6.476 1.00 95.12 462 GLU A N 1
ATOM 3447 C CA . GLU A 1 462 ? 6.354 -13.039 -6.754 1.00 95.12 462 GLU A CA 1
ATOM 3448 C C . GLU A 1 462 ? 6.608 -13.911 -5.512 1.00 95.12 462 GLU A C 1
ATOM 3450 O O . GLU A 1 462 ? 6.836 -15.110 -5.640 1.00 95.12 462 GLU A O 1
ATOM 3455 N N . TYR A 1 463 ? 6.550 -13.356 -4.297 1.00 91.69 463 TYR A N 1
ATOM 3456 C CA . TYR A 1 463 ? 6.715 -14.147 -3.067 1.00 91.69 463 TYR A CA 1
ATOM 3457 C C . TYR A 1 463 ? 5.479 -14.959 -2.702 1.00 91.69 463 TYR A C 1
ATOM 3459 O O . TYR A 1 463 ? 5.549 -15.807 -1.814 1.00 91.69 463 TYR A O 1
ATOM 3467 N N . TYR A 1 464 ? 4.341 -14.637 -3.308 1.00 94.44 464 TYR A N 1
ATOM 3468 C CA . TYR A 1 464 ? 3.043 -15.140 -2.906 1.00 94.44 464 TYR A CA 1
ATOM 3469 C C . TYR A 1 464 ? 2.454 -16.021 -4.002 1.00 94.44 464 TYR A C 1
ATOM 3471 O O . TYR A 1 464 ? 2.499 -15.691 -5.188 1.00 94.44 464 TYR A O 1
ATOM 3479 N N . LYS A 1 465 ? 1.815 -17.116 -3.594 1.00 95.25 465 LYS A N 1
ATOM 3480 C CA . LYS A 1 465 ? 0.794 -17.768 -4.409 1.00 95.25 465 LYS A CA 1
ATOM 3481 C C . LYS A 1 465 ? -0.516 -17.035 -4.204 1.00 95.25 465 LYS A C 1
ATOM 3483 O O . LYS A 1 465 ? -0.955 -16.847 -3.069 1.00 95.25 465 LYS A O 1
ATOM 3488 N N . TRP A 1 466 ? -1.115 -16.620 -5.311 1.00 97.31 466 TRP A N 1
ATOM 3489 C CA . TRP A 1 466 ? -2.323 -15.811 -5.315 1.00 97.31 466 TRP A CA 1
ATOM 3490 C C . TRP A 1 466 ? -3.516 -16.622 -5.783 1.00 97.31 466 TRP A C 1
ATOM 3492 O O . TRP A 1 466 ? -3.419 -17.420 -6.714 1.00 97.31 466 TRP A O 1
ATOM 3502 N N . LYS A 1 467 ? -4.667 -16.368 -5.172 1.00 97.06 467 LYS A N 1
ATOM 3503 C CA . LYS A 1 467 ? -5.939 -16.963 -5.557 1.00 97.06 467 LYS A CA 1
ATOM 3504 C C . LYS A 1 467 ? -7.042 -15.921 -5.468 1.00 97.06 467 LYS A C 1
ATOM 3506 O O . LYS A 1 467 ? -7.153 -15.215 -4.472 1.00 97.06 467 LYS A O 1
ATOM 3511 N N . LEU A 1 468 ? -7.892 -15.851 -6.485 1.00 97.62 468 LEU A N 1
ATOM 3512 C CA . LEU A 1 468 ? -9.139 -15.099 -6.393 1.00 97.62 468 LEU A CA 1
ATOM 3513 C C . LEU A 1 468 ? -10.150 -15.952 -5.621 1.00 97.62 468 LEU A C 1
ATOM 3515 O O . LEU A 1 468 ? -10.437 -17.081 -6.021 1.00 97.62 468 LEU A O 1
ATOM 3519 N N . VAL A 1 469 ? -10.660 -15.438 -4.502 1.00 96.38 469 VAL A N 1
ATOM 3520 C CA . VAL A 1 469 ? -11.593 -16.179 -3.636 1.00 96.38 469 VAL A CA 1
ATOM 3521 C C . VAL A 1 469 ? -13.008 -15.616 -3.649 1.00 96.38 469 VAL A C 1
ATOM 3523 O O . VAL A 1 469 ? -13.932 -16.303 -3.224 1.00 96.38 469 VAL A O 1
ATOM 3526 N N . GLY A 1 470 ? -13.207 -14.407 -4.173 1.00 95.50 470 GLY A N 1
ATOM 3527 C CA . GLY A 1 470 ? -14.541 -13.850 -4.336 1.00 95.50 470 GLY A CA 1
ATOM 3528 C C . GLY A 1 470 ? -14.550 -12.424 -4.857 1.00 95.50 470 GLY A C 1
ATOM 3529 O O . GLY A 1 470 ? -13.513 -11.820 -5.122 1.00 95.50 470 GLY A O 1
ATOM 3530 N N . GLU A 1 471 ? -15.756 -11.889 -4.976 1.00 96.62 471 GLU A N 1
ATOM 3531 C CA . GLU A 1 471 ? -16.038 -10.506 -5.338 1.00 96.62 471 GLU A CA 1
ATOM 3532 C C . GLU A 1 471 ? -17.205 -10.026 -4.479 1.00 96.62 471 GLU A C 1
ATOM 3534 O O . GLU A 1 471 ? -18.150 -10.781 -4.243 1.00 96.62 471 GLU A O 1
ATOM 3539 N N . THR A 1 472 ? -17.139 -8.790 -3.999 1.00 96.00 472 THR A N 1
ATOM 3540 C CA . THR A 1 472 ? -18.208 -8.176 -3.201 1.00 96.00 472 THR A CA 1
ATOM 3541 C C . THR A 1 472 ? -18.100 -6.658 -3.273 1.00 96.00 472 THR A C 1
ATOM 3543 O O . THR A 1 472 ? -17.108 -6.130 -3.777 1.00 96.00 472 THR A O 1
ATOM 3546 N N . ASP A 1 473 ? -19.091 -5.965 -2.730 1.00 97.38 473 ASP A N 1
ATOM 3547 C CA . ASP A 1 473 ? -18.969 -4.558 -2.372 1.00 97.38 473 ASP A CA 1
ATOM 3548 C C . ASP A 1 473 ? -18.486 -4.436 -0.925 1.00 97.38 473 ASP A C 1
ATOM 3550 O O . ASP A 1 473 ? -18.819 -5.267 -0.077 1.00 97.38 473 ASP A O 1
ATOM 3554 N N . ILE A 1 474 ? -17.692 -3.404 -0.641 1.00 98.06 474 ILE A N 1
ATOM 3555 C CA . ILE A 1 474 ? -17.253 -3.057 0.713 1.00 98.06 474 ILE A CA 1
ATOM 3556 C C . ILE A 1 474 ? -17.407 -1.567 0.994 1.00 98.06 474 ILE A C 1
ATOM 3558 O O . ILE A 1 474 ? -17.480 -0.741 0.087 1.00 98.06 474 ILE A O 1
ATOM 3562 N N . LEU A 1 475 ? -17.347 -1.212 2.271 1.00 98.50 475 LEU A N 1
ATOM 3563 C CA . LEU A 1 475 ? -17.058 0.135 2.731 1.00 98.50 475 LEU A CA 1
ATOM 3564 C C . LEU A 1 475 ? -15.535 0.331 2.789 1.00 98.50 475 LEU A C 1
ATOM 3566 O O . LEU A 1 475 ? -14.846 -0.213 3.654 1.00 98.50 475 LEU A O 1
ATOM 3570 N N . ALA A 1 476 ? -15.006 1.096 1.838 1.00 98.12 476 ALA A N 1
ATOM 3571 C CA . ALA A 1 476 ? -13.586 1.348 1.652 1.00 98.12 476 ALA A CA 1
ATOM 3572 C C . ALA A 1 476 ? -13.115 2.606 2.411 1.00 98.12 476 ALA A C 1
ATOM 3574 O O . ALA A 1 476 ? -13.586 3.705 2.107 1.00 98.12 476 ALA A O 1
ATOM 3575 N N . PRO A 1 477 ? -12.182 2.499 3.373 1.00 97.50 477 PRO A N 1
ATOM 3576 C CA . PRO A 1 477 ? -11.550 3.644 4.027 1.00 97.50 477 PRO A CA 1
ATOM 3577 C C . PRO A 1 477 ? -10.775 4.560 3.073 1.00 97.50 477 PRO A C 1
ATOM 3579 O O . PRO A 1 477 ? -9.852 4.150 2.371 1.00 97.50 477 PRO A O 1
ATOM 3582 N N . VAL A 1 478 ? -11.104 5.849 3.118 1.00 97.38 478 VAL A N 1
ATOM 3583 C CA . VAL A 1 478 ? -10.386 6.938 2.448 1.00 97.38 478 VAL A CA 1
ATOM 3584 C C . VAL A 1 478 ? -10.287 8.148 3.377 1.00 97.38 478 VAL A C 1
ATOM 3586 O O . VAL A 1 478 ? -11.111 8.335 4.272 1.00 97.38 478 VAL A O 1
ATOM 3589 N N . LEU A 1 479 ? -9.291 9.004 3.154 1.00 95.31 479 LEU A N 1
ATOM 3590 C CA . LEU A 1 479 ? -9.234 10.317 3.807 1.00 95.31 479 LEU A CA 1
ATOM 3591 C C . LEU A 1 479 ? -10.467 11.149 3.425 1.00 95.31 479 LEU A C 1
ATOM 3593 O O . LEU A 1 479 ? -11.215 11.672 4.247 1.00 95.31 479 LEU A O 1
ATOM 3597 N N . ARG A 1 480 ? -10.684 11.243 2.115 1.00 93.19 480 ARG A N 1
ATOM 3598 C CA . ARG A 1 480 ? -11.858 11.838 1.491 1.00 93.19 480 ARG A CA 1
ATOM 3599 C C . ARG A 1 480 ? -12.019 11.255 0.084 1.00 93.19 480 ARG A C 1
ATOM 3601 O O . ARG A 1 480 ? -11.024 10.802 -0.483 1.00 93.19 480 ARG A O 1
ATOM 3608 N N . PRO A 1 481 ? -13.224 11.300 -0.506 1.00 93.25 481 PRO A N 1
ATOM 3609 C CA . PRO A 1 481 ? -13.484 10.663 -1.798 1.00 93.25 481 PRO A CA 1
ATOM 3610 C C . PRO A 1 481 ? -12.644 11.170 -2.976 1.00 93.25 481 PRO A C 1
ATOM 3612 O O . PRO A 1 481 ? -12.342 10.405 -3.887 1.00 93.25 481 PRO A O 1
ATOM 3615 N N . TYR A 1 482 ? -12.287 12.458 -2.985 1.00 94.38 482 TYR A N 1
ATOM 3616 C CA . TYR A 1 482 ? -11.709 13.114 -4.160 1.00 94.38 482 TYR A CA 1
ATOM 3617 C C . TYR A 1 482 ? -10.364 13.770 -3.869 1.00 94.38 482 TYR A C 1
ATOM 3619 O O . TYR A 1 482 ? -10.109 14.240 -2.754 1.00 94.38 482 TYR A O 1
ATOM 3627 N N . ALA A 1 483 ? -9.536 13.838 -4.910 1.00 95.81 483 ALA A N 1
ATOM 3628 C CA . ALA A 1 483 ? -8.150 14.263 -4.831 1.00 95.81 483 ALA A CA 1
ATOM 3629 C C . ALA A 1 483 ? -7.923 15.607 -4.112 1.00 95.81 483 ALA A C 1
ATOM 3631 O O . ALA A 1 483 ? -8.727 16.543 -4.187 1.00 95.81 483 ALA A O 1
ATOM 3632 N N . LEU A 1 484 ? -6.800 15.686 -3.404 1.00 95.88 484 LEU A N 1
ATOM 3633 C CA . LEU A 1 484 ? -6.218 16.903 -2.850 1.00 95.88 484 LEU A CA 1
ATOM 3634 C C . LEU A 1 484 ? -5.389 17.638 -3.920 1.00 95.88 484 LEU A C 1
ATOM 3636 O O . LEU A 1 484 ? -4.832 16.994 -4.814 1.00 95.88 484 LEU A O 1
ATOM 3640 N N . PRO A 1 485 ? -5.282 18.972 -3.853 1.00 96.00 485 PRO A N 1
ATOM 3641 C CA . PRO A 1 485 ? -4.380 19.707 -4.729 1.00 96.00 485 PRO A CA 1
ATOM 3642 C C . PRO A 1 485 ? -2.918 19.436 -4.351 1.00 96.00 485 PRO A C 1
ATOM 3644 O O . PRO A 1 485 ? -2.571 19.381 -3.173 1.00 96.00 485 PRO A O 1
ATOM 3647 N N . GLN A 1 486 ? -2.061 19.302 -5.358 1.00 96.12 486 GLN A N 1
ATOM 3648 C CA . GLN A 1 486 ? -0.609 19.317 -5.194 1.00 96.12 486 GLN A CA 1
ATOM 3649 C C . GLN A 1 486 ? -0.085 20.746 -5.347 1.00 96.12 486 GLN A C 1
ATOM 3651 O O . GLN A 1 486 ? -0.524 21.492 -6.226 1.00 96.12 486 GLN A O 1
ATOM 3656 N N . LYS A 1 487 ? 0.899 21.111 -4.527 1.00 95.38 487 LYS A N 1
ATOM 3657 C CA . LYS A 1 487 ? 1.625 22.376 -4.621 1.00 95.38 487 LYS A CA 1
ATOM 3658 C C . LYS A 1 487 ? 3.031 22.109 -5.144 1.00 95.38 487 LYS A C 1
ATOM 3660 O O . LYS A 1 487 ? 3.841 21.508 -4.446 1.00 95.38 487 LYS A O 1
ATOM 3665 N N . GLN A 1 488 ? 3.330 22.567 -6.355 1.00 94.81 488 GLN A N 1
ATOM 3666 C CA . GLN A 1 488 ? 4.681 22.474 -6.905 1.00 94.81 488 GLN A CA 1
ATOM 3667 C C . GLN A 1 488 ? 5.641 23.369 -6.106 1.00 94.81 488 GLN A C 1
ATOM 3669 O O . GLN A 1 488 ? 5.338 24.541 -5.878 1.00 94.81 488 GLN A O 1
ATOM 3674 N N . ILE A 1 489 ? 6.781 22.819 -5.686 1.00 95.88 489 ILE A N 1
ATOM 3675 C CA . ILE A 1 489 ? 7.809 23.527 -4.907 1.00 95.88 489 ILE A CA 1
ATOM 3676 C C . ILE A 1 489 ? 9.066 23.762 -5.748 1.00 95.88 489 ILE A C 1
ATOM 3678 O O . ILE A 1 489 ? 9.598 24.869 -5.768 1.00 95.88 489 ILE A O 1
ATOM 3682 N N . THR A 1 490 ? 9.524 22.736 -6.464 1.00 95.25 490 THR A N 1
ATOM 3683 C CA . THR A 1 490 ? 10.650 22.807 -7.411 1.00 95.25 490 THR A CA 1
ATOM 3684 C C . THR A 1 490 ? 10.238 22.183 -8.741 1.00 95.25 490 THR A C 1
ATOM 3686 O O . THR A 1 490 ? 9.094 21.779 -8.898 1.00 95.25 490 THR A O 1
ATOM 3689 N N . GLU A 1 491 ? 11.135 22.075 -9.720 1.00 92.75 491 GLU A N 1
ATOM 3690 C CA . GLU A 1 491 ? 10.843 21.341 -10.962 1.00 92.75 491 GLU A CA 1
ATOM 3691 C C . GLU A 1 491 ? 10.492 19.866 -10.702 1.00 92.75 491 GLU A C 1
ATOM 3693 O O . GLU A 1 491 ? 9.620 19.308 -11.365 1.00 92.75 491 GLU A O 1
ATOM 3698 N N . THR A 1 492 ? 11.120 19.245 -9.702 1.00 94.19 492 THR A N 1
ATOM 3699 C CA . THR A 1 492 ? 10.975 17.811 -9.428 1.00 94.19 492 THR A CA 1
ATOM 3700 C C . THR A 1 492 ? 10.078 17.502 -8.231 1.00 94.19 492 THR A C 1
ATOM 3702 O O . THR A 1 492 ? 9.542 16.397 -8.149 1.00 94.19 492 THR A O 1
ATOM 3705 N N . ARG A 1 493 ? 9.847 18.473 -7.336 1.00 96.12 493 ARG A N 1
ATOM 3706 C CA . ARG A 1 493 ? 9.122 18.262 -6.080 1.00 96.12 493 ARG A CA 1
ATOM 3707 C C . ARG A 1 493 ? 7.773 18.962 -6.027 1.00 96.12 493 ARG A C 1
ATOM 3709 O O . ARG A 1 493 ? 7.669 20.170 -6.260 1.00 96.12 493 ARG A O 1
ATOM 3716 N N . SER A 1 494 ? 6.775 18.216 -5.563 1.00 96.56 494 SER A N 1
ATOM 3717 C CA . SER A 1 494 ? 5.458 18.726 -5.178 1.00 96.56 494 SER A CA 1
ATOM 3718 C C . SER A 1 494 ? 5.130 18.308 -3.746 1.00 96.56 494 SER A C 1
ATOM 3720 O O . SER A 1 494 ? 5.470 17.211 -3.318 1.00 96.56 494 SER A O 1
ATOM 3722 N N . GLU A 1 495 ? 4.424 19.150 -3.007 1.00 95.81 495 GLU A N 1
ATOM 3723 C CA . GLU A 1 495 ? 3.911 18.839 -1.671 1.00 95.81 495 GLU A CA 1
ATOM 3724 C C . GLU A 1 495 ? 2.392 18.680 -1.697 1.00 95.81 495 GLU A C 1
ATOM 3726 O O . GLU A 1 495 ? 1.704 19.274 -2.534 1.00 95.81 495 GLU A O 1
ATOM 3731 N N . VAL A 1 496 ? 1.859 17.890 -0.765 1.00 94.25 496 VAL A N 1
ATOM 3732 C CA . VAL A 1 496 ? 0.414 17.763 -0.547 1.00 94.25 496 VAL A CA 1
ATOM 3733 C C . VAL A 1 496 ? 0.124 18.039 0.917 1.00 94.25 496 VAL A C 1
ATOM 3735 O O . VAL A 1 496 ? 0.723 17.445 1.813 1.00 94.25 496 VAL A O 1
ATOM 3738 N N . GLU A 1 497 ? -0.817 18.940 1.166 1.00 92.12 497 GLU A N 1
ATOM 3739 C CA . GLU A 1 497 ? -1.318 19.177 2.512 1.00 92.12 497 GLU A CA 1
ATOM 3740 C C . GLU A 1 497 ? -2.343 18.097 2.866 1.00 92.12 497 GLU A C 1
ATOM 3742 O O . GLU A 1 497 ? -3.409 18.008 2.253 1.00 92.12 497 GLU A O 1
ATOM 3747 N N . ILE A 1 498 ? -2.009 17.260 3.848 1.00 91.50 498 ILE A N 1
ATOM 3748 C CA . ILE A 1 498 ? -2.824 16.110 4.242 1.00 91.50 498 ILE A CA 1
ATOM 3749 C C . ILE A 1 498 ? -3.448 16.380 5.617 1.00 91.50 498 ILE A C 1
ATOM 3751 O O . ILE A 1 498 ? -2.719 16.482 6.606 1.00 91.50 498 ILE A O 1
ATOM 3755 N N . PRO A 1 499 ? -4.787 16.447 5.718 1.00 92.06 499 PRO A N 1
ATOM 3756 C CA . PRO A 1 499 ? -5.476 16.442 7.002 1.00 92.06 499 PRO A CA 1
ATOM 3757 C C . PRO A 1 499 ? -5.080 15.245 7.880 1.00 92.06 499 PRO A C 1
ATOM 3759 O O . PRO A 1 499 ? -5.045 14.100 7.429 1.00 92.06 499 PRO A O 1
ATOM 3762 N N . TYR A 1 500 ? -4.803 15.513 9.155 1.00 92.50 500 TYR A N 1
ATOM 3763 C CA . TYR A 1 500 ? -4.367 14.501 10.116 1.00 92.50 500 TYR A CA 1
ATOM 3764 C C . TYR A 1 500 ? -5.518 13.574 10.536 1.00 92.50 500 TYR A C 1
ATOM 3766 O O . TYR A 1 500 ? -6.610 14.042 10.863 1.00 92.50 500 TYR A O 1
ATOM 3774 N N . PHE A 1 501 ? -5.267 12.266 10.602 1.00 93.62 501 PHE A N 1
ATOM 3775 C CA . PHE A 1 501 ? -6.206 11.299 11.179 1.00 93.62 501 PHE A CA 1
ATOM 3776 C C . PHE A 1 501 ? -6.105 11.293 12.698 1.00 93.62 501 PHE A C 1
ATOM 3778 O O . PHE A 1 501 ? -5.179 10.701 13.259 1.00 93.62 501 PHE A O 1
ATOM 3785 N N . ARG A 1 502 ? -7.069 11.930 13.366 1.00 94.44 502 ARG A N 1
ATOM 3786 C CA . ARG A 1 502 ? -7.147 11.895 14.827 1.00 94.44 502 ARG A CA 1
ATOM 3787 C C . ARG A 1 502 ? -7.834 10.617 15.292 1.00 94.44 502 ARG A C 1
ATOM 3789 O O . ARG A 1 502 ? -8.926 10.291 14.824 1.00 94.44 502 ARG A O 1
ATOM 3796 N N . ALA A 1 503 ? -7.189 9.904 16.205 1.00 95.56 503 ALA A N 1
ATOM 3797 C CA . ALA A 1 503 ? -7.726 8.715 16.847 1.00 95.56 503 ALA A CA 1
ATOM 3798 C C . ALA A 1 503 ? -8.388 9.041 18.191 1.00 95.56 503 ALA A C 1
ATOM 3800 O O . ALA A 1 503 ? -8.122 10.074 18.800 1.00 95.56 503 ALA A O 1
ATOM 3801 N N . SER A 1 504 ? -9.246 8.140 18.667 1.00 95.81 504 SER A N 1
ATOM 3802 C CA . SER A 1 504 ? -10.054 8.331 19.872 1.00 95.81 504 SER A CA 1
ATOM 3803 C C . SER A 1 504 ? -9.203 8.606 21.115 1.00 95.81 504 SER A C 1
ATOM 3805 O O . SER A 1 504 ? -9.544 9.484 21.899 1.00 95.81 504 SER A O 1
ATOM 3807 N N . TYR A 1 505 ? -8.056 7.932 21.272 1.00 94.94 505 TYR A N 1
ATOM 3808 C CA . TYR A 1 505 ? -7.147 8.166 22.405 1.00 94.94 505 TYR A CA 1
ATOM 3809 C C . TYR A 1 505 ? -6.567 9.593 22.453 1.00 94.94 505 TYR A C 1
ATOM 3811 O O . TYR A 1 505 ? -6.118 10.034 23.508 1.00 94.94 505 TYR A O 1
ATOM 3819 N N . GLU A 1 506 ? -6.562 10.314 21.327 1.00 94.69 506 GLU A N 1
ATOM 3820 C CA . GLU A 1 506 ? -6.088 11.701 21.233 1.00 94.69 506 GLU A CA 1
ATOM 3821 C C . GLU A 1 506 ? -7.196 12.719 21.529 1.00 94.69 506 GLU A C 1
ATOM 3823 O O . GLU A 1 506 ? -6.907 13.907 21.679 1.00 94.69 506 GLU A O 1
ATOM 3828 N N . THR A 1 507 ? -8.455 12.280 21.598 1.00 93.12 507 THR A N 1
ATOM 3829 C CA . THR A 1 507 ? -9.623 13.151 21.739 1.00 93.12 507 THR A CA 1
ATOM 3830 C C . THR A 1 507 ? -10.281 12.919 23.103 1.00 93.12 507 THR A C 1
ATOM 3832 O O . THR A 1 507 ? -10.966 11.910 23.294 1.00 93.12 507 THR A O 1
ATOM 3835 N N . PRO A 1 508 ? -10.125 13.844 24.071 1.00 89.81 508 PRO A N 1
ATOM 3836 C CA . PRO A 1 508 ? -10.738 13.714 25.390 1.00 89.81 508 PRO A CA 1
ATOM 3837 C C . PRO A 1 508 ? -12.253 13.490 25.309 1.00 89.81 508 PRO A C 1
ATOM 3839 O O . PRO A 1 508 ? -12.966 14.231 24.635 1.00 89.81 508 PRO A O 1
ATOM 3842 N N . GLY A 1 509 ? -12.750 12.461 26.000 1.00 87.62 509 GLY A N 1
ATOM 3843 C CA . GLY A 1 509 ? -14.175 12.110 26.006 1.00 87.62 509 GLY A CA 1
ATOM 3844 C C . GLY A 1 509 ? -14.685 11.431 24.727 1.00 87.62 509 GLY A C 1
ATOM 3845 O O . GLY A 1 509 ? -15.887 11.181 24.621 1.00 87.62 509 GLY A O 1
ATOM 3846 N N . SER A 1 510 ? -13.806 11.116 23.769 1.00 90.25 510 SER A N 1
ATOM 3847 C CA . SER A 1 510 ? -14.175 10.332 22.591 1.00 90.25 510 SER A CA 1
ATOM 3848 C C . SER A 1 510 ? -14.627 8.922 22.979 1.00 90.25 510 SER A C 1
ATOM 3850 O O . SER A 1 510 ? -14.122 8.314 23.923 1.00 90.25 510 SER A O 1
ATOM 3852 N N . LYS A 1 511 ? -15.611 8.408 22.238 1.00 89.88 511 LYS A N 1
ATOM 3853 C CA . LYS A 1 511 ? -16.163 7.060 22.408 1.00 89.88 511 LYS A CA 1
ATOM 3854 C C . LYS A 1 511 ? -15.466 6.075 21.468 1.00 89.88 511 LYS A C 1
ATOM 3856 O O . LYS A 1 511 ? -14.869 6.473 20.472 1.00 89.88 511 LYS A O 1
ATOM 3861 N N . GLY A 1 512 ? -15.631 4.785 21.746 1.00 93.94 512 GLY A N 1
ATOM 3862 C CA . GLY A 1 512 ? -15.121 3.701 20.908 1.00 93.94 512 GLY A CA 1
ATOM 3863 C C . GLY A 1 512 ? -13.754 3.184 21.350 1.00 93.94 512 GLY A C 1
ATOM 3864 O O . GLY A 1 512 ? -13.235 3.556 22.403 1.00 93.94 512 GLY A O 1
ATOM 3865 N N . ALA A 1 513 ? -13.178 2.285 20.554 1.00 96.50 513 ALA A N 1
ATOM 3866 C CA . ALA A 1 513 ? -11.851 1.745 20.827 1.00 96.50 513 ALA A CA 1
ATOM 3867 C C . ALA A 1 513 ? -10.795 2.869 20.803 1.00 96.50 513 ALA A C 1
ATOM 3869 O O . ALA A 1 513 ? -10.885 3.755 19.949 1.00 96.50 513 ALA A O 1
ATOM 3870 N N . PRO A 1 514 ? -9.750 2.826 21.651 1.00 96.62 514 PRO A N 1
ATOM 3871 C CA . PRO A 1 514 ? -8.724 3.875 21.694 1.00 96.62 514 PRO A CA 1
ATOM 3872 C C . PRO A 1 514 ? -8.059 4.167 20.338 1.00 96.62 514 PRO A C 1
ATOM 3874 O O . PRO A 1 514 ? -7.731 5.312 20.037 1.00 96.62 514 PRO A O 1
ATOM 3877 N N . TRP A 1 515 ? -7.914 3.152 19.483 1.00 96.69 515 TRP A N 1
ATOM 3878 C CA . TRP A 1 515 ? -7.340 3.266 18.137 1.00 96.69 515 TRP A CA 1
ATOM 3879 C C . TRP A 1 515 ? -8.354 3.568 17.024 1.00 96.69 515 TRP A C 1
ATOM 3881 O O . TRP A 1 515 ? -7.960 3.638 15.860 1.00 96.69 515 TRP A O 1
ATOM 3891 N N . LEU A 1 516 ? -9.647 3.727 17.332 1.00 97.00 516 LEU A N 1
ATOM 3892 C CA . LEU A 1 516 ? -10.626 4.155 16.333 1.00 97.00 516 LEU A CA 1
ATOM 3893 C C . LEU A 1 516 ? -10.249 5.547 15.829 1.00 97.00 516 LEU A C 1
ATOM 3895 O O . LEU A 1 516 ? -10.018 6.455 16.621 1.00 97.00 516 LEU A O 1
ATOM 3899 N N . VAL A 1 517 ? -10.234 5.724 14.515 1.00 96.00 517 VAL A N 1
ATOM 3900 C CA . VAL A 1 517 ? -9.996 7.023 13.894 1.00 96.00 517 VAL A CA 1
ATOM 3901 C C . VAL A 1 517 ? -11.315 7.765 13.739 1.00 96.00 517 VAL A C 1
ATOM 3903 O O . VAL A 1 517 ? -12.236 7.273 13.094 1.00 96.00 517 VAL A O 1
ATOM 3906 N N . VAL A 1 518 ? -11.396 8.937 14.367 1.00 95.19 518 VAL A N 1
ATOM 3907 C CA . VAL A 1 518 ? -12.640 9.694 14.579 1.00 95.19 518 VAL A CA 1
ATOM 3908 C C . VAL A 1 518 ? -12.710 10.982 13.759 1.00 95.19 518 VAL A C 1
ATOM 3910 O O . VAL A 1 518 ? -13.790 11.542 13.591 1.00 95.19 518 VAL A O 1
ATOM 3913 N N . GLU A 1 519 ? -11.586 11.437 13.200 1.00 94.12 519 GLU A N 1
ATOM 3914 C CA . GLU A 1 519 ? -11.533 12.590 12.297 1.00 94.12 519 GLU A CA 1
ATOM 3915 C C . GLU A 1 519 ? -10.878 12.234 10.964 1.00 94.12 519 GLU A C 1
ATOM 3917 O O . GLU A 1 519 ? -9.936 11.443 10.905 1.00 94.12 519 GLU A O 1
ATOM 3922 N N . ASN A 1 520 ? -11.359 12.878 9.896 1.00 94.25 520 ASN A N 1
ATOM 3923 C CA . ASN A 1 520 ? -10.824 12.783 8.534 1.00 94.25 520 ASN A CA 1
ATOM 3924 C C . ASN A 1 520 ? -10.817 11.370 7.926 1.00 94.25 520 ASN A C 1
ATOM 3926 O O . ASN A 1 520 ? -10.170 11.158 6.911 1.00 94.25 520 ASN A O 1
ATOM 3930 N N . LEU A 1 521 ? -11.573 10.424 8.489 1.00 95.81 521 LEU A N 1
ATOM 3931 C CA . LEU A 1 521 ? -11.834 9.110 7.903 1.00 95.81 521 LEU A CA 1
ATOM 3932 C C . LEU A 1 521 ? -13.258 9.053 7.351 1.00 95.81 521 LEU A C 1
ATOM 3934 O O . LEU A 1 521 ? -14.227 9.321 8.060 1.00 95.81 521 LEU A O 1
ATOM 3938 N N . THR A 1 522 ? -13.377 8.686 6.080 1.00 96.75 522 THR A N 1
ATOM 3939 C CA . THR A 1 522 ? -14.654 8.439 5.409 1.00 96.75 522 THR A CA 1
ATOM 3940 C C . THR A 1 522 ? -14.609 7.056 4.781 1.00 96.75 522 THR A C 1
ATOM 3942 O O . THR A 1 522 ? -13.622 6.708 4.137 1.00 96.75 522 THR A O 1
ATOM 3945 N N . LEU A 1 523 ? -15.665 6.267 4.940 1.00 98.12 523 LEU A N 1
ATOM 3946 C CA . LEU A 1 523 ? -15.836 5.041 4.175 1.00 98.12 523 LEU A CA 1
ATOM 3947 C C . LEU A 1 523 ? -16.680 5.318 2.933 1.00 98.12 523 LEU A C 1
ATOM 3949 O O . LEU A 1 523 ? -17.701 6.002 3.009 1.00 98.12 523 LEU A O 1
ATOM 3953 N N . VAL A 1 524 ? -16.264 4.781 1.793 1.00 97.75 524 VAL A N 1
ATOM 3954 C CA . VAL A 1 524 ? -16.979 4.915 0.518 1.00 97.75 524 VAL A CA 1
ATOM 3955 C C . VAL A 1 524 ? -17.346 3.526 -0.014 1.00 97.75 524 VAL A C 1
ATOM 3957 O O . VAL A 1 524 ? -16.504 2.632 0.058 1.00 97.75 524 VAL A O 1
ATOM 3960 N N . PRO A 1 525 ? -18.569 3.285 -0.516 1.00 97.38 525 PRO A N 1
ATOM 3961 C CA . PRO A 1 525 ? -18.918 2.000 -1.121 1.00 97.38 525 PRO A CA 1
ATOM 3962 C C . PRO A 1 525 ? -18.068 1.742 -2.366 1.00 97.38 525 PRO A C 1
ATOM 3964 O O . PRO A 1 525 ? -18.024 2.596 -3.253 1.00 97.38 525 PRO A O 1
ATOM 3967 N N . ARG A 1 526 ? -17.387 0.596 -2.437 1.00 98.00 526 ARG A N 1
ATOM 3968 C CA . ARG A 1 526 ? -16.528 0.224 -3.569 1.00 98.00 526 ARG A CA 1
ATOM 3969 C C . ARG A 1 526 ? -16.659 -1.258 -3.918 1.00 98.00 526 ARG A C 1
ATOM 3971 O O . ARG A 1 526 ? -16.619 -2.083 -3.002 1.00 98.00 526 ARG A O 1
ATOM 3978 N N . PRO A 1 527 ? -16.734 -1.606 -5.215 1.00 97.94 527 PRO A N 1
ATOM 3979 C CA . PRO A 1 527 ? -16.627 -2.989 -5.644 1.00 97.94 527 PRO A CA 1
ATOM 3980 C C . PRO A 1 527 ? -15.178 -3.468 -5.508 1.00 97.94 527 PRO A C 1
ATOM 3982 O O . PRO A 1 527 ? -14.235 -2.771 -5.897 1.00 97.94 527 PRO A O 1
ATOM 3985 N N . VAL A 1 528 ? -14.993 -4.682 -4.990 1.00 98.44 528 VAL A N 1
ATOM 3986 C CA . VAL A 1 528 ? -13.673 -5.285 -4.771 1.00 98.44 528 VAL A CA 1
ATOM 3987 C C . VAL A 1 528 ? -13.594 -6.731 -5.246 1.00 98.44 528 VAL A C 1
ATOM 3989 O O . VAL A 1 528 ? -14.582 -7.470 -5.264 1.00 98.44 528 VAL A O 1
ATOM 3992 N N . TRP A 1 529 ? -12.381 -7.152 -5.589 1.00 98.31 529 TRP A N 1
ATOM 3993 C CA . TRP A 1 529 ? -11.978 -8.552 -5.550 1.00 98.31 529 TRP A CA 1
ATOM 3994 C C . TRP A 1 529 ? -11.500 -8.907 -4.146 1.00 98.31 529 TRP A C 1
ATOM 3996 O O . TRP A 1 529 ? -10.827 -8.118 -3.482 1.00 98.31 529 TRP A O 1
ATOM 4006 N N . ILE A 1 530 ? -11.801 -10.122 -3.709 1.00 98.12 530 ILE A N 1
ATOM 4007 C CA . ILE A 1 530 ? -11.205 -10.720 -2.521 1.00 98.12 530 ILE A CA 1
ATOM 4008 C C . ILE A 1 530 ? -10.126 -11.671 -3.017 1.00 98.12 530 ILE A C 1
ATOM 4010 O O . ILE A 1 530 ? -10.428 -12.702 -3.624 1.00 98.12 530 ILE A O 1
ATOM 4014 N N . ILE A 1 531 ? -8.869 -11.314 -2.774 1.00 98.00 531 ILE A N 1
ATOM 4015 C CA . ILE A 1 531 ? -7.722 -12.139 -3.141 1.00 98.00 531 ILE A CA 1
ATOM 4016 C C . ILE A 1 531 ? -7.094 -12.744 -1.893 1.00 98.00 531 ILE A C 1
ATOM 4018 O O . ILE A 1 531 ? -6.938 -12.098 -0.858 1.00 98.00 531 ILE A O 1
ATOM 4022 N N . GLU A 1 532 ? -6.739 -14.010 -2.006 1.00 97.56 532 GLU A N 1
ATOM 4023 C CA . GLU A 1 532 ? -5.946 -14.742 -1.041 1.00 97.56 532 GLU A CA 1
ATOM 4024 C C . GLU A 1 532 ? -4.503 -14.789 -1.527 1.00 97.56 532 GLU A C 1
ATOM 4026 O O . GLU A 1 532 ? -4.234 -15.037 -2.702 1.00 97.56 532 GLU A O 1
ATOM 4031 N N . GLY A 1 533 ? -3.584 -14.548 -0.606 1.00 96.44 533 GLY A N 1
ATOM 4032 C CA . GLY A 1 533 ? -2.161 -14.610 -0.832 1.00 96.44 533 GLY A CA 1
ATOM 4033 C C . GLY A 1 533 ? -1.482 -15.438 0.255 1.00 96.44 533 GLY A C 1
ATOM 4034 O O . GLY A 1 533 ? -1.727 -15.224 1.443 1.00 96.44 533 GLY A O 1
ATOM 4035 N N . GLN A 1 534 ? -0.608 -16.360 -0.138 1.00 95.56 534 GLN A N 1
ATOM 4036 C CA . GLN A 1 534 ? 0.212 -17.139 0.788 1.00 95.56 534 GLN A CA 1
ATOM 4037 C C . GLN A 1 534 ? 1.674 -17.100 0.351 1.00 95.56 534 GLN A C 1
ATOM 4039 O O . GLN A 1 534 ? 1.988 -17.463 -0.779 1.00 95.56 534 GLN A O 1
ATOM 4044 N N . ALA A 1 535 ? 2.560 -16.666 1.249 1.00 92.88 535 ALA A N 1
ATOM 4045 C CA . ALA A 1 535 ? 3.988 -16.605 0.965 1.00 92.88 535 ALA A CA 1
ATOM 4046 C C . ALA A 1 535 ? 4.600 -18.012 0.834 1.00 92.88 535 ALA A C 1
ATOM 4048 O O . ALA A 1 535 ? 4.408 -18.847 1.724 1.00 92.88 535 ALA A O 1
ATOM 4049 N N . ASP A 1 536 ? 5.383 -18.231 -0.225 1.00 89.06 536 ASP A N 1
ATOM 4050 C CA . ASP A 1 536 ? 6.185 -19.449 -0.428 1.00 89.06 536 ASP A CA 1
ATOM 4051 C C . ASP A 1 536 ? 7.439 -19.476 0.467 1.00 89.06 536 ASP A C 1
ATOM 4053 O O . ASP A 1 536 ? 8.024 -20.533 0.699 1.00 89.06 536 ASP A O 1
ATOM 4057 N N . ASP A 1 537 ? 7.859 -18.317 0.987 1.00 89.44 537 ASP A N 1
ATOM 4058 C CA . ASP A 1 537 ? 9.023 -18.211 1.866 1.00 89.44 537 ASP A CA 1
ATOM 4059 C C . ASP A 1 537 ? 8.704 -18.779 3.270 1.00 89.44 537 ASP A C 1
ATOM 4061 O O . ASP A 1 537 ? 7.817 -18.261 3.970 1.00 89.44 537 ASP A O 1
ATOM 4065 N N . PRO A 1 538 ? 9.421 -19.828 3.729 1.00 89.12 538 PRO A N 1
ATOM 4066 C CA . PRO A 1 538 ? 9.205 -20.416 5.049 1.00 89.12 538 PRO A CA 1
ATOM 4067 C C . PRO A 1 538 ? 9.539 -19.461 6.204 1.00 89.12 538 PRO A C 1
ATOM 4069 O O . PRO A 1 538 ? 9.032 -19.660 7.306 1.00 89.12 538 PRO A O 1
ATOM 4072 N N . TYR A 1 539 ? 10.356 -18.429 5.968 1.00 91.25 539 TYR A N 1
ATOM 4073 C CA . TYR A 1 539 ? 10.710 -17.407 6.954 1.00 91.25 539 TYR A CA 1
ATOM 4074 C C . TYR A 1 539 ? 9.704 -16.254 7.018 1.00 91.25 539 TYR A C 1
ATOM 4076 O O . TYR A 1 539 ? 9.796 -15.422 7.915 1.00 91.25 539 TYR A O 1
ATOM 4084 N N . TYR A 1 540 ? 8.742 -16.182 6.093 1.00 93.06 540 TYR A N 1
ATOM 4085 C CA . TYR A 1 540 ? 7.653 -15.211 6.183 1.00 93.06 540 TYR A CA 1
ATOM 4086 C C . TYR A 1 540 ? 6.720 -15.613 7.327 1.00 93.06 540 TYR A C 1
ATOM 4088 O O . TYR A 1 540 ? 6.164 -16.705 7.286 1.00 93.06 540 TYR A O 1
ATOM 4096 N N . ASN A 1 541 ? 6.486 -14.763 8.323 1.00 92.69 541 ASN A N 1
ATOM 4097 C CA . ASN A 1 541 ? 5.673 -15.122 9.494 1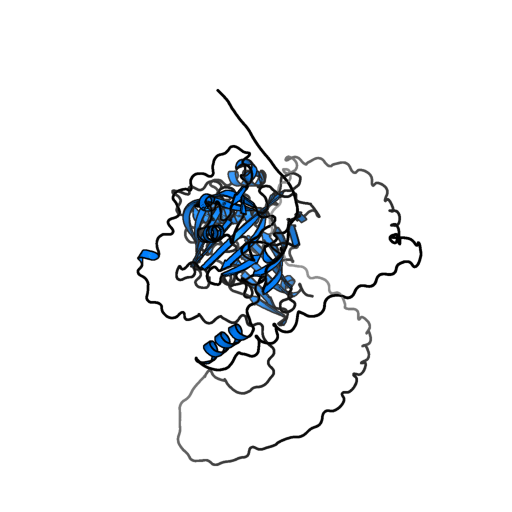.00 92.69 541 ASN A CA 1
ATOM 4098 C C . ASN A 1 541 ? 4.183 -15.258 9.184 1.00 92.69 541 ASN A C 1
ATOM 4100 O O . ASN A 1 541 ? 3.460 -15.992 9.864 1.00 92.69 541 ASN A O 1
ATOM 4104 N N . PHE A 1 542 ? 3.704 -14.545 8.167 1.00 94.25 542 PHE A N 1
ATOM 4105 C CA . PHE A 1 542 ? 2.312 -14.643 7.754 1.00 94.25 542 PHE A CA 1
ATOM 4106 C C . PHE A 1 542 ? 2.051 -16.000 7.091 1.00 94.25 542 PHE A C 1
ATOM 4108 O O . PHE A 1 542 ? 2.842 -16.503 6.285 1.00 94.25 542 PHE A O 1
ATOM 4115 N N . GLY A 1 543 ? 0.929 -16.610 7.463 1.00 94.00 543 GLY A N 1
ATOM 4116 C CA . GLY A 1 543 ? 0.329 -17.697 6.706 1.00 94.00 543 GLY A CA 1
ATOM 4117 C C . GLY A 1 543 ? -0.514 -17.125 5.579 1.00 94.00 543 GLY A C 1
ATOM 4118 O O . GLY A 1 543 ? -0.033 -16.366 4.741 1.00 94.00 543 GLY A O 1
ATOM 4119 N N . LYS A 1 544 ? -1.793 -17.489 5.576 1.00 95.50 544 LYS A N 1
ATOM 4120 C CA . LYS A 1 544 ? -2.770 -16.975 4.622 1.00 95.50 544 LYS A CA 1
ATOM 4121 C C . LYS A 1 544 ? -3.094 -15.504 4.896 1.00 95.50 544 LYS A C 1
ATOM 4123 O O . LYS A 1 544 ? -3.449 -15.139 6.020 1.00 95.50 544 LYS A O 1
ATOM 4128 N N . VAL A 1 545 ? -3.073 -14.681 3.857 1.00 97.31 545 VAL A N 1
ATOM 4129 C CA . VAL A 1 545 ? -3.488 -13.275 3.894 1.00 97.31 545 VAL A CA 1
ATOM 4130 C C . VAL A 1 545 ? -4.658 -13.075 2.936 1.00 97.31 545 VAL A C 1
ATOM 4132 O O . VAL A 1 545 ? -4.572 -13.450 1.774 1.00 97.31 545 VAL A O 1
ATOM 4135 N N . ILE A 1 546 ? -5.752 -12.485 3.410 1.00 97.94 546 ILE A N 1
ATOM 4136 C CA . ILE A 1 546 ? -6.912 -12.113 2.591 1.00 97.94 546 ILE A CA 1
ATOM 4137 C C . ILE A 1 546 ? -6.902 -10.600 2.401 1.00 97.94 546 ILE A C 1
ATOM 4139 O O . ILE A 1 546 ? -6.804 -9.864 3.380 1.00 97.94 546 ILE A O 1
ATOM 4143 N N . MET A 1 547 ? -7.016 -10.133 1.164 1.00 98.12 547 MET A N 1
ATOM 4144 C CA . MET A 1 547 ? -6.969 -8.719 0.798 1.00 98.12 547 MET A CA 1
ATOM 4145 C C . MET A 1 547 ? -8.201 -8.342 -0.025 1.00 98.12 547 MET A C 1
ATOM 4147 O O . MET A 1 547 ? -8.554 -9.034 -0.977 1.00 98.12 547 MET A O 1
ATOM 4151 N N . TYR A 1 548 ? -8.839 -7.232 0.342 1.00 98.44 548 TYR A N 1
ATOM 4152 C CA . TYR A 1 548 ? -9.998 -6.674 -0.355 1.00 98.44 548 TYR A CA 1
ATOM 4153 C C . TYR A 1 548 ? -9.518 -5.552 -1.277 1.00 98.44 548 TYR A C 1
ATOM 4155 O O . TYR A 1 548 ? -9.202 -4.454 -0.809 1.00 98.44 548 TYR A O 1
ATOM 4163 N N . MET A 1 549 ? -9.408 -5.860 -2.568 1.00 98.25 549 MET A N 1
ATOM 4164 C CA . MET A 1 549 ? -8.769 -5.026 -3.584 1.00 98.25 549 MET A CA 1
ATOM 4165 C C . MET A 1 549 ? -9.794 -4.353 -4.504 1.00 98.25 549 MET A C 1
ATOM 4167 O O . MET A 1 549 ? -10.577 -5.040 -5.149 1.00 98.25 549 MET A O 1
ATOM 4171 N N . ASP A 1 550 ? -9.762 -3.021 -4.594 1.00 98.19 550 ASP A N 1
ATOM 4172 C CA . ASP A 1 550 ? -10.644 -2.204 -5.446 1.00 98.19 550 ASP A CA 1
ATOM 4173 C C . ASP A 1 550 ? -10.589 -2.604 -6.920 1.00 98.19 550 ASP A C 1
ATOM 4175 O O . ASP A 1 550 ? -9.494 -2.768 -7.463 1.00 98.19 550 ASP A O 1
ATOM 4179 N N . LYS A 1 551 ? -11.761 -2.680 -7.567 1.00 97.31 551 LYS A N 1
ATOM 4180 C CA . LYS A 1 551 ? -11.859 -3.057 -8.981 1.00 97.31 551 LYS A CA 1
ATOM 4181 C C . LYS A 1 551 ? -11.386 -2.005 -9.980 1.00 97.31 551 LYS A C 1
ATOM 4183 O O . LYS A 1 551 ? -10.948 -2.356 -11.072 1.00 97.31 551 LYS A O 1
ATOM 4188 N N . ASP A 1 552 ? -11.449 -0.734 -9.608 1.00 94.81 552 ASP A N 1
ATOM 4189 C CA . ASP A 1 552 ? -11.041 0.369 -10.476 1.00 94.81 552 ASP A CA 1
ATOM 4190 C C . ASP A 1 552 ? -9.660 0.884 -10.077 1.00 94.81 552 ASP A C 1
ATOM 4192 O O . ASP A 1 552 ? -8.776 1.039 -10.913 1.00 94.81 552 ASP A O 1
ATOM 4196 N N . MET A 1 553 ? -9.461 1.132 -8.784 1.00 96.94 553 MET A N 1
ATOM 4197 C CA . MET A 1 553 ? -8.288 1.823 -8.258 1.00 96.94 553 MET A CA 1
ATOM 4198 C C . MET A 1 553 ? -7.160 0.872 -7.845 1.00 96.94 553 MET A C 1
ATOM 4200 O O . MET A 1 553 ? -6.063 1.332 -7.526 1.00 96.94 553 MET A O 1
ATOM 4204 N N . TYR A 1 554 ? -7.417 -0.442 -7.801 1.00 97.38 554 TYR A N 1
ATOM 4205 C CA . TYR A 1 554 ? -6.473 -1.467 -7.341 1.00 97.38 554 TYR A CA 1
ATOM 4206 C C . TYR A 1 554 ? -5.803 -1.085 -6.014 1.00 97.38 554 TYR A C 1
ATOM 4208 O O . TYR A 1 554 ? -4.583 -1.155 -5.856 1.00 97.38 554 TYR A O 1
ATOM 4216 N N . ARG A 1 555 ? -6.610 -0.610 -5.057 1.00 97.31 555 ARG A N 1
ATOM 4217 C CA . ARG A 1 555 ? -6.190 -0.342 -3.675 1.00 97.31 555 ARG A CA 1
ATOM 4218 C C . ARG A 1 555 ? -6.663 -1.454 -2.762 1.00 97.31 555 ARG A C 1
ATOM 4220 O O . ARG A 1 555 ? -7.765 -1.952 -2.942 1.00 97.31 555 ARG A O 1
ATOM 4227 N N . ILE A 1 556 ? -5.845 -1.824 -1.781 1.00 98.06 556 ILE A N 1
ATOM 4228 C CA . ILE A 1 556 ? -6.217 -2.815 -0.768 1.00 98.06 556 ILE A CA 1
ATOM 4229 C C . ILE A 1 556 ? -6.708 -2.061 0.459 1.00 98.06 556 ILE A C 1
ATOM 4231 O O . ILE A 1 556 ? -5.926 -1.403 1.133 1.00 98.06 556 ILE A O 1
ATOM 4235 N N . TYR A 1 557 ? -7.999 -2.145 0.748 1.00 97.88 557 TYR A N 1
ATOM 4236 C CA . TYR A 1 557 ? -8.605 -1.375 1.837 1.00 97.88 557 TYR A CA 1
ATOM 4237 C C . TYR A 1 557 ? -8.633 -2.120 3.169 1.00 97.88 557 TYR A C 1
ATOM 4239 O O . TYR A 1 557 ? -8.488 -1.519 4.234 1.00 97.88 557 TYR A O 1
ATOM 4247 N N . TRP A 1 558 ? -8.802 -3.438 3.089 1.00 98.00 558 TRP A N 1
ATOM 4248 C CA . TRP A 1 558 ? -8.829 -4.332 4.234 1.00 98.00 558 TRP A CA 1
ATOM 4249 C C . TRP A 1 558 ? -7.902 -5.510 3.980 1.00 98.00 558 TRP A C 1
ATOM 4251 O O . TRP A 1 558 ? -7.910 -6.099 2.894 1.00 98.00 558 TRP A O 1
ATOM 4261 N N . LYS A 1 559 ? -7.141 -5.874 5.006 1.00 97.56 559 LYS A N 1
ATOM 4262 C CA . LYS A 1 559 ? -6.248 -7.032 5.021 1.00 97.56 559 LYS A CA 1
ATOM 4263 C C . LYS A 1 559 ? -6.549 -7.867 6.255 1.00 97.56 559 LYS A C 1
ATOM 4265 O O . LYS A 1 559 ? -6.610 -7.321 7.350 1.00 97.56 559 LYS A O 1
ATOM 4270 N N . LEU A 1 560 ? -6.710 -9.175 6.095 1.00 97.56 560 LEU A N 1
ATOM 4271 C CA . LEU A 1 560 ? -6.865 -10.130 7.192 1.00 97.56 560 LEU A CA 1
ATOM 4272 C C . LEU A 1 560 ? -5.708 -11.119 7.144 1.00 97.56 560 LEU A C 1
ATOM 4274 O O . LEU A 1 560 ? -5.468 -11.745 6.113 1.00 97.56 560 LEU A O 1
ATOM 4278 N N . VAL A 1 561 ? -5.005 -11.281 8.255 1.00 97.19 561 VAL A N 1
ATOM 4279 C CA . VAL A 1 561 ? -3.784 -12.079 8.336 1.00 97.19 561 VAL A CA 1
ATOM 4280 C C . VAL A 1 561 ? -4.000 -13.254 9.282 1.00 97.19 561 VAL A C 1
ATOM 4282 O O . VAL A 1 561 ? -4.535 -13.120 10.388 1.00 97.19 561 VAL A O 1
ATOM 4285 N N . HIS A 1 562 ? -3.565 -14.420 8.817 1.00 96.31 562 HIS A N 1
ATOM 4286 C CA . HIS A 1 562 ? -3.585 -15.672 9.556 1.00 96.31 562 HIS A CA 1
ATOM 4287 C C . HIS A 1 562 ? -2.153 -16.108 9.864 1.00 96.31 562 HIS A C 1
ATOM 4289 O O . HIS A 1 562 ? -1.211 -15.773 9.140 1.00 96.31 562 HIS A O 1
ATOM 4295 N N . ASN A 1 563 ? -1.975 -16.874 10.934 1.00 93.56 563 ASN A N 1
ATOM 4296 C CA . ASN A 1 563 ? -0.699 -17.519 11.224 1.00 93.56 563 ASN A CA 1
ATOM 4297 C C . ASN A 1 563 ? -0.468 -18.720 10.282 1.00 93.56 563 ASN A C 1
ATOM 4299 O O . ASN A 1 563 ? -1.348 -19.113 9.511 1.00 93.56 563 ASN A O 1
ATOM 4303 N N . LYS A 1 564 ? 0.718 -19.335 10.350 1.00 91.19 564 LYS A N 1
ATOM 4304 C CA . LYS A 1 564 ? 1.054 -20.534 9.556 1.00 91.19 564 LYS A CA 1
ATOM 4305 C C . LYS A 1 564 ? 0.151 -21.743 9.837 1.00 91.19 564 LYS A C 1
ATOM 4307 O O . LYS A 1 564 ? 0.037 -22.607 8.977 1.00 91.19 564 LYS A O 1
ATOM 4312 N N . ALA A 1 565 ? -0.508 -21.791 10.997 1.00 92.50 565 ALA A N 1
ATOM 4313 C CA . ALA A 1 565 ? -1.495 -22.820 11.330 1.00 92.50 565 ALA A CA 1
ATOM 4314 C C . ALA A 1 565 ? -2.889 -22.545 10.723 1.00 92.50 565 ALA A C 1
ATOM 4316 O O . ALA A 1 565 ? -3.796 -23.355 10.882 1.00 92.50 565 ALA A O 1
ATOM 4317 N N . GLY A 1 566 ? -3.067 -21.422 10.018 1.00 93.44 566 GLY A N 1
ATOM 4318 C CA . GLY A 1 566 ? -4.328 -21.037 9.385 1.00 93.44 566 GLY A CA 1
ATOM 4319 C C . GLY A 1 566 ? -5.289 -20.275 10.299 1.00 93.44 566 GLY A C 1
ATOM 4320 O O . GLY A 1 566 ? -6.385 -19.928 9.865 1.00 93.44 566 GLY A O 1
ATOM 4321 N N . GLU A 1 567 ? -4.895 -19.964 11.534 1.00 94.94 567 GLU A N 1
ATOM 4322 C CA . GLU A 1 567 ? -5.727 -19.217 12.474 1.00 94.94 567 GLU A CA 1
ATOM 4323 C C . GLU A 1 567 ? -5.623 -17.713 12.226 1.00 94.94 567 GLU A C 1
ATOM 4325 O O . GLU A 1 567 ? -4.526 -17.151 12.168 1.00 94.94 567 GLU A O 1
ATOM 4330 N N . TYR A 1 568 ? -6.767 -17.039 12.161 1.00 96.19 568 TYR A N 1
ATOM 4331 C CA . TYR A 1 568 ? -6.835 -15.582 12.122 1.00 96.19 568 TYR A CA 1
ATOM 4332 C C . TYR A 1 568 ? -6.241 -14.961 13.397 1.00 96.19 568 TYR A C 1
ATOM 4334 O O . TYR A 1 568 ? -6.486 -15.457 14.501 1.00 96.19 568 TYR A O 1
ATOM 4342 N N . PHE A 1 569 ? -5.494 -13.859 13.266 1.00 95.06 569 PHE A N 1
ATOM 4343 C CA . PHE A 1 569 ? -5.028 -13.095 14.433 1.00 95.06 569 PHE A CA 1
ATOM 4344 C C . PHE A 1 569 ? -5.017 -11.574 14.259 1.00 95.06 569 PHE A C 1
ATOM 4346 O O . PHE A 1 569 ? -5.087 -10.862 15.260 1.00 95.06 569 PHE A O 1
ATOM 4353 N N . TYR A 1 570 ? -4.926 -11.070 13.028 1.00 96.62 570 TYR A N 1
ATOM 4354 C CA . TYR A 1 570 ? -4.669 -9.656 12.770 1.00 96.62 570 TYR A CA 1
ATOM 4355 C C . TYR A 1 570 ? -5.467 -9.138 11.575 1.00 96.62 570 TYR A C 1
ATOM 4357 O O . TYR A 1 570 ? -5.637 -9.849 10.582 1.00 96.62 570 TYR A O 1
ATOM 4365 N N . ASN A 1 571 ? -5.906 -7.883 11.643 1.00 97.00 571 ASN A N 1
ATOM 4366 C CA . ASN A 1 571 ? -6.418 -7.148 10.492 1.00 97.00 571 ASN A CA 1
ATOM 4367 C C . ASN A 1 571 ? -5.737 -5.788 10.334 1.00 97.00 571 ASN A C 1
ATOM 4369 O O . ASN A 1 571 ? -5.328 -5.186 11.321 1.00 97.00 571 ASN A O 1
ATOM 4373 N N . ALA A 1 572 ? -5.660 -5.297 9.098 1.00 97.25 572 ALA A N 1
ATOM 4374 C CA . ALA A 1 572 ? -5.266 -3.927 8.798 1.00 97.25 572 ALA A CA 1
ATOM 4375 C C . ALA A 1 572 ? -6.378 -3.196 8.038 1.00 97.25 572 ALA A C 1
ATOM 4377 O O . ALA A 1 572 ? -6.867 -3.683 7.013 1.00 97.25 572 ALA A O 1
ATOM 4378 N N . MET A 1 573 ? -6.740 -2.012 8.534 1.00 97.44 573 MET A N 1
ATOM 4379 C CA . MET A 1 573 ? -7.560 -1.022 7.834 1.00 97.44 573 MET A CA 1
ATOM 4380 C C . MET A 1 573 ? -6.647 0.009 7.178 1.00 97.44 573 MET A C 1
ATOM 4382 O O . MET A 1 573 ? -5.897 0.687 7.882 1.00 97.44 573 MET A O 1
ATOM 4386 N N . CYS A 1 574 ? -6.732 0.178 5.862 1.00 96.56 574 CYS A N 1
ATOM 4387 C CA . CYS A 1 574 ? -5.831 1.060 5.124 1.00 96.56 574 CYS A CA 1
ATOM 4388 C C . CYS A 1 574 ? -6.596 2.152 4.392 1.00 96.56 574 CYS A C 1
ATOM 4390 O O . CYS A 1 574 ? -7.356 1.859 3.473 1.00 96.56 574 CYS A O 1
ATOM 4392 N N . ALA A 1 575 ? -6.371 3.411 4.774 1.00 96.25 575 ALA A N 1
ATOM 4393 C CA . ALA A 1 575 ? -6.948 4.543 4.061 1.00 96.25 575 ALA A CA 1
ATOM 4394 C C . ALA A 1 575 ? -5.962 5.169 3.083 1.00 96.25 575 ALA A C 1
ATOM 4396 O O . ALA A 1 575 ? -4.758 5.282 3.337 1.00 96.25 575 ALA A O 1
ATOM 4397 N N . TYR A 1 576 ? -6.541 5.661 1.994 1.00 95.75 576 TYR A N 1
ATOM 4398 C CA . TYR A 1 576 ? -5.837 6.330 0.913 1.00 95.75 576 TYR A CA 1
ATOM 4399 C C . TYR A 1 576 ? -6.379 7.734 0.680 1.00 95.75 576 TYR A C 1
ATOM 4401 O O . TYR A 1 576 ? -7.513 8.070 1.041 1.00 95.75 576 TYR A O 1
ATOM 4409 N N . HIS A 1 577 ? -5.548 8.542 0.043 1.00 95.12 577 HIS A N 1
ATOM 4410 C CA . HIS A 1 577 ? -5.917 9.797 -0.555 1.00 95.12 577 HIS A CA 1
ATOM 4411 C C . HIS A 1 577 ? -5.305 9.828 -1.941 1.00 95.12 577 HIS A C 1
ATOM 4413 O O . HIS A 1 577 ? -4.277 9.202 -2.221 1.00 95.12 577 HIS A O 1
ATOM 4419 N N . TRP A 1 578 ? -5.955 10.598 -2.792 1.00 96.81 578 TRP A N 1
ATOM 4420 C CA . TRP A 1 578 ? -5.435 10.936 -4.097 1.00 96.81 578 TRP A CA 1
ATOM 4421 C C . TRP A 1 578 ? -4.991 12.383 -4.075 1.00 96.81 578 TRP A C 1
ATOM 4423 O O . TRP A 1 578 ? -5.539 13.197 -3.330 1.00 96.81 578 TRP A O 1
ATOM 4433 N N . SER A 1 579 ? -4.013 12.713 -4.898 1.00 96.44 579 SER A N 1
ATOM 4434 C CA . SER A 1 579 ? -3.605 14.089 -5.133 1.00 96.44 579 SER A CA 1
ATOM 4435 C C . SER A 1 579 ? -3.426 14.328 -6.623 1.00 96.44 579 SER A C 1
ATOM 4437 O O . SER A 1 579 ? -3.162 13.386 -7.372 1.00 96.44 579 SER A O 1
ATOM 4439 N N . LYS A 1 580 ? -3.609 15.574 -7.061 1.00 96.62 580 LYS A N 1
ATOM 4440 C CA . LYS A 1 580 ? -3.475 15.966 -8.466 1.00 96.62 580 LYS A CA 1
ATOM 4441 C C . LYS A 1 580 ? -2.708 17.264 -8.641 1.00 96.62 580 LYS A C 1
ATOM 4443 O O . LYS A 1 580 ? -2.887 18.198 -7.858 1.00 96.62 580 LYS A O 1
ATOM 4448 N N . SER A 1 581 ? -1.925 17.328 -9.711 1.00 95.56 581 SER A N 1
ATOM 4449 C CA . SER A 1 581 ? -1.340 18.571 -10.205 1.00 95.56 581 SER A CA 1
ATOM 4450 C C . SER A 1 581 ? -2.431 19.544 -10.664 1.00 95.56 581 SER A C 1
ATOM 4452 O O . SER A 1 581 ? -3.557 19.147 -10.974 1.00 95.56 581 SER A O 1
ATOM 4454 N N . ALA A 1 582 ? -2.100 20.836 -10.721 1.00 92.94 582 ALA A N 1
ATOM 4455 C CA . ALA A 1 582 ? -3.050 21.888 -11.089 1.00 92.94 582 ALA A CA 1
ATOM 4456 C C . ALA A 1 582 ? -3.640 21.717 -12.504 1.00 92.94 582 ALA A C 1
ATOM 4458 O O . ALA A 1 582 ? -4.799 22.052 -12.736 1.00 92.94 582 ALA A O 1
ATOM 4459 N N . ASP A 1 583 ? -2.863 21.168 -13.437 1.00 92.44 583 ASP A N 1
ATOM 4460 C CA . ASP A 1 583 ? -3.283 20.856 -14.808 1.00 92.44 583 ASP A CA 1
ATOM 4461 C C . ASP A 1 583 ? -3.969 19.478 -14.938 1.00 92.44 583 ASP A C 1
ATOM 4463 O O . ASP A 1 583 ? -4.467 19.123 -16.007 1.00 92.44 583 ASP A O 1
ATOM 4467 N N . GLY A 1 584 ? -3.997 18.683 -13.860 1.00 91.75 584 GLY A N 1
ATOM 4468 C CA . GLY A 1 584 ? -4.566 17.337 -13.824 1.00 91.75 584 GLY A CA 1
ATOM 4469 C C . GLY A 1 584 ? -3.822 16.293 -14.667 1.00 91.75 584 GLY A C 1
ATOM 4470 O O . GLY A 1 584 ? -4.350 15.191 -14.850 1.00 91.75 584 GLY A O 1
ATOM 4471 N N . SER A 1 585 ? -2.633 16.615 -15.190 1.00 91.38 585 SER A N 1
ATOM 4472 C CA . SER A 1 585 ? -1.815 15.687 -15.983 1.00 91.38 585 SER A CA 1
ATOM 4473 C C . SER A 1 585 ? -1.169 14.607 -15.108 1.00 91.38 585 SER A C 1
ATOM 4475 O O . SER A 1 585 ? -1.059 13.449 -15.524 1.00 91.38 585 SER A O 1
ATOM 4477 N N . PHE A 1 586 ? -0.846 14.955 -13.861 1.00 94.31 586 PHE A N 1
ATOM 4478 C CA . PHE A 1 586 ? -0.273 14.072 -12.861 1.00 94.31 586 PHE A CA 1
ATOM 4479 C C . PHE A 1 586 ? -1.251 13.835 -11.707 1.00 94.31 586 PHE A C 1
A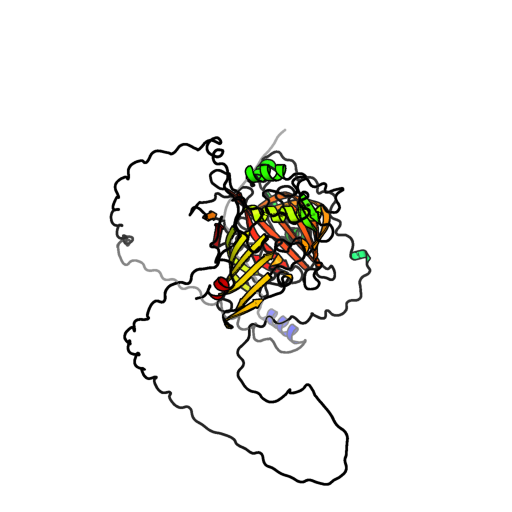TOM 4481 O O . PHE A 1 586 ? -1.899 14.747 -11.189 1.00 94.31 586 PHE A O 1
ATOM 4488 N N . SER A 1 587 ? -1.345 12.575 -11.296 1.00 95.88 587 SER A N 1
ATOM 4489 C CA . SER A 1 587 ? -2.061 12.151 -10.101 1.00 95.88 587 SER A CA 1
ATOM 4490 C C . SER A 1 587 ? -1.230 11.133 -9.340 1.00 95.88 587 SER A C 1
ATOM 4492 O O . SER A 1 587 ? -0.562 10.307 -9.960 1.00 95.88 587 SER A O 1
ATOM 4494 N N . ALA A 1 588 ? -1.348 11.133 -8.020 1.00 94.75 588 ALA A N 1
ATOM 4495 C CA . ALA A 1 588 ? -0.763 10.109 -7.167 1.00 94.75 588 ALA A CA 1
ATOM 4496 C C . ALA A 1 588 ? -1.815 9.553 -6.207 1.00 94.75 588 ALA A C 1
ATOM 4498 O O . ALA A 1 588 ? -2.756 10.253 -5.827 1.00 94.75 588 ALA A O 1
ATOM 4499 N N . VAL A 1 589 ? -1.634 8.297 -5.803 1.00 95.44 589 VAL A N 1
ATOM 4500 C CA . VAL A 1 589 ? -2.295 7.714 -4.634 1.00 95.44 589 VAL A CA 1
ATOM 4501 C C . VAL A 1 589 ? -1.245 7.459 -3.567 1.00 95.44 589 VAL A C 1
ATOM 4503 O O . VAL A 1 589 ? -0.190 6.898 -3.856 1.00 95.44 589 VAL A O 1
ATOM 4506 N N . THR A 1 590 ? -1.550 7.838 -2.333 1.00 92.69 590 THR A N 1
ATOM 4507 C CA . THR A 1 590 ? -0.623 7.684 -1.211 1.00 92.69 590 THR A CA 1
ATOM 4508 C C . THR A 1 590 ? -1.348 7.011 -0.044 1.00 92.69 590 THR A C 1
ATOM 4510 O O . THR A 1 590 ? -2.470 7.413 0.276 1.00 92.69 590 THR A O 1
ATOM 4513 N N . PRO A 1 591 ? -0.745 6.003 0.613 1.00 90.19 591 PRO A N 1
ATOM 4514 C CA . PRO A 1 591 ? -1.285 5.425 1.841 1.00 90.19 591 PRO A CA 1
ATOM 4515 C C . PRO A 1 591 ? -1.103 6.382 3.017 1.00 90.19 591 PRO A C 1
ATOM 4517 O O . PRO A 1 591 ? 0.005 6.613 3.462 1.00 90.19 591 PRO A O 1
ATOM 4520 N N . ASN A 1 592 ? -2.179 6.921 3.565 1.00 85.94 592 ASN A N 1
ATOM 4521 C CA . ASN A 1 592 ? -2.139 7.934 4.636 1.00 85.94 592 ASN A CA 1
ATOM 4522 C C . ASN A 1 592 ? -2.537 7.400 5.999 1.00 85.94 592 ASN A C 1
ATOM 4524 O O . ASN A 1 592 ? -2.530 8.135 6.979 1.00 85.94 592 ASN A O 1
ATOM 4528 N N . MET A 1 593 ? -2.945 6.144 6.075 1.00 93.12 593 MET A N 1
ATOM 4529 C CA . MET A 1 593 ? -3.261 5.537 7.348 1.00 93.12 593 MET A CA 1
ATOM 4530 C C . MET A 1 593 ? -3.253 4.031 7.209 1.00 93.12 593 MET A C 1
ATOM 4532 O O . MET A 1 593 ? -3.831 3.489 6.269 1.00 93.12 593 MET A O 1
ATOM 4536 N N . VAL A 1 594 ? -2.662 3.377 8.196 1.00 95.94 594 VAL A N 1
ATOM 4537 C CA . VAL A 1 594 ? -2.850 1.955 8.447 1.00 95.94 594 VAL A CA 1
ATOM 4538 C C . VAL A 1 594 ? -3.214 1.804 9.913 1.00 95.94 594 VAL A C 1
ATOM 4540 O O . VAL A 1 594 ? -2.507 2.322 10.774 1.00 95.94 594 VAL A O 1
ATOM 4543 N N . VAL A 1 595 ? -4.313 1.117 10.199 1.00 97.25 595 VAL A N 1
ATOM 4544 C CA . VAL A 1 595 ? -4.675 0.688 11.552 1.00 97.25 595 VAL A CA 1
ATOM 4545 C C . VAL A 1 595 ? -4.537 -0.820 11.591 1.00 97.25 595 VAL A C 1
ATOM 4547 O O . VAL A 1 595 ? -5.422 -1.531 11.122 1.00 97.25 595 VAL A O 1
ATOM 4550 N N . GLY A 1 596 ? -3.405 -1.288 12.103 1.00 97.31 596 GLY A N 1
ATOM 4551 C CA . GLY A 1 596 ? -3.181 -2.695 12.387 1.00 97.31 596 GLY A CA 1
ATOM 4552 C C . GLY A 1 596 ? -3.797 -3.059 13.725 1.00 97.31 596 GLY A C 1
ATOM 4553 O O . GLY A 1 596 ? -3.535 -2.380 14.710 1.00 97.31 596 GLY A O 1
ATOM 4554 N N . VAL A 1 597 ? -4.617 -4.102 13.780 1.00 97.88 597 VAL A N 1
ATOM 4555 C CA . VAL A 1 597 ? -5.267 -4.572 15.005 1.00 97.88 597 VAL A CA 1
ATOM 4556 C C . VAL A 1 597 ? -4.982 -6.052 15.164 1.00 97.88 597 VAL A C 1
ATOM 4558 O O . VAL A 1 597 ? -5.394 -6.876 14.349 1.00 97.88 597 VAL A O 1
ATOM 4561 N N . ASN A 1 598 ? -4.294 -6.392 16.246 1.00 96.88 598 ASN A N 1
ATOM 4562 C CA . ASN A 1 598 ? -4.139 -7.761 16.695 1.00 96.88 598 ASN A CA 1
ATOM 4563 C C . ASN A 1 598 ? -5.319 -8.101 17.608 1.00 96.88 598 ASN A C 1
ATOM 4565 O O . ASN A 1 598 ? -5.361 -7.727 18.781 1.00 96.88 598 ASN A O 1
ATOM 4569 N N . ASP A 1 599 ? -6.311 -8.800 17.060 1.00 93.94 599 ASP A N 1
ATOM 4570 C CA . ASP A 1 599 ? -7.539 -9.119 17.790 1.00 93.94 599 ASP A CA 1
ATOM 4571 C C . ASP A 1 599 ? -7.312 -10.157 18.897 1.00 93.94 599 ASP A C 1
ATOM 4573 O O . ASP A 1 599 ? -8.102 -10.209 19.838 1.00 93.94 599 ASP A O 1
ATOM 4577 N N . LYS A 1 600 ? -6.231 -10.953 18.832 1.00 93.00 600 LYS A N 1
ATOM 4578 C CA . LYS A 1 600 ? -5.886 -11.908 19.901 1.00 93.00 600 LYS A CA 1
ATOM 4579 C C . LYS A 1 600 ? -5.380 -11.201 21.159 1.00 93.00 600 LYS A C 1
ATOM 4581 O O . LYS A 1 600 ? -5.667 -11.652 22.263 1.00 93.00 600 LYS A O 1
ATOM 4586 N N . THR A 1 601 ? -4.628 -10.113 21.002 1.00 94.00 601 THR A N 1
ATOM 4587 C CA . THR A 1 601 ? -4.081 -9.329 22.125 1.00 94.00 601 THR A CA 1
ATOM 4588 C C . THR A 1 601 ? -4.911 -8.086 22.443 1.00 94.00 601 THR A C 1
ATOM 4590 O O . THR A 1 601 ? -4.654 -7.430 23.449 1.00 94.00 601 THR A O 1
ATOM 4593 N N . ASN A 1 602 ? -5.903 -7.765 21.603 1.00 95.06 602 ASN A N 1
ATOM 4594 C CA . ASN A 1 602 ? -6.693 -6.535 21.645 1.00 95.06 602 ASN A CA 1
ATOM 4595 C C . ASN A 1 602 ? -5.812 -5.274 21.714 1.00 95.06 602 ASN A C 1
ATOM 4597 O O . ASN A 1 602 ? -6.086 -4.334 22.462 1.00 95.06 602 ASN A O 1
ATOM 4601 N N . ARG A 1 603 ? -4.734 -5.289 20.928 1.00 96.44 603 ARG A N 1
ATOM 4602 C CA . ARG A 1 603 ? -3.810 -4.173 20.731 1.00 96.44 603 ARG A CA 1
ATOM 4603 C C . ARG A 1 603 ? -3.850 -3.735 19.279 1.00 96.44 603 ARG A C 1
ATOM 4605 O O . ARG A 1 603 ? -4.163 -4.522 18.385 1.00 96.44 603 ARG A O 1
ATOM 4612 N N . ALA A 1 604 ? -3.514 -2.479 19.051 1.00 97.62 604 ALA A N 1
ATOM 4613 C CA . ALA A 1 604 ? -3.432 -1.913 17.723 1.00 97.62 604 ALA A CA 1
ATOM 4614 C C . ALA A 1 604 ? -2.147 -1.114 17.537 1.00 97.62 604 ALA A C 1
ATOM 4616 O O . ALA A 1 604 ? -1.493 -0.696 18.494 1.00 97.62 604 ALA A O 1
ATOM 4617 N N . ALA A 1 605 ? -1.811 -0.862 16.283 1.00 97.44 605 ALA A N 1
ATOM 4618 C CA . ALA A 1 605 ? -0.817 0.114 15.907 1.00 97.44 605 ALA A CA 1
ATOM 4619 C C . ALA A 1 605 ? -1.330 0.977 14.750 1.00 97.44 605 ALA A C 1
ATOM 4621 O O . ALA A 1 605 ? -1.846 0.476 13.751 1.00 97.44 605 ALA A O 1
ATOM 4622 N N . LEU A 1 606 ? -1.184 2.292 14.898 1.00 96.00 606 LEU A N 1
ATOM 4623 C CA . LEU A 1 606 ? -1.482 3.271 13.856 1.00 96.00 606 LEU A CA 1
ATOM 4624 C C . LEU A 1 606 ? -0.199 3.635 13.119 1.00 96.00 606 LEU A C 1
ATOM 4626 O O . LEU A 1 606 ? 0.790 3.971 13.762 1.00 96.00 606 LEU A O 1
ATOM 4630 N N . GLY A 1 607 ? -0.236 3.637 11.790 1.00 94.25 607 GLY A N 1
ATOM 4631 C CA . GLY A 1 607 ? 0.809 4.163 10.915 1.00 94.25 607 GLY A CA 1
ATOM 4632 C C . GLY A 1 607 ? 0.242 5.119 9.865 1.00 94.25 607 GLY A C 1
ATOM 4633 O O . GLY A 1 607 ? -0.971 5.242 9.717 1.00 94.25 607 GLY A O 1
ATOM 4634 N N . GLY A 1 608 ? 1.116 5.815 9.133 1.00 82.94 608 GLY A N 1
ATOM 4635 C CA . GLY A 1 608 ? 0.725 6.701 8.024 1.00 82.94 608 GLY A CA 1
ATOM 4636 C C . GLY A 1 608 ? 0.226 8.095 8.426 1.00 82.94 608 GLY A C 1
ATOM 4637 O O . GLY A 1 608 ? -0.024 8.918 7.555 1.00 82.94 608 GLY A O 1
ATOM 4638 N N . ARG A 1 609 ? 0.142 8.417 9.724 1.00 85.38 609 ARG A N 1
ATOM 4639 C CA . ARG A 1 609 ? -0.281 9.742 10.215 1.00 85.38 609 ARG A CA 1
ATOM 4640 C C . ARG A 1 609 ? 0.813 10.792 9.995 1.00 85.38 609 ARG A C 1
ATOM 4642 O O . ARG A 1 609 ? 1.656 11.031 10.862 1.00 85.38 609 ARG A O 1
ATOM 4649 N N . TYR A 1 610 ? 0.826 11.352 8.790 1.00 85.00 610 TYR A N 1
ATOM 4650 C CA . TYR A 1 610 ? 1.884 12.221 8.287 1.00 85.00 610 TYR A CA 1
ATOM 4651 C C . TYR A 1 610 ? 1.966 13.570 9.005 1.00 85.00 610 TYR A C 1
ATOM 4653 O O . TYR A 1 610 ? 0.956 14.203 9.304 1.00 85.00 610 TYR A O 1
ATOM 4661 N N . LYS A 1 611 ? 3.202 14.029 9.220 1.00 81.00 611 LYS A N 1
ATOM 4662 C CA . LYS A 1 611 ? 3.518 15.438 9.492 1.00 81.00 611 LYS A CA 1
ATOM 4663 C C . LYS A 1 611 ? 3.856 16.197 8.212 1.00 81.00 611 LYS A C 1
ATOM 4665 O O . LYS A 1 611 ? 3.522 17.368 8.099 1.00 81.00 611 LYS A O 1
ATOM 4670 N N . THR A 1 612 ? 4.523 15.531 7.274 1.00 87.94 612 THR A N 1
ATOM 4671 C CA . THR A 1 612 ? 4.883 16.060 5.954 1.00 87.94 612 THR A CA 1
ATOM 4672 C C . THR A 1 612 ? 4.816 14.937 4.924 1.00 87.94 612 THR A C 1
ATOM 4674 O O . THR A 1 612 ? 5.106 13.783 5.253 1.00 87.94 612 THR A O 1
ATOM 4677 N N . GLN A 1 613 ? 4.445 15.272 3.688 1.00 93.62 613 GLN A N 1
ATOM 4678 C CA . GLN A 1 613 ? 4.472 14.363 2.544 1.00 93.62 613 GLN A CA 1
ATOM 4679 C C . GLN A 1 613 ? 4.775 15.150 1.266 1.00 93.62 613 GLN A C 1
ATOM 4681 O O . GLN A 1 613 ? 4.281 16.260 1.069 1.00 93.62 613 GLN A O 1
ATOM 4686 N N . PHE A 1 614 ? 5.601 14.565 0.409 1.00 96.06 614 PHE A N 1
ATOM 4687 C CA . PHE A 1 614 ? 5.975 15.123 -0.879 1.00 96.06 614 PHE A CA 1
ATOM 4688 C C . PHE A 1 614 ? 6.055 14.030 -1.943 1.00 96.06 614 PHE A C 1
ATOM 4690 O O . PHE A 1 614 ? 6.252 12.850 -1.648 1.00 96.06 614 PHE A O 1
ATOM 4697 N N . LEU A 1 615 ? 5.899 14.456 -3.188 1.00 97.00 615 LEU A N 1
ATOM 4698 C CA . LEU A 1 615 ? 6.128 13.688 -4.400 1.00 97.00 615 LEU A CA 1
ATOM 4699 C C . LEU A 1 615 ? 7.418 14.207 -5.030 1.00 97.00 615 LEU A C 1
ATOM 4701 O O . LEU A 1 615 ? 7.672 15.412 -5.024 1.00 97.00 615 LEU A O 1
ATOM 4705 N N . GLU A 1 616 ? 8.233 13.300 -5.543 1.00 96.38 616 GLU A N 1
ATOM 4706 C CA . GLU A 1 616 ? 9.546 13.591 -6.102 1.00 96.38 616 GLU A CA 1
ATOM 4707 C C . GLU A 1 616 ? 9.679 12.865 -7.435 1.00 96.38 616 GLU A C 1
ATOM 4709 O O . GLU A 1 616 ? 9.710 11.636 -7.497 1.00 96.38 616 GLU A O 1
ATOM 4714 N N . SER A 1 617 ? 9.749 13.612 -8.532 1.00 94.94 617 SER A N 1
ATOM 4715 C CA . SER A 1 617 ? 9.957 13.010 -9.842 1.00 94.94 617 SER A CA 1
ATOM 4716 C C . SER A 1 617 ? 11.391 12.523 -10.005 1.00 94.94 617 SER A C 1
ATOM 4718 O O . SER A 1 617 ? 11.610 11.616 -10.796 1.00 94.94 617 SER A O 1
ATOM 4720 N N . LYS A 1 618 ? 12.376 13.044 -9.269 1.00 92.88 618 LYS A N 1
ATOM 4721 C CA . LYS A 1 618 ? 13.755 12.556 -9.353 1.00 92.88 618 LYS A CA 1
ATOM 4722 C C . LYS A 1 618 ? 14.532 12.832 -8.067 1.00 92.88 618 LYS A C 1
ATOM 4724 O O . LYS A 1 618 ? 14.679 13.983 -7.676 1.00 92.88 618 LYS A O 1
ATOM 4729 N N . TYR A 1 619 ? 15.082 11.784 -7.460 1.00 95.81 619 TYR A N 1
ATOM 4730 C CA . TYR A 1 619 ? 16.093 11.924 -6.411 1.00 95.81 619 TYR A CA 1
ATOM 4731 C C . TYR A 1 619 ? 17.499 12.057 -7.007 1.00 95.81 619 TYR A C 1
ATOM 4733 O O . TYR A 1 619 ? 17.747 11.662 -8.146 1.00 95.81 619 TYR A O 1
ATOM 4741 N N . GLU A 1 620 ? 18.430 12.590 -6.216 1.00 93.56 620 GLU A N 1
ATOM 4742 C CA . GLU A 1 620 ? 19.860 12.547 -6.533 1.00 93.56 620 GLU A CA 1
ATOM 4743 C C . GLU A 1 620 ? 20.347 11.094 -6.636 1.00 93.56 620 GLU A C 1
ATOM 4745 O O . GLU A 1 620 ? 19.984 10.254 -5.810 1.00 93.56 620 GLU A O 1
ATOM 4750 N N . ASP A 1 621 ? 21.226 10.798 -7.596 1.00 90.81 621 ASP A N 1
ATOM 4751 C CA . ASP A 1 621 ? 21.688 9.425 -7.864 1.00 90.81 621 ASP A CA 1
ATOM 4752 C C . ASP A 1 621 ? 22.398 8.791 -6.646 1.00 90.81 621 ASP A C 1
ATOM 4754 O O . ASP A 1 621 ? 22.398 7.575 -6.464 1.00 90.81 621 ASP A O 1
ATOM 4758 N N . SER A 1 622 ? 22.988 9.610 -5.769 1.00 94.25 622 SER A N 1
ATOM 4759 C CA . SER A 1 622 ? 23.657 9.149 -4.546 1.00 94.25 622 SER A CA 1
ATOM 4760 C C . SER A 1 622 ? 22.717 8.924 -3.357 1.00 94.25 622 SER A C 1
ATOM 4762 O O . SER A 1 622 ? 23.182 8.479 -2.304 1.00 94.25 622 SER A O 1
ATOM 4764 N N . TYR A 1 623 ? 21.426 9.244 -3.485 1.00 96.25 623 TYR A N 1
ATOM 4765 C CA . TYR A 1 623 ? 20.484 9.277 -2.366 1.00 96.25 623 TYR A CA 1
ATOM 4766 C C . TYR A 1 623 ? 20.220 7.885 -1.779 1.00 96.25 623 TYR A C 1
ATOM 4768 O O . TYR A 1 623 ? 20.350 7.674 -0.576 1.00 96.25 623 TYR A O 1
ATOM 4776 N N . PHE A 1 624 ? 19.931 6.893 -2.624 1.00 97.12 624 PHE A N 1
ATOM 4777 C CA . PHE A 1 624 ? 19.588 5.531 -2.196 1.00 97.12 624 PHE A CA 1
ATOM 4778 C C . PHE A 1 624 ? 20.802 4.595 -2.150 1.00 97.12 624 PHE A C 1
ATOM 4780 O O . PHE A 1 624 ? 20.809 3.482 -2.681 1.00 97.12 624 PHE A O 1
ATOM 4787 N N . THR A 1 625 ? 21.870 5.046 -1.493 1.00 96.50 625 THR A N 1
ATOM 4788 C CA . THR A 1 625 ? 23.129 4.296 -1.399 1.00 96.50 625 THR A CA 1
ATOM 4789 C C . THR A 1 625 ? 23.427 3.854 0.028 1.00 96.50 625 THR A C 1
ATOM 4791 O O . THR A 1 625 ? 23.026 4.496 0.999 1.00 96.50 625 THR A O 1
ATOM 4794 N N . LEU A 1 626 ? 24.200 2.771 0.169 1.00 95.81 626 LEU A N 1
ATOM 4795 C CA . LEU A 1 626 ? 24.756 2.374 1.466 1.00 95.81 626 LEU A CA 1
ATOM 4796 C C . LEU A 1 626 ? 25.632 3.476 2.070 1.00 95.81 626 LEU A C 1
ATOM 4798 O O . LEU A 1 626 ? 25.646 3.634 3.285 1.00 95.81 626 LEU A O 1
ATOM 4802 N N . HIS A 1 627 ? 26.321 4.249 1.224 1.00 95.62 627 HIS A N 1
ATOM 4803 C CA . HIS A 1 627 ? 27.068 5.417 1.667 1.00 95.62 627 HIS A CA 1
ATOM 4804 C C . HIS A 1 627 ? 26.131 6.447 2.300 1.00 95.62 627 HIS A C 1
ATOM 4806 O O . HIS A 1 627 ? 26.369 6.857 3.427 1.00 95.62 627 HIS A O 1
ATOM 4812 N N . HIS A 1 628 ? 25.047 6.845 1.629 1.00 96.56 628 HIS A N 1
ATOM 4813 C CA . HIS A 1 628 ? 24.107 7.797 2.219 1.00 96.56 628 HIS A CA 1
ATOM 4814 C C . HIS A 1 628 ? 23.516 7.257 3.527 1.00 96.56 628 HIS A C 1
ATOM 4816 O O . HIS A 1 628 ? 23.584 7.953 4.533 1.00 96.56 628 HIS A O 1
ATOM 4822 N N . LEU A 1 629 ? 23.081 5.988 3.550 1.00 96.38 629 LEU A N 1
ATOM 4823 C CA . LEU A 1 629 ? 22.531 5.311 4.733 1.00 96.38 629 LEU A CA 1
ATOM 4824 C C . LEU A 1 629 ? 23.432 5.435 5.977 1.00 96.38 629 LEU A C 1
ATOM 4826 O O . LEU A 1 629 ? 22.920 5.635 7.075 1.00 96.38 629 LEU A O 1
ATOM 4830 N N . THR A 1 630 ? 24.756 5.309 5.831 1.00 93.81 630 THR A N 1
ATOM 4831 C CA . THR A 1 630 ? 25.685 5.375 6.974 1.00 93.81 630 THR A CA 1
ATOM 4832 C C . THR A 1 630 ? 26.067 6.787 7.403 1.00 93.81 630 THR A C 1
ATOM 4834 O O . THR A 1 630 ? 26.659 6.914 8.467 1.00 93.81 630 THR A O 1
ATOM 4837 N N . HIS A 1 631 ? 25.747 7.809 6.604 1.00 91.69 631 HIS A N 1
ATOM 4838 C CA . HIS A 1 631 ? 26.111 9.212 6.852 1.00 91.69 631 HIS A CA 1
ATOM 4839 C C . HIS A 1 631 ? 24.874 10.106 7.077 1.00 91.69 631 HIS A C 1
ATOM 4841 O O . HIS A 1 631 ? 24.982 11.326 7.120 1.00 91.69 631 HIS A O 1
ATOM 4847 N N . MET A 1 632 ? 23.668 9.534 7.216 1.00 87.19 632 MET A N 1
ATOM 4848 C CA . MET A 1 632 ? 22.437 10.315 7.450 1.00 87.19 632 MET A CA 1
ATOM 4849 C C . MET A 1 632 ? 22.388 10.995 8.826 1.00 87.19 632 MET A C 1
ATOM 4851 O O . MET A 1 632 ? 21.509 11.817 9.068 1.00 87.19 632 MET A O 1
ATOM 4855 N N . SER A 1 633 ? 23.259 10.587 9.748 1.00 73.62 633 SER A N 1
ATOM 4856 C CA . SER A 1 633 ? 23.333 11.102 11.120 1.00 73.62 633 SER A CA 1
ATOM 4857 C C . SER A 1 633 ? 24.624 11.883 11.383 1.00 73.62 633 SER A C 1
ATOM 4859 O O . SER A 1 633 ? 24.917 12.161 12.546 1.00 73.62 633 SER A O 1
ATOM 4861 N N . ASP A 1 634 ? 25.402 12.160 10.335 1.00 75.12 634 ASP A N 1
ATOM 4862 C CA . ASP A 1 634 ? 26.683 12.868 10.428 1.00 75.12 634 ASP A CA 1
ATOM 4863 C C . ASP A 1 634 ? 26.536 14.379 10.638 1.00 75.12 634 ASP A C 1
ATOM 4865 O O . ASP A 1 634 ? 25.511 14.959 10.202 1.00 75.12 634 ASP A O 1
#

Foldseek 3Di:
DDDDDDDDDDDDDDDDDDDDDDDPVVVVVVVVVVVPDDDDDDPPPVPPVPPDDDDDDDDDDDDDDDDDDDDDDDDDDDDDDDDDDDDDDDDDDDDDDDDDPPVVPDDDDDDDDDDDDDDDDDDDDDDDDDDDDDDDDDDDDDDDDDDDDDDDDDDDDDDDDDDYDDDDDDDDDDDDDDDDDDDDDDDDDDDPDPDPDDPPPDPDDDDDDPPVLDDPPLDDADDPLPPDPDADDKDKQALVPLVSQVSFDDPVVSVQRVVRQAMFTADADDPVQLLLLAFPVQVVQQVVLDPQWDADPQQLAIAGPVVRFQDLAGAHQNPSDAPQPPDFSRQSSLVSNLLLQQCQLAKKKFWKKKFKAFQVATPDIWIKMKIKGAQYNYLLDHDDDPQQFGMKMKMAICDDPVQHLWMKIWTHHNHRPDFIWMWIAGVVVLDIDTDGSLQQLPADPPGLHGVCCFLDGDDDSRQKDKGFDDKYKHFFKALDSHAFEWDDDDPFKIWGDGDFFDAQSNDPPRHHGRRHGDPSIYTYIFIWTWMWIAGPDPSNQWGIKIFTAGPSSRGTQKIWTDGVVSHTFKMKGWYWHKHAYPVSSGIHIHTQWIWMAGPVRNMIMIINRTPTMMRGNDDDPCCSDPVNSSVVPD